Protein AF-0000000075553929 (afdb_homodimer)

Foldseek 3Di:
DPPPPPDPPPPCPDPVVVVLLVVLLVVLLVLLVLLLVLLLCLLVCLLVVVVVCVVPDDLLLLLLLLLLLLVLCLPVPLVVVLVVLLQVLCVVPNDPVCSVDDDLQVLLVVLLVVLVVLQCVLCVQQPPPDPDPPPPSNVVSVVSNLVSVLVLLLVLLQLLLQLLQQDDQCNQLSSVSVSVSSSSVSSSNSVVQPPVDPVSSVSSSSSSNRNSNNNSVNNVLNPDDDSSNSVVSSSSSSSNSNSSCCCNVPVSVVVSVPDPPDDPVVSVCSSNVSNVVSVVVSVVRCVVSVD/DPPPPPDPPPVVVDDVVVVLLVVLLVVLLVLLVLLLVLLLCLLVCLLVCVVVCVVPDPLLLLLLLLLLLLVLCLPVPLVVVLVVLLQVLCVVPNDPVCSVDDPLQVLLVVLLVVLVVLQCVLCVQQPPPDPDPPDPSNVVSPVSNLVSVLVLLLVLLQLLLQLLQQDDQCNQLSSVSVSVSSSSVSSSNSVVQPPVDPVSSVSSSSSSNRNSNNNSVNVVLNPDDDSSSSVVSSSSSSSNSNSSCCCNVPVSVVVSVPDPPDDPVVSVVSSNVSNVVSVVVSVVRCVVSVD

Organism: Caenorhabditis brenneri (NCBI:txid135651)

Radius of gyration: 26.92 Å; Cα contacts (8 Å, |Δi|>4): 729; chains: 2; bounding box: 113×89×83 Å

Structure (mmCIF, N/CA/C/O backbone):
data_AF-0000000075553929-model_v1
#
loop_
_entity.id
_entity.type
_entity.pdbx_description
1 polymer 'Uncharacterized protein'
#
loop_
_atom_site.group_PDB
_atom_site.id
_atom_site.type_symbol
_atom_site.label_atom_id
_atom_site.label_alt_id
_atom_site.label_comp_id
_atom_site.label_asym_id
_atom_site.label_entity_id
_atom_site.label_seq_id
_atom_site.pdbx_PDB_ins_code
_atom_site.Cartn_x
_atom_site.Cartn_y
_atom_site.Cartn_z
_atom_site.occupancy
_atom_site.B_iso_or_equiv
_atom_site.auth_seq_id
_atom_site.auth_comp_id
_atom_site.auth_asym_id
_atom_site.auth_atom_id
_atom_site.pdbx_PDB_model_num
ATOM 1 N N . MET A 1 1 ? 75.375 -6.91 8.188 1 28.89 1 MET A N 1
ATOM 2 C CA . MET A 1 1 ? 74.062 -6.707 8.789 1 28.89 1 MET A CA 1
ATOM 3 C C . MET A 1 1 ? 73.312 -5.609 8.07 1 28.89 1 MET A C 1
ATOM 5 O O . MET A 1 1 ? 73.438 -4.426 8.391 1 28.89 1 MET A O 1
ATOM 9 N N . ASP A 1 2 ? 73.25 -5.613 6.738 1 31.3 2 ASP A N 1
ATOM 10 C CA . ASP A 1 2 ? 72.75 -4.648 5.777 1 31.3 2 ASP A CA 1
ATOM 11 C C . ASP A 1 2 ? 71.25 -4.492 5.922 1 31.3 2 ASP A C 1
ATOM 13 O O . ASP A 1 2 ? 70.5 -5.465 5.777 1 31.3 2 ASP A O 1
ATOM 17 N N . CYS A 1 3 ? 70.688 -3.582 6.859 1 35.75 3 CYS A N 1
ATOM 18 C CA . CYS A 1 3 ? 69.375 -3.107 7.23 1 35.75 3 CYS A CA 1
ATOM 19 C C . CYS A 1 3 ? 68.625 -2.535 6.02 1 35.75 3 CYS A C 1
ATOM 21 O O . CYS A 1 3 ? 68.75 -1.354 5.703 1 35.75 3 CYS A O 1
ATOM 23 N N . SER A 1 4 ? 68.5 -3.244 4.898 1 37.19 4 SER A N 1
ATOM 24 C CA . SER A 1 4 ? 67.75 -2.727 3.766 1 37.19 4 SER A CA 1
ATOM 25 C C . SER A 1 4 ? 66.312 -2.363 4.176 1 37.19 4 SER A C 1
ATOM 27 O O . SER A 1 4 ? 65.625 -3.189 4.738 1 37.19 4 SER A O 1
ATOM 29 N N . THR A 1 5 ? 66.125 -1.035 4.496 1 40.81 5 THR A N 1
ATOM 30 C CA . THR A 1 5 ? 64.875 -0.394 4.828 1 40.81 5 THR A CA 1
ATOM 31 C C . THR A 1 5 ? 63.781 -0.775 3.82 1 40.81 5 THR A C 1
ATOM 33 O O . THR A 1 5 ? 64 -0.736 2.611 1 40.81 5 THR A O 1
ATOM 36 N N . PRO A 1 6 ? 62.781 -1.617 4.238 1 43.56 6 PRO A N 1
ATOM 37 C CA . PRO A 1 6 ? 61.719 -2.016 3.33 1 43.56 6 PRO A CA 1
ATOM 38 C C . PRO A 1 6 ? 61.094 -0.832 2.592 1 43.56 6 PRO A C 1
ATOM 40 O O . PRO A 1 6 ? 61.094 0.291 3.104 1 43.56 6 PRO A O 1
ATOM 43 N N . ALA A 1 7 ? 61 -0.853 1.251 1 39.78 7 ALA A N 1
ATOM 44 C CA . ALA A 1 7 ? 60.406 0.124 0.348 1 39.78 7 ALA A CA 1
ATOM 45 C C . ALA A 1 7 ? 59.031 0.558 0.846 1 39.78 7 ALA A C 1
ATOM 47 O O . ALA A 1 7 ? 58.219 -0.27 1.303 1 39.78 7 ALA A O 1
ATOM 48 N N . PRO A 1 8 ? 58.844 1.863 1.208 1 36.09 8 PRO A N 1
ATOM 49 C CA . PRO A 1 8 ? 57.562 2.361 1.68 1 36.09 8 PRO A CA 1
ATOM 50 C C . PRO A 1 8 ? 56.375 1.938 0.781 1 36.09 8 PRO A C 1
ATOM 52 O O . PRO A 1 8 ? 56.562 1.849 -0.439 1 36.09 8 PRO A O 1
ATOM 55 N N . GLN A 1 9 ? 55.625 0.89 1.115 1 35.94 9 GLN A N 1
ATOM 56 C CA . GLN A 1 9 ? 54.344 0.601 0.464 1 35.94 9 GLN A CA 1
ATOM 57 C C . GLN A 1 9 ? 53.562 1.883 0.184 1 35.94 9 GLN A C 1
ATOM 59 O O . GLN A 1 9 ? 53.188 2.611 1.111 1 35.94 9 GLN A O 1
ATOM 64 N N . ASN A 1 10 ? 53.906 2.6 -0.892 1 34.78 10 ASN A N 1
ATOM 65 C CA . ASN A 1 10 ? 53.156 3.75 -1.39 1 34.78 10 ASN A CA 1
ATOM 66 C C . ASN A 1 10 ? 51.625 3.516 -1.325 1 34.78 10 ASN A C 1
ATOM 68 O O . ASN A 1 10 ? 51.125 2.574 -1.934 1 34.78 10 ASN A O 1
ATOM 72 N N . ASP A 1 11 ? 50.969 3.746 -0.238 1 39.09 11 ASP A N 1
ATOM 73 C CA . ASP A 1 11 ? 49.531 3.951 0.024 1 39.09 11 ASP A CA 1
ATOM 74 C C . ASP A 1 11 ? 48.875 4.727 -1.111 1 39.09 11 ASP A C 1
ATOM 76 O O . ASP A 1 11 ? 48.469 5.879 -0.931 1 39.09 11 ASP A O 1
ATOM 80 N N . THR A 1 12 ? 49.344 4.746 -2.314 1 36.81 12 THR A N 1
ATOM 81 C CA . THR A 1 12 ? 48.625 5.418 -3.395 1 36.81 12 THR A CA 1
ATOM 82 C C . THR A 1 12 ? 47.25 4.82 -3.576 1 36.81 12 THR A C 1
ATOM 84 O O . THR A 1 12 ? 47.094 3.738 -4.152 1 36.81 12 THR A O 1
ATOM 87 N N . MET A 1 13 ? 46.5 4.73 -2.592 1 42.62 13 MET A N 1
ATOM 88 C CA . MET A 1 13 ? 45.094 4.562 -3.012 1 42.62 13 MET A CA 1
ATOM 89 C C . MET A 1 13 ? 44.812 5.324 -4.305 1 42.62 13 MET A C 1
ATOM 91 O O . MET A 1 13 ? 45.031 6.535 -4.375 1 42.62 13 MET A O 1
ATOM 95 N N . PRO A 1 14 ? 44.781 4.762 -5.508 1 43.06 14 PRO A N 1
ATOM 96 C CA . PRO A 1 14 ? 44.844 5.41 -6.82 1 43.06 14 PRO A CA 1
ATOM 97 C C . PRO A 1 14 ? 43.875 6.582 -6.957 1 43.06 14 PRO A C 1
ATOM 99 O O . PRO A 1 14 ? 42.812 6.578 -6.348 1 43.06 14 PRO A O 1
ATOM 102 N N . LEU A 1 15 ? 44.219 7.914 -7.316 1 45.19 15 LEU A N 1
ATOM 103 C CA . LEU A 1 15 ? 43.594 9.18 -7.691 1 45.19 15 LEU A CA 1
ATOM 104 C C . LEU A 1 15 ? 42.281 8.945 -8.43 1 45.19 15 LEU A C 1
ATOM 106 O O . LEU A 1 15 ? 41.344 9.719 -8.281 1 45.19 15 LEU A O 1
ATOM 110 N N . THR A 1 16 ? 42.125 7.922 -9.164 1 47.25 16 THR A N 1
ATOM 111 C CA . THR A 1 16 ? 40.938 7.633 -9.977 1 47.25 16 THR A CA 1
ATOM 112 C C . THR A 1 16 ? 39.75 7.277 -9.086 1 47.25 16 THR A C 1
ATOM 114 O O . THR A 1 16 ? 38.625 7.672 -9.375 1 47.25 16 THR A O 1
ATOM 117 N N . MET A 1 17 ? 39.969 6.473 -8.102 1 46 17 MET A N 1
ATOM 118 C CA . MET A 1 17 ? 38.875 6.109 -7.211 1 46 17 MET A CA 1
ATOM 119 C C . MET A 1 17 ? 38.438 7.32 -6.402 1 46 17 MET A C 1
ATOM 121 O O . MET A 1 17 ? 37.219 7.504 -6.184 1 46 17 MET A O 1
ATOM 125 N N . ALA A 1 18 ? 39.438 8.172 -6 1 48.66 18 ALA A N 1
ATOM 126 C CA . ALA A 1 18 ? 39.094 9.398 -5.27 1 48.66 18 ALA A CA 1
ATOM 127 C C . ALA A 1 18 ? 38.281 10.359 -6.148 1 48.66 18 ALA A C 1
ATOM 129 O O . ALA A 1 18 ? 37.344 11 -5.68 1 48.66 18 ALA A O 1
ATOM 130 N N . THR A 1 19 ? 38.594 10.312 -7.453 1 55.69 19 THR A N 1
ATOM 131 C CA . THR A 1 19 ? 37.906 11.195 -8.383 1 55.69 19 THR A CA 1
ATOM 132 C C . THR A 1 19 ? 36.5 10.688 -8.648 1 55.69 19 THR A C 1
ATOM 134 O O . THR A 1 19 ? 35.531 11.469 -8.695 1 55.69 19 THR A O 1
ATOM 137 N N . ALA A 1 20 ? 36.406 9.398 -8.805 1 58.41 20 ALA A N 1
ATOM 138 C CA . ALA A 1 20 ? 35.094 8.836 -9.047 1 58.41 20 ALA A CA 1
ATOM 139 C C . ALA A 1 20 ? 34.188 9.008 -7.824 1 58.41 20 ALA A C 1
ATOM 141 O O . ALA A 1 20 ? 33 9.336 -7.957 1 58.41 20 ALA A O 1
ATOM 142 N N . GLU A 1 21 ? 34.844 8.852 -6.684 1 68.12 21 GLU A N 1
ATOM 143 C CA . GLU A 1 21 ? 34.125 9.078 -5.438 1 68.12 21 GLU A CA 1
ATOM 144 C C . GLU A 1 21 ? 33.719 10.547 -5.289 1 68.12 21 GLU A C 1
ATOM 146 O O . GLU A 1 21 ? 32.625 10.859 -4.859 1 68.12 21 GLU A O 1
ATOM 151 N N . GLY A 1 22 ? 34.688 11.383 -5.684 1 70.5 22 GLY A N 1
ATOM 152 C CA . GLY A 1 22 ? 34.406 12.812 -5.641 1 70.5 22 GLY A CA 1
ATOM 153 C C . GLY A 1 22 ? 33.281 13.227 -6.574 1 70.5 22 GLY A C 1
ATOM 154 O O . GLY A 1 22 ? 32.438 14.023 -6.203 1 70.5 22 GLY A O 1
ATOM 155 N N . ALA A 1 23 ? 33.312 12.672 -7.75 1 76 23 ALA A N 1
ATOM 156 C CA . ALA A 1 23 ? 32.281 12.969 -8.734 1 76 23 ALA A CA 1
ATOM 157 C C . ALA A 1 23 ? 30.906 12.484 -8.25 1 76 23 ALA A C 1
ATOM 159 O O . ALA A 1 23 ? 29.891 13.148 -8.461 1 76 23 ALA A O 1
ATOM 160 N N . ALA A 1 24 ? 30.938 11.383 -7.59 1 75.88 24 ALA A N 1
ATOM 161 C CA . ALA A 1 24 ? 29.703 10.828 -7.062 1 75.88 24 ALA A CA 1
ATOM 162 C C . ALA A 1 24 ? 29.125 11.711 -5.957 1 75.88 24 ALA A C 1
ATOM 164 O O . ALA A 1 24 ? 27.922 11.961 -5.914 1 75.88 24 ALA A O 1
ATOM 165 N N . ILE A 1 25 ? 30.078 12.227 -5.152 1 80.88 25 ILE A N 1
ATOM 166 C CA . ILE A 1 25 ? 29.656 13.102 -4.059 1 80.88 25 ILE A CA 1
ATOM 167 C C . ILE A 1 25 ? 29.125 14.414 -4.621 1 80.88 25 ILE A C 1
ATOM 169 O O . ILE A 1 25 ? 28.125 14.938 -4.129 1 80.88 25 ILE A O 1
ATOM 173 N N . LEU A 1 26 ? 29.719 14.867 -5.648 1 84.06 26 LEU A N 1
ATOM 174 C CA . LEU A 1 26 ? 29.297 16.109 -6.266 1 84.06 26 LEU A CA 1
ATOM 175 C C . LEU A 1 26 ? 27.906 15.969 -6.883 1 84.06 26 LEU A C 1
ATOM 177 O O . LEU A 1 26 ? 27.078 16.891 -6.812 1 84.06 26 LEU A O 1
ATOM 181 N N . LYS A 1 27 ? 27.672 14.891 -7.438 1 85 27 LYS A N 1
ATOM 182 C CA . LYS A 1 27 ? 26.359 14.625 -8.008 1 85 27 LYS A CA 1
ATOM 183 C C . LYS A 1 27 ? 25.281 14.641 -6.926 1 85 27 LYS A C 1
ATOM 185 O O . LYS A 1 27 ? 24.203 15.211 -7.125 1 85 27 LYS A O 1
ATOM 190 N N . VAL A 1 28 ? 25.625 14.062 -5.812 1 87.38 28 VAL A N 1
ATOM 191 C CA . VAL A 1 28 ? 24.656 13.977 -4.723 1 87.38 28 VAL A CA 1
ATOM 192 C C . VAL A 1 28 ? 24.438 15.367 -4.117 1 87.38 28 VAL A C 1
ATOM 194 O O . VAL A 1 28 ? 23.312 15.742 -3.801 1 87.38 28 VAL A O 1
ATOM 197 N N . VAL A 1 29 ? 25.5 16.062 -3.998 1 86 29 VAL A N 1
ATOM 198 C CA . VAL A 1 29 ? 25.406 17.422 -3.461 1 86 29 VAL A CA 1
ATOM 199 C C . VAL A 1 29 ? 24.594 18.297 -4.406 1 86 29 VAL A C 1
ATOM 201 O O . VAL A 1 29 ? 23.75 19.078 -3.965 1 86 29 VAL A O 1
ATOM 204 N N . GLY A 1 30 ? 24.875 18.172 -5.68 1 87.25 30 GLY A N 1
ATOM 205 C CA . GLY A 1 30 ? 24.078 18.875 -6.668 1 87.25 30 GLY A CA 1
ATOM 206 C C . GLY A 1 30 ? 22.609 18.547 -6.605 1 87.25 30 GLY A C 1
ATOM 207 O O . GLY A 1 30 ? 21.75 19.438 -6.656 1 87.25 30 GLY A O 1
ATOM 208 N N . PHE A 1 31 ? 22.359 17.328 -6.523 1 87.12 31 PHE A N 1
ATOM 209 C CA . PHE A 1 31 ? 20.969 16.875 -6.395 1 87.12 31 PHE A CA 1
ATOM 210 C C . PHE A 1 31 ? 20.344 17.438 -5.125 1 87.12 31 PHE A C 1
ATOM 212 O O . PHE A 1 31 ? 19.203 17.891 -5.145 1 87.12 31 PHE A O 1
ATOM 219 N N . ALA A 1 32 ? 21.125 17.344 -4.039 1 86.38 32 ALA A N 1
ATOM 220 C CA . ALA A 1 32 ? 20.625 17.812 -2.75 1 86.38 32 ALA A CA 1
ATOM 221 C C . ALA A 1 32 ? 20.25 19.297 -2.818 1 86.38 32 ALA A C 1
ATOM 223 O O . ALA A 1 32 ? 19.188 19.703 -2.346 1 86.38 32 ALA A O 1
ATOM 224 N N . LEU A 1 33 ? 21.062 20.031 -3.424 1 87.62 33 LEU A N 1
ATOM 225 C CA . LEU A 1 33 ? 20.828 21.469 -3.553 1 87.62 33 LEU A CA 1
ATOM 226 C C . LEU A 1 33 ? 19.625 21.75 -4.453 1 87.62 33 LEU A C 1
ATOM 228 O O . LEU A 1 33 ? 18.781 22.578 -4.129 1 87.62 33 LEU A O 1
ATOM 232 N N . THR A 1 34 ? 19.594 21.094 -5.512 1 87 34 THR A N 1
ATOM 233 C CA . THR A 1 34 ? 18.484 21.266 -6.441 1 87 34 THR A CA 1
ATOM 234 C C . THR A 1 34 ? 17.156 20.891 -5.781 1 87 34 THR A C 1
ATOM 236 O O . THR A 1 34 ? 16.156 21.594 -5.941 1 87 34 THR A O 1
ATOM 239 N N . CYS A 1 35 ? 17.188 19.844 -5.078 1 86.38 35 CYS A N 1
ATOM 240 C CA . CYS A 1 35 ? 15.984 19.375 -4.395 1 86.38 35 CYS A CA 1
ATOM 241 C C . CYS A 1 35 ? 15.539 20.391 -3.34 1 86.38 35 CYS A C 1
ATOM 243 O O . CYS A 1 35 ? 14.344 20.641 -3.178 1 86.38 35 CYS A O 1
ATOM 245 N N . PHE A 1 36 ? 16.547 20.906 -2.645 1 88 36 PHE A N 1
ATOM 246 C CA . PHE A 1 36 ? 16.25 21.922 -1.632 1 88 36 PHE A CA 1
ATOM 247 C C . PHE A 1 36 ? 15.586 23.141 -2.26 1 88 36 PHE A C 1
ATOM 249 O O . PHE A 1 36 ? 14.531 23.578 -1.803 1 88 36 PHE A O 1
ATOM 256 N N . ILE A 1 37 ? 16.141 23.594 -3.287 1 87.31 37 ILE A N 1
ATOM 257 C CA . ILE A 1 37 ? 15.656 24.797 -3.953 1 87.31 37 ILE A CA 1
ATOM 258 C C . ILE A 1 37 ? 14.281 24.531 -4.57 1 87.31 37 ILE A C 1
ATOM 260 O O . ILE A 1 37 ? 13.367 25.344 -4.426 1 87.31 37 ILE A O 1
ATOM 264 N N . THR A 1 38 ? 14.156 23.484 -5.234 1 84.75 38 THR A N 1
ATOM 265 C CA . THR A 1 38 ? 12.898 23.156 -5.891 1 84.75 38 THR A CA 1
ATOM 266 C C . THR A 1 38 ? 11.781 22.984 -4.867 1 84.75 38 THR A C 1
ATOM 268 O O . THR A 1 38 ? 10.664 23.453 -5.074 1 84.75 38 THR A O 1
ATOM 271 N N . THR A 1 39 ? 12.125 22.281 -3.779 1 84.44 39 THR A N 1
ATOM 272 C CA . THR A 1 39 ? 11.125 22.078 -2.734 1 84.44 39 THR A CA 1
ATOM 273 C C . THR A 1 39 ? 10.711 23.406 -2.109 1 84.44 39 THR A C 1
ATOM 275 O O . THR A 1 39 ? 9.523 23.656 -1.911 1 84.44 39 THR A O 1
ATOM 278 N N . LEU A 1 40 ? 11.656 24.219 -1.886 1 83.94 40 LEU A N 1
ATOM 279 C CA . LEU A 1 40 ? 11.383 25.516 -1.277 1 83.94 40 LEU A CA 1
ATOM 280 C C . LEU A 1 40 ? 10.586 26.406 -2.23 1 83.94 40 LEU A C 1
ATOM 282 O O . LEU A 1 40 ? 9.617 27.047 -1.824 1 83.94 40 LEU A O 1
ATOM 286 N N . CYS A 1 41 ? 10.938 26.422 -3.434 1 82.81 41 CYS A N 1
ATOM 287 C CA . CYS A 1 41 ? 10.289 27.266 -4.426 1 82.81 41 CYS A CA 1
ATOM 288 C C . CYS A 1 41 ? 8.875 26.781 -4.711 1 82.81 41 CYS A C 1
ATOM 290 O O . CYS A 1 41 ? 7.945 27.578 -4.82 1 82.81 41 CYS A O 1
ATOM 292 N N . SER A 1 42 ? 8.773 25.516 -4.887 1 78.56 42 SER A N 1
ATOM 293 C CA . SER A 1 42 ? 7.453 24.953 -5.16 1 78.56 42 SER A CA 1
ATOM 294 C C . SER A 1 42 ? 6.512 25.172 -3.977 1 78.56 42 SER A C 1
ATOM 296 O O . SER A 1 42 ? 5.34 25.5 -4.16 1 78.56 42 SER A O 1
ATOM 298 N N . GLY A 1 43 ? 7.066 24.938 -2.816 1 76.06 43 GLY A N 1
ATOM 299 C CA . GLY A 1 43 ? 6.27 25.188 -1.625 1 76.06 43 GLY A CA 1
ATOM 300 C C . GLY A 1 43 ? 5.863 26.641 -1.472 1 76.06 43 GLY A C 1
ATOM 301 O O . GLY A 1 43 ? 4.691 26.953 -1.244 1 76.06 43 GLY A O 1
ATOM 302 N N . LEU A 1 44 ? 6.801 27.516 -1.61 1 74.94 44 LEU A N 1
ATOM 303 C CA . LEU A 1 44 ? 6.551 28.938 -1.478 1 74.94 44 LEU A CA 1
ATOM 304 C C . LEU A 1 44 ? 5.656 29.453 -2.605 1 74.94 44 LEU A C 1
ATOM 306 O O . LEU A 1 44 ? 4.785 30.297 -2.383 1 74.94 44 LEU A O 1
ATOM 310 N N . GLY A 1 45 ? 5.977 28.938 -3.766 1 70.69 45 GLY A N 1
ATOM 311 C CA . GLY A 1 45 ? 5.137 29.297 -4.895 1 70.69 45 GLY A CA 1
ATOM 312 C C . GLY A 1 45 ? 3.682 28.906 -4.707 1 70.69 45 GLY A C 1
ATOM 313 O O . GLY A 1 45 ? 2.779 29.656 -5.078 1 70.69 45 GLY A O 1
ATOM 314 N N . SER A 1 46 ? 3.6 27.797 -4.141 1 63.22 46 SER A N 1
ATOM 315 C CA . SER A 1 46 ? 2.244 27.312 -3.902 1 63.22 46 SER A CA 1
ATOM 316 C C . SER A 1 46 ? 1.508 28.188 -2.902 1 63.22 46 SER A C 1
ATOM 318 O O . SER A 1 46 ? 0.301 28.406 -3.029 1 63.22 46 SER A O 1
ATOM 320 N N . VAL A 1 47 ? 2.197 28.609 -1.963 1 63.25 47 VAL A N 1
ATOM 321 C CA . VAL A 1 47 ? 1.577 29.484 -0.976 1 63.25 47 VAL A CA 1
ATOM 322 C C . VAL A 1 47 ? 1.089 30.766 -1.654 1 63.25 47 VAL A C 1
ATOM 324 O O . VAL A 1 47 ? -0.019 31.234 -1.386 1 63.25 47 VAL A O 1
ATOM 327 N N . THR A 1 48 ? 1.996 31.219 -2.477 1 59.84 48 THR A N 1
ATOM 328 C CA . THR A 1 48 ? 1.609 32.438 -3.193 1 59.84 48 THR A CA 1
ATOM 329 C C . THR A 1 48 ? 0.615 32.125 -4.305 1 59.84 48 THR A C 1
ATOM 331 O O . THR A 1 48 ? -0.404 32.781 -4.453 1 59.84 48 THR A O 1
ATOM 334 N N . LEU A 1 49 ? 1.027 31.078 -5.066 1 57.38 49 LEU A N 1
ATOM 335 C CA . LEU A 1 49 ? 0.189 30.656 -6.184 1 57.38 49 LEU A CA 1
ATOM 336 C C . LEU A 1 49 ? -1.091 29.984 -5.68 1 57.38 49 LEU A C 1
ATOM 338 O O . LEU A 1 49 ? -2.158 30.156 -6.27 1 57.38 49 LEU A O 1
ATOM 342 N N . LEU A 1 50 ? -0.883 29.281 -4.625 1 55.5 50 LEU A N 1
ATOM 343 C CA . LEU A 1 50 ? -2.02 28.562 -4.051 1 55.5 50 LEU A CA 1
ATOM 344 C C . LEU A 1 50 ? -3.055 29.547 -3.508 1 55.5 50 LEU A C 1
ATOM 346 O O . LEU A 1 50 ? -4.258 29.266 -3.555 1 55.5 50 LEU A O 1
ATOM 350 N N . SER A 1 51 ? -2.547 30.625 -2.912 1 55.81 51 SER A N 1
ATOM 351 C CA . SER A 1 51 ? -3.557 31.625 -2.594 1 55.81 51 SER A CA 1
ATOM 352 C C . SER A 1 51 ? -4.41 31.953 -3.812 1 55.81 51 SER A C 1
ATOM 354 O O . SER A 1 51 ? -5.617 32.188 -3.693 1 55.81 51 SER A O 1
ATOM 356 N N . TRP A 1 52 ? -3.719 31.891 -4.926 1 52.5 52 TRP A N 1
ATOM 357 C CA . TRP A 1 52 ? -4.449 32.125 -6.164 1 52.5 52 TRP A CA 1
ATOM 358 C C . TRP A 1 52 ? -5.164 30.875 -6.633 1 52.5 52 TRP A C 1
ATOM 360 O O . TRP A 1 52 ? -6.32 30.938 -7.062 1 52.5 52 TRP A O 1
ATOM 370 N N . ILE A 1 53 ? -4.523 29.734 -6.508 1 53.88 53 ILE A N 1
ATOM 371 C CA . ILE A 1 53 ? -5.031 28.438 -6.969 1 53.88 53 ILE A CA 1
ATOM 372 C C . ILE A 1 53 ? -6.121 27.953 -6.02 1 53.88 53 ILE A C 1
ATOM 374 O O . ILE A 1 53 ? -7.109 27.344 -6.457 1 53.88 53 ILE A O 1
ATOM 378 N N . LYS A 1 54 ? -5.918 28.188 -4.762 1 55.59 54 LYS A N 1
ATOM 379 C CA . LYS A 1 54 ? -6.938 27.812 -3.787 1 55.59 54 LYS A CA 1
ATOM 380 C C . LYS A 1 54 ? -8.289 28.438 -4.137 1 55.59 54 LYS A C 1
ATOM 382 O O . LYS A 1 54 ? -9.336 27.891 -3.789 1 55.59 54 LYS A O 1
ATOM 387 N N . LYS A 1 55 ? -8.156 29.672 -4.672 1 54.91 55 LYS A N 1
ATOM 388 C CA . LYS A 1 55 ? -9.414 30.25 -5.125 1 54.91 55 LYS A CA 1
ATOM 389 C C . LYS A 1 55 ? -10.086 29.391 -6.184 1 54.91 55 LYS A C 1
ATOM 391 O O . LYS A 1 55 ? -11.312 29.391 -6.309 1 54.91 55 LYS A O 1
ATOM 396 N N . TRP A 1 56 ? -9.164 28.516 -6.855 1 51.28 56 TRP A N 1
ATOM 397 C CA . TRP A 1 56 ? -9.742 27.844 -8.016 1 51.28 56 TRP A CA 1
ATOM 398 C C . TRP A 1 56 ? -9.695 26.328 -7.852 1 51.28 56 TRP A C 1
ATOM 400 O O . TRP A 1 56 ? -10.484 25.609 -8.469 1 51.28 56 TRP A O 1
ATOM 410 N N . VAL A 1 57 ? -8.695 25.859 -7.047 1 61.38 57 VAL A N 1
ATOM 411 C CA . VAL A 1 57 ? -8.57 24.406 -7.043 1 61.38 57 VAL A CA 1
ATOM 412 C C . VAL A 1 57 ? -8.828 23.859 -5.637 1 61.38 57 VAL A C 1
ATOM 414 O O . VAL A 1 57 ? -8.227 24.328 -4.668 1 61.38 57 VAL A O 1
ATOM 417 N N . ASN A 1 58 ? -9.758 22.922 -5.512 1 73.31 58 ASN A N 1
ATOM 418 C CA . ASN A 1 58 ? -10.172 22.234 -4.289 1 73.31 58 ASN A CA 1
ATOM 419 C C . ASN A 1 58 ? -9.07 21.344 -3.738 1 73.31 58 ASN A C 1
ATOM 421 O O . ASN A 1 58 ? -8.305 20.75 -4.504 1 73.31 58 ASN A O 1
ATOM 425 N N . MET A 1 59 ? -8.672 21.453 -2.527 1 76.69 59 MET A N 1
ATOM 426 C CA . MET A 1 59 ? -7.684 20.625 -1.837 1 76.69 59 MET A CA 1
ATOM 427 C C . MET A 1 59 ? -7.832 19.172 -2.227 1 76.69 59 MET A C 1
ATOM 429 O O . MET A 1 59 ? -6.844 18.438 -2.293 1 76.69 59 MET A O 1
ATOM 433 N N . THR A 1 60 ? -8.984 18.812 -2.549 1 83.56 60 THR A N 1
ATOM 434 C CA . THR A 1 60 ? -9.25 17.438 -2.945 1 83.56 60 THR A CA 1
ATOM 435 C C . THR A 1 60 ? -8.562 17.109 -4.266 1 83.56 60 THR A C 1
ATOM 437 O O . THR A 1 60 ? -8.023 16 -4.434 1 83.56 60 THR A O 1
ATOM 440 N N . VAL A 1 61 ? -8.523 18.078 -5.109 1 86.12 61 VAL A N 1
ATOM 441 C CA . VAL A 1 61 ? -7.887 17.875 -6.41 1 86.12 61 VAL A CA 1
ATOM 442 C C . VAL A 1 61 ? -6.379 17.734 -6.23 1 86.12 61 VAL A C 1
ATOM 444 O O . VAL A 1 61 ? -5.758 16.844 -6.832 1 86.12 61 VAL A O 1
ATOM 447 N N . ILE A 1 62 ? -5.809 18.516 -5.406 1 81.69 62 ILE A N 1
ATOM 448 C CA . ILE A 1 62 ? -4.375 18.469 -5.141 1 81.69 62 ILE A CA 1
ATOM 449 C C . ILE A 1 62 ? -4.008 17.125 -4.516 1 81.69 62 ILE A C 1
ATOM 451 O O . ILE A 1 62 ? -2.996 16.531 -4.883 1 81.69 62 ILE A O 1
ATOM 455 N N . GLN A 1 63 ? -4.84 16.703 -3.666 1 84.69 63 GLN A N 1
ATOM 456 C CA . GLN A 1 63 ? -4.598 15.422 -3.018 1 84.69 63 GLN A CA 1
ATOM 457 C C . GLN A 1 63 ? -4.703 14.273 -4.016 1 84.69 63 GLN A C 1
ATOM 459 O O . GLN A 1 63 ? -3.93 13.312 -3.951 1 84.69 63 GLN A O 1
ATOM 464 N N . CYS A 1 64 ? -5.613 14.391 -4.922 1 90.94 64 CYS A N 1
ATOM 465 C CA . CYS A 1 64 ? -5.758 13.359 -5.949 1 90.94 64 CYS A CA 1
ATOM 466 C C . CYS A 1 64 ? -4.523 13.297 -6.836 1 90.94 64 CYS A C 1
ATOM 468 O O . CYS A 1 64 ? -4.059 12.203 -7.176 1 90.94 64 CYS A O 1
ATOM 470 N N . VAL A 1 65 ? -4.047 14.438 -7.168 1 89.31 65 VAL A N 1
ATOM 471 C CA . VAL A 1 65 ? -2.828 14.492 -7.969 1 89.31 65 VAL A CA 1
ATOM 472 C C . VAL A 1 65 ? -1.671 13.867 -7.191 1 89.31 65 VAL A C 1
ATOM 474 O O . VAL A 1 65 ? -0.907 13.07 -7.742 1 89.31 65 VAL A O 1
ATOM 477 N N . SER A 1 66 ? -1.604 14.148 -5.957 1 85 66 SER A N 1
ATOM 478 C CA . SER A 1 66 ? -0.551 13.609 -5.102 1 85 66 SER A CA 1
ATOM 479 C C . SER A 1 66 ? -0.63 12.094 -5.008 1 85 66 SER A C 1
ATOM 481 O O . SER A 1 66 ? 0.394 11.406 -5.062 1 85 66 SER A O 1
ATOM 483 N N . ILE A 1 67 ? -1.796 11.609 -4.902 1 91.94 67 ILE A N 1
ATOM 484 C CA . ILE A 1 67 ? -2.01 10.172 -4.777 1 91.94 67 ILE A CA 1
ATOM 485 C C . ILE A 1 67 ? -1.517 9.469 -6.039 1 91.94 67 ILE A C 1
ATOM 487 O O . ILE A 1 67 ? -0.884 8.414 -5.961 1 91.94 67 ILE A O 1
ATOM 491 N N . GLY A 1 68 ? -1.853 10.047 -7.215 1 94.62 68 GLY A N 1
ATOM 492 C CA . GLY A 1 68 ? -1.36 9.469 -8.453 1 94.62 68 GLY A CA 1
ATOM 493 C C . GLY A 1 68 ? 0.154 9.453 -8.547 1 94.62 68 GLY A C 1
ATOM 494 O O . GLY A 1 68 ? 0.751 8.445 -8.914 1 94.62 68 GLY A O 1
ATOM 495 N N . VAL A 1 69 ? 0.743 10.516 -8.148 1 90.19 69 VAL A N 1
ATOM 496 C CA . VAL A 1 69 ? 2.193 10.656 -8.227 1 90.19 69 VAL A CA 1
ATOM 497 C C . VAL A 1 69 ? 2.857 9.719 -7.219 1 90.19 69 VAL A C 1
ATOM 499 O O . VAL A 1 69 ? 3.779 8.977 -7.566 1 90.19 69 VAL A O 1
ATOM 502 N N . PHE A 1 70 ? 2.373 9.703 -5.996 1 86.75 70 PHE A N 1
ATOM 503 C CA . PHE A 1 70 ? 2.939 8.852 -4.957 1 86.75 70 PHE A CA 1
ATOM 504 C C . PHE A 1 70 ? 2.684 7.383 -5.254 1 86.75 70 PHE A C 1
ATOM 506 O O . PHE A 1 70 ? 3.512 6.527 -4.934 1 86.75 70 PHE A O 1
ATOM 513 N N . GLY A 1 71 ? 1.509 7.141 -5.789 1 93 71 GLY A N 1
ATOM 514 C CA . GLY A 1 71 ? 1.219 5.773 -6.195 1 93 71 GLY A CA 1
ATOM 515 C C . GLY A 1 71 ? 2.203 5.23 -7.215 1 93 71 GLY A C 1
ATOM 516 O O . GLY A 1 71 ? 2.641 4.082 -7.113 1 93 71 GLY A O 1
ATOM 517 N N . CYS A 1 72 ? 2.541 6.062 -8.141 1 92.69 72 CYS A N 1
ATOM 518 C CA . CYS A 1 72 ? 3.529 5.672 -9.133 1 92.69 72 CYS A CA 1
ATOM 519 C C . CYS A 1 72 ? 4.898 5.469 -8.5 1 92.69 72 CYS A C 1
ATOM 521 O O . CYS A 1 72 ? 5.574 4.477 -8.766 1 92.69 72 CYS A O 1
ATOM 523 N N . LEU A 1 73 ? 5.285 6.324 -7.668 1 86.62 73 LEU A N 1
ATOM 524 C CA . LEU A 1 73 ? 6.574 6.215 -6.996 1 86.62 73 LEU A CA 1
ATOM 525 C C . LEU A 1 73 ? 6.641 4.945 -6.152 1 86.62 73 LEU A C 1
ATOM 527 O O . LEU A 1 73 ? 7.668 4.266 -6.133 1 86.62 73 LEU A O 1
ATOM 531 N N . ALA A 1 74 ? 5.574 4.672 -5.48 1 89.81 74 ALA A N 1
ATOM 532 C CA . ALA A 1 74 ? 5.535 3.514 -4.59 1 89.81 74 ALA A CA 1
ATOM 533 C C . ALA A 1 74 ? 5.633 2.211 -5.379 1 89.81 74 ALA A C 1
ATOM 535 O O . ALA A 1 74 ? 6.5 1.377 -5.109 1 89.81 74 ALA A O 1
ATOM 536 N N . PHE A 1 75 ? 4.816 2.074 -6.449 1 94.25 75 PHE A N 1
ATOM 537 C CA . PHE A 1 75 ? 4.633 0.76 -7.055 1 94.25 75 PHE A CA 1
ATOM 538 C C . PHE A 1 75 ? 5.527 0.598 -8.281 1 94.25 75 PHE A C 1
ATOM 540 O O . PHE A 1 75 ? 5.801 -0.524 -8.711 1 94.25 75 PHE A O 1
ATOM 547 N N . VAL A 1 76 ? 5.965 1.701 -8.844 1 91.25 76 VAL A N 1
ATOM 548 C CA . VAL A 1 76 ? 6.809 1.607 -10.031 1 91.25 76 VAL A CA 1
ATOM 549 C C . VAL A 1 76 ? 8.281 1.696 -9.633 1 91.25 76 VAL A C 1
ATOM 551 O O . VAL A 1 76 ? 9.141 1.08 -10.266 1 91.25 76 VAL A O 1
ATOM 554 N N . HIS A 1 77 ? 8.578 2.375 -8.578 1 84.44 77 HIS A N 1
ATOM 555 C CA . HIS A 1 77 ? 9.977 2.627 -8.273 1 84.44 77 HIS A CA 1
ATOM 556 C C . HIS A 1 77 ? 10.383 1.958 -6.965 1 84.44 77 HIS A C 1
ATOM 558 O O . HIS A 1 77 ? 11.195 1.032 -6.961 1 84.44 77 HIS A O 1
ATOM 564 N N . PHE A 1 78 ? 9.734 2.252 -5.879 1 85.12 78 PHE A N 1
ATOM 565 C CA . PHE A 1 78 ? 10.242 1.885 -4.562 1 85.12 78 PHE A CA 1
ATOM 566 C C . PHE A 1 78 ? 10.023 0.4 -4.297 1 85.12 78 PHE A C 1
ATOM 568 O O . PHE A 1 78 ? 10.922 -0.282 -3.793 1 85.12 78 PHE A O 1
ATOM 575 N N . VAL A 1 79 ? 8.867 -0.111 -4.629 1 92.44 79 VAL A N 1
ATOM 576 C CA . VAL A 1 79 ? 8.57 -1.51 -4.344 1 92.44 79 VAL A CA 1
ATOM 577 C C . VAL A 1 79 ? 9.492 -2.414 -5.16 1 92.44 79 VAL A C 1
ATOM 579 O O . VAL A 1 79 ? 10.164 -3.287 -4.609 1 92.44 79 VAL A O 1
ATOM 582 N N . PRO A 1 80 ? 9.578 -2.203 -6.488 1 90.19 80 PRO A N 1
ATOM 583 C CA . PRO A 1 80 ? 10.523 -3.031 -7.242 1 90.19 80 PRO A CA 1
ATOM 584 C C . PRO A 1 80 ? 11.969 -2.85 -6.777 1 90.19 80 PRO A C 1
ATOM 586 O O . PRO A 1 80 ? 12.727 -3.816 -6.734 1 90.19 80 PRO A O 1
ATOM 589 N N . GLU A 1 81 ? 12.336 -1.646 -6.438 1 85.38 81 GLU A N 1
ATOM 590 C CA . GLU A 1 81 ? 13.688 -1.393 -5.934 1 85.38 81 GLU A CA 1
ATOM 591 C C . GLU A 1 81 ? 13.961 -2.184 -4.66 1 85.38 81 GLU A C 1
ATOM 593 O O . GLU A 1 81 ? 15.047 -2.736 -4.484 1 85.38 81 GLU A O 1
ATOM 598 N N . LEU A 1 82 ? 13.008 -2.219 -3.791 1 90.75 82 LEU A N 1
ATOM 599 C CA . LEU A 1 82 ? 13.133 -2.977 -2.551 1 90.75 82 LEU A CA 1
ATOM 600 C C . LEU A 1 82 ? 13.359 -4.457 -2.842 1 90.75 82 LEU A C 1
ATOM 602 O O . LEU A 1 82 ? 14.266 -5.074 -2.271 1 90.75 82 LEU A O 1
ATOM 606 N N . ILE A 1 83 ? 12.57 -5.004 -3.725 1 93.12 83 ILE A N 1
ATOM 607 C CA . ILE A 1 83 ? 12.648 -6.43 -4.027 1 93.12 83 ILE A CA 1
ATOM 608 C C . ILE A 1 83 ? 13.984 -6.738 -4.699 1 93.12 83 ILE A C 1
ATOM 610 O O . ILE A 1 83 ? 14.602 -7.77 -4.426 1 93.12 83 ILE A O 1
ATOM 614 N N . GLU A 1 84 ? 14.414 -5.859 -5.551 1 88.75 84 GLU A N 1
ATOM 615 C CA . GLU A 1 84 ? 15.711 -6.031 -6.195 1 88.75 84 GLU A CA 1
ATOM 616 C C . GLU A 1 84 ? 16.844 -6.016 -5.172 1 88.75 84 GLU A C 1
ATOM 618 O O . GLU A 1 84 ? 17.719 -6.887 -5.191 1 88.75 84 GLU A O 1
ATOM 623 N N . HIS A 1 85 ? 16.844 -5.02 -4.309 1 87.12 85 HIS A N 1
ATOM 624 C CA . HIS A 1 85 ? 17.875 -4.922 -3.277 1 87.12 85 HIS A CA 1
ATOM 625 C C . HIS A 1 85 ? 17.828 -6.121 -2.336 1 87.12 85 HIS A C 1
ATOM 627 O O . HIS A 1 85 ? 18.875 -6.602 -1.882 1 87.12 85 HIS A O 1
ATOM 633 N N . GLU A 1 86 ? 16.641 -6.52 -2.045 1 94.38 86 GLU A N 1
ATOM 634 C CA . GLU A 1 86 ? 16.484 -7.684 -1.179 1 94.38 86 GLU A CA 1
ATOM 635 C C . GLU A 1 86 ? 17.047 -8.938 -1.836 1 94.38 86 GLU A C 1
ATOM 637 O O . GLU A 1 86 ? 17.719 -9.734 -1.185 1 94.38 86 GLU A O 1
ATOM 642 N N . MET A 1 87 ? 16.75 -9.133 -3.107 1 92.56 87 MET A N 1
ATOM 643 C CA . MET A 1 87 ? 17.281 -10.281 -3.836 1 92.56 87 MET A CA 1
ATOM 644 C C . MET A 1 87 ? 18.797 -10.266 -3.861 1 92.56 87 MET A C 1
ATOM 646 O O . MET A 1 87 ? 19.438 -11.289 -3.623 1 92.56 87 MET A O 1
ATOM 650 N N . GLU A 1 88 ? 19.344 -9.133 -4.164 1 90.62 88 GLU A N 1
ATOM 651 C CA . GLU A 1 88 ? 20.797 -9 -4.184 1 90.62 88 GLU A CA 1
ATOM 652 C C . GLU A 1 88 ? 21.406 -9.289 -2.811 1 90.62 88 GLU A C 1
ATOM 654 O O . GLU A 1 88 ? 22.438 -9.953 -2.703 1 90.62 88 GLU A O 1
ATOM 659 N N . TYR A 1 89 ? 20.781 -8.727 -1.816 1 93.19 89 TYR A N 1
ATOM 660 C CA . TYR A 1 89 ? 21.234 -8.938 -0.448 1 93.19 89 TYR A CA 1
ATOM 661 C C . TYR A 1 89 ? 21.203 -10.422 -0.091 1 93.19 89 TYR A C 1
ATOM 663 O O . TYR A 1 89 ? 22.156 -10.945 0.478 1 93.19 89 TYR A O 1
ATOM 671 N N . LYS A 1 90 ? 20.188 -11.125 -0.463 1 94 90 LYS A N 1
ATOM 672 C CA . LYS A 1 90 ? 20.031 -12.547 -0.177 1 94 90 LYS A CA 1
ATOM 673 C C . LYS A 1 90 ? 21.078 -13.375 -0.924 1 94 90 LYS A C 1
ATOM 675 O O . LYS A 1 90 ? 21.672 -14.289 -0.355 1 94 90 LYS A O 1
ATOM 680 N N . MET A 1 91 ? 21.281 -13.039 -2.164 1 93.88 91 MET A N 1
ATOM 681 C CA . MET A 1 91 ? 22.234 -13.781 -2.979 1 93.88 91 MET A CA 1
ATOM 682 C C . MET A 1 91 ? 23.656 -13.641 -2.422 1 93.88 91 MET A C 1
ATOM 684 O O . MET A 1 91 ? 24.453 -14.562 -2.518 1 93.88 91 MET A O 1
ATOM 688 N N . LYS A 1 92 ? 23.969 -12.57 -1.841 1 93.12 92 LYS A N 1
ATOM 689 C CA . LYS A 1 92 ? 25.312 -12.273 -1.373 1 93.12 92 LYS A CA 1
ATOM 690 C C . LYS A 1 92 ? 25.531 -12.805 0.04 1 93.12 92 LYS A C 1
ATOM 692 O O . LYS A 1 92 ? 26.609 -13.305 0.359 1 93.12 92 LYS A O 1
ATOM 697 N N . TYR A 1 93 ? 24.469 -12.719 0.883 1 93.69 93 TYR A N 1
ATOM 698 C CA . TYR A 1 93 ? 24.781 -12.867 2.303 1 93.69 93 TYR A CA 1
ATOM 699 C C . TYR A 1 93 ? 23.922 -13.953 2.938 1 93.69 93 TYR A C 1
ATOM 701 O O . TYR A 1 93 ? 24.156 -14.359 4.078 1 93.69 93 TYR A O 1
ATOM 709 N N . ILE A 1 94 ? 22.922 -14.414 2.248 1 92.88 94 ILE A N 1
ATOM 710 C CA . ILE A 1 94 ? 22 -15.383 2.842 1 92.88 94 ILE A CA 1
ATOM 711 C C . ILE A 1 94 ? 22.078 -16.703 2.07 1 92.88 94 ILE A C 1
ATOM 713 O O . ILE A 1 94 ? 22.062 -16.703 0.837 1 92.88 94 ILE A O 1
ATOM 717 N N . PRO A 1 95 ? 22.156 -17.844 2.779 1 91.94 95 PRO A N 1
ATOM 718 C CA . PRO A 1 95 ? 22.125 -19.141 2.102 1 91.94 95 PRO A CA 1
ATOM 719 C C . PRO A 1 95 ? 20.859 -19.344 1.27 1 91.94 95 PRO A C 1
ATOM 721 O O . PRO A 1 95 ? 19.781 -18.859 1.643 1 91.94 95 PRO A O 1
ATOM 724 N N . SER A 1 96 ? 20.938 -20.078 0.209 1 88.56 96 SER A N 1
ATOM 725 C CA . SER A 1 96 ? 19.891 -20.266 -0.789 1 88.56 96 SER A CA 1
ATOM 726 C C . SER A 1 96 ? 18.625 -20.875 -0.166 1 88.56 96 SER A C 1
ATOM 728 O O . SER A 1 96 ? 17.516 -20.562 -0.588 1 88.56 96 SER A O 1
ATOM 730 N N . ARG A 1 97 ? 18.766 -21.641 0.92 1 82.88 97 ARG A N 1
ATOM 731 C CA . ARG A 1 97 ? 17.641 -22.312 1.565 1 82.88 97 ARG A CA 1
ATOM 732 C C . ARG A 1 97 ? 16.672 -21.297 2.176 1 82.88 97 ARG A C 1
ATOM 734 O O . ARG A 1 97 ? 15.492 -21.594 2.344 1 82.88 97 ARG A O 1
ATOM 741 N N . TYR A 1 98 ? 17.141 -20.031 2.416 1 85.62 98 TYR A N 1
ATOM 742 C CA . TYR A 1 98 ? 16.328 -19.047 3.111 1 85.62 98 TYR A CA 1
ATOM 743 C C . TYR A 1 98 ? 15.945 -17.891 2.184 1 85.62 98 TYR A C 1
ATOM 745 O O . TYR A 1 98 ? 15.508 -16.844 2.643 1 85.62 98 TYR A O 1
ATOM 753 N N . HIS A 1 99 ? 16.078 -18.078 0.873 1 87.12 99 HIS A N 1
ATOM 754 C CA . HIS A 1 99 ? 15.836 -17.016 -0.089 1 87.12 99 HIS A CA 1
ATOM 755 C C . HIS A 1 99 ? 14.344 -16.703 -0.184 1 87.12 99 HIS A C 1
ATOM 757 O O . HIS A 1 99 ? 13.961 -15.625 -0.655 1 87.12 99 HIS A O 1
ATOM 763 N N . ASN A 1 100 ? 13.523 -17.594 0.296 1 82.31 100 ASN A N 1
ATOM 764 C CA . ASN A 1 100 ? 12.078 -17.375 0.196 1 82.31 100 ASN A CA 1
ATOM 765 C C . ASN A 1 100 ? 11.578 -16.469 1.315 1 82.31 100 ASN A C 1
ATOM 767 O O . ASN A 1 100 ? 10.43 -16.016 1.282 1 82.31 100 ASN A O 1
ATOM 771 N N . ILE A 1 101 ? 12.43 -16.203 2.297 1 88.06 101 ILE A N 1
ATOM 772 C CA . ILE A 1 101 ? 12.039 -15.352 3.412 1 88.06 101 ILE A CA 1
ATOM 773 C C . ILE A 1 101 ? 12.172 -13.883 3.012 1 88.06 101 ILE A C 1
ATOM 775 O O . ILE A 1 101 ? 13.234 -13.461 2.539 1 88.06 101 ILE A O 1
ATOM 779 N N . GLN A 1 102 ? 11.109 -13.156 3.166 1 93 102 GLN A N 1
ATOM 780 C CA . GLN A 1 102 ? 11.117 -11.734 2.844 1 93 102 GLN A CA 1
ATOM 781 C C . GLN A 1 102 ? 11.617 -10.906 4.023 1 93 102 GLN A C 1
ATOM 783 O O . GLN A 1 102 ? 10.898 -10.727 5.012 1 93 102 GLN A O 1
ATOM 788 N N . ILE A 1 103 ? 12.734 -10.305 3.879 1 94.62 103 ILE A N 1
ATOM 789 C CA . ILE A 1 103 ? 13.398 -9.602 4.965 1 94.62 103 ILE A CA 1
ATOM 790 C C . ILE A 1 103 ? 12.898 -8.156 5.027 1 94.62 103 ILE A C 1
ATOM 792 O O . ILE A 1 103 ? 12.773 -7.586 6.113 1 94.62 103 ILE A O 1
ATOM 796 N N . GLY A 1 104 ? 12.656 -7.594 3.928 1 96.5 104 GLY A N 1
ATOM 797 C CA . GLY A 1 104 ? 12.258 -6.195 3.857 1 96.5 104 GLY A CA 1
ATOM 798 C C . GLY A 1 104 ? 10.828 -5.957 4.305 1 96.5 104 GLY A C 1
ATOM 799 O O . GLY A 1 104 ? 10.5 -4.879 4.809 1 96.5 104 GLY A O 1
ATOM 800 N N . ALA A 1 105 ? 9.977 -6.98 4.238 1 96.81 105 ALA A N 1
ATOM 801 C CA . ALA A 1 105 ? 8.539 -6.844 4.465 1 96.81 105 ALA A CA 1
ATOM 802 C C . ALA A 1 105 ? 8.25 -6.43 5.906 1 96.81 105 ALA A C 1
ATOM 804 O O . ALA A 1 105 ? 7.469 -5.508 6.148 1 96.81 105 ALA A O 1
ATOM 805 N N . PRO A 1 106 ? 8.898 -7.062 6.941 1 97.5 106 PRO A N 1
ATOM 806 C CA . PRO A 1 106 ? 8.648 -6.625 8.312 1 97.5 106 PRO A CA 1
ATOM 807 C C . PRO A 1 106 ? 9.062 -5.172 8.555 1 97.5 106 PRO A C 1
ATOM 809 O O . PRO A 1 106 ? 8.438 -4.477 9.359 1 97.5 106 PRO A O 1
ATOM 812 N N . ILE A 1 107 ? 10.07 -4.723 7.871 1 96.62 107 ILE A N 1
ATOM 813 C CA . ILE A 1 107 ? 10.539 -3.352 8.031 1 96.62 107 ILE A CA 1
ATOM 814 C C . ILE A 1 107 ? 9.547 -2.383 7.391 1 96.62 107 ILE A C 1
ATOM 816 O O . ILE A 1 107 ? 9.266 -1.317 7.945 1 96.62 107 ILE A O 1
ATOM 820 N N . VAL A 1 108 ? 9.07 -2.742 6.199 1 96.69 108 VAL A N 1
ATOM 821 C CA . VAL A 1 108 ? 8.031 -1.954 5.539 1 96.69 108 VAL A CA 1
ATOM 822 C C . VAL A 1 108 ? 6.844 -1.781 6.48 1 96.69 108 VAL A C 1
ATOM 824 O O . VAL A 1 108 ? 6.359 -0.665 6.68 1 96.69 108 VAL A O 1
ATOM 827 N N . PHE A 1 109 ? 6.43 -2.889 7.055 1 97.88 109 PHE A N 1
ATOM 828 C CA . PHE A 1 109 ? 5.254 -2.859 7.918 1 97.88 109 PHE A CA 1
ATOM 829 C C . PHE A 1 109 ? 5.547 -2.086 9.195 1 97.88 109 PHE A C 1
ATOM 831 O O . PHE A 1 109 ? 4.668 -1.403 9.727 1 97.88 109 PHE A O 1
ATOM 838 N N . PHE A 1 110 ? 6.703 -2.23 9.727 1 96.56 110 PHE A N 1
ATOM 839 C CA . PHE A 1 110 ? 7.121 -1.454 10.891 1 96.56 110 PHE A CA 1
ATOM 840 C C . PHE A 1 110 ? 6.984 0.039 10.617 1 96.56 110 PHE A C 1
ATOM 842 O O . PHE A 1 110 ? 6.504 0.789 11.469 1 96.56 110 PHE A O 1
ATOM 849 N N . ALA A 1 111 ? 7.438 0.46 9.461 1 91.94 111 ALA A N 1
ATOM 850 C CA . ALA A 1 111 ? 7.34 1.869 9.094 1 91.94 111 ALA A CA 1
ATOM 851 C C . ALA A 1 111 ? 5.883 2.33 9.078 1 91.94 111 ALA A C 1
ATOM 853 O O . ALA A 1 111 ? 5.566 3.426 9.547 1 91.94 111 ALA A O 1
ATOM 854 N N . ILE A 1 112 ? 5.016 1.522 8.516 1 93.88 112 ILE A N 1
ATOM 855 C CA . ILE A 1 112 ? 3.594 1.846 8.453 1 93.88 112 ILE A CA 1
ATOM 856 C C . ILE A 1 112 ? 3.031 1.979 9.867 1 93.88 112 ILE A C 1
ATOM 858 O O . ILE A 1 112 ? 2.311 2.934 10.172 1 93.88 112 ILE A O 1
ATOM 862 N N . CYS A 1 113 ? 3.402 1.055 10.758 1 94.94 113 CYS A N 1
ATOM 863 C CA . CYS A 1 113 ? 2.939 1.091 12.141 1 94.94 113 CYS A CA 1
ATOM 864 C C . CYS A 1 113 ? 3.5 2.307 12.867 1 94.94 113 CYS A C 1
ATOM 866 O O . CYS A 1 113 ? 2.807 2.918 13.68 1 94.94 113 CYS A O 1
ATOM 868 N N . LEU A 1 114 ? 4.691 2.596 12.586 1 88.94 114 LEU A N 1
ATOM 869 C CA . LEU A 1 114 ? 5.309 3.766 13.203 1 88.94 114 LEU A CA 1
ATOM 870 C C . LEU A 1 114 ? 4.562 5.039 12.812 1 88.94 114 LEU A C 1
ATOM 872 O O . LEU A 1 114 ? 4.293 5.887 13.672 1 88.94 114 LEU A O 1
ATOM 876 N N . MET A 1 115 ? 4.25 5.152 11.562 1 85.81 115 MET A N 1
ATOM 877 C CA . MET A 1 115 ? 3.51 6.32 11.094 1 85.81 115 MET A CA 1
ATOM 878 C C . MET A 1 115 ? 2.121 6.371 11.719 1 85.81 115 MET A C 1
ATOM 880 O O . MET A 1 115 ? 1.591 7.453 11.984 1 85.81 115 MET A O 1
ATOM 884 N N . THR A 1 116 ? 1.535 5.207 11.938 1 86.94 116 THR A N 1
ATOM 885 C CA . THR A 1 116 ? 0.231 5.133 12.586 1 86.94 116 THR A CA 1
ATOM 886 C C . THR A 1 116 ? 0.3 5.703 14 1 86.94 116 THR A C 1
ATOM 888 O O . THR A 1 116 ? -0.584 6.453 14.422 1 86.94 116 THR A O 1
ATOM 891 N N . VAL A 1 117 ? 1.319 5.34 14.68 1 84.44 117 VAL A N 1
ATOM 892 C CA . VAL A 1 117 ? 1.52 5.824 16.047 1 84.44 117 VAL A CA 1
ATOM 893 C C . VAL A 1 117 ? 1.74 7.336 16.031 1 84.44 117 VAL A C 1
ATOM 895 O O . VAL A 1 117 ? 1.144 8.062 16.828 1 84.44 117 VAL A O 1
ATOM 898 N N . MET A 1 118 ? 2.514 7.766 15.156 1 80 118 MET A N 1
ATOM 899 C CA . MET A 1 118 ? 2.809 9.195 15.062 1 80 118 MET A CA 1
ATOM 900 C C . MET A 1 118 ? 1.551 9.984 14.719 1 80 118 MET A C 1
ATOM 902 O O . MET A 1 118 ? 1.317 11.055 15.281 1 80 118 MET A O 1
ATOM 906 N N . ASP A 1 119 ? 0.765 9.438 13.852 1 77.94 119 ASP A N 1
ATOM 907 C CA . ASP A 1 119 ? -0.484 10.086 13.461 1 77.94 119 ASP A CA 1
ATOM 908 C C . ASP A 1 119 ? -1.476 10.109 14.617 1 77.94 119 ASP A C 1
ATOM 910 O O . ASP A 1 119 ? -2.146 11.125 14.844 1 77.94 119 ASP A O 1
ATOM 914 N N . SER A 1 120 ? -1.605 8.992 15.352 1 77.38 120 SER A N 1
ATOM 915 C CA . SER A 1 120 ? -2.525 8.898 16.484 1 77.38 120 SER A CA 1
ATOM 916 C C . SER A 1 120 ? -2.111 9.836 17.609 1 77.38 120 SER A C 1
ATOM 918 O O . SER A 1 120 ? -2.965 10.406 18.297 1 77.38 120 SER A O 1
ATOM 920 N N . MET A 1 121 ? -0.875 9.914 17.781 1 73.75 121 MET A N 1
ATOM 921 C CA . MET A 1 121 ? -0.374 10.82 18.812 1 73.75 121 MET A CA 1
ATOM 922 C C . MET A 1 121 ? -0.629 12.273 18.438 1 73.75 121 MET A C 1
ATOM 924 O O . MET A 1 121 ? -0.871 13.109 19.312 1 73.75 121 MET A O 1
ATOM 928 N N . ALA A 1 122 ? -0.605 12.516 17.25 1 65.5 122 ALA A N 1
ATOM 929 C CA . ALA A 1 122 ? -0.856 13.875 16.766 1 65.5 122 ALA A CA 1
ATOM 930 C C . ALA A 1 122 ? -2.324 14.25 16.938 1 65.5 122 ALA A C 1
ATOM 932 O O . ALA A 1 122 ? -2.643 15.383 17.297 1 65.5 122 ALA A O 1
ATOM 933 N N . HIS A 1 123 ? -3.359 13.281 16.734 1 60.62 123 HIS A N 1
ATOM 934 C CA . HIS A 1 123 ? -4.789 13.555 16.828 1 60.62 123 HIS A CA 1
ATOM 935 C C . HIS A 1 123 ? -5.305 13.383 18.25 1 60.62 123 HIS A C 1
ATOM 937 O O . HIS A 1 123 ? -6.309 13.984 18.625 1 60.62 123 HIS A O 1
ATOM 943 N N . GLY A 1 124 ? -5.039 12.25 19.047 1 55.16 124 GLY A N 1
ATOM 944 C CA . GLY A 1 124 ? -5.449 12.086 20.422 1 55.16 124 GLY A CA 1
ATOM 945 C C . GLY A 1 124 ? -5.195 13.32 21.281 1 55.16 124 GLY A C 1
ATOM 946 O O . GLY A 1 124 ? -5.922 13.578 22.234 1 55.16 124 GLY A O 1
ATOM 947 N N . MET A 1 125 ? -4.223 13.992 21.031 1 47.12 125 MET A N 1
ATOM 948 C CA . MET A 1 125 ? -3.996 15.227 21.781 1 47.12 125 MET A CA 1
ATOM 949 C C . MET A 1 125 ? -5.082 16.25 21.469 1 47.12 125 MET A C 1
ATOM 951 O O . MET A 1 125 ? -5.367 17.125 22.297 1 47.12 125 MET A O 1
ATOM 955 N N . GLU A 1 126 ? -5.91 15.977 20.391 1 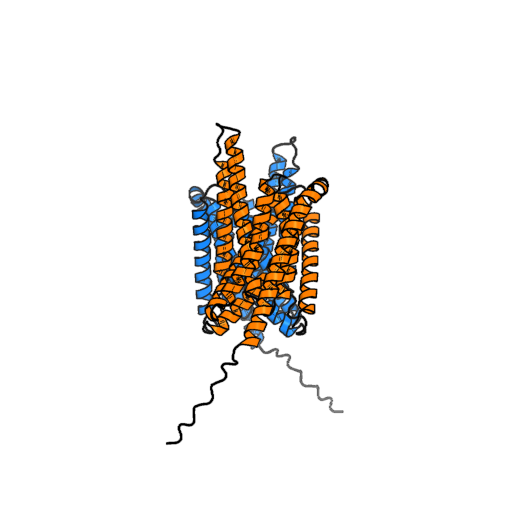45.12 126 GLU A N 1
ATOM 956 C CA . GLU A 1 126 ? -6.996 16.891 20.078 1 45.12 126 GLU A CA 1
ATOM 957 C C . GLU A 1 126 ? -8.25 16.578 20.875 1 45.12 126 GLU A C 1
ATOM 959 O O . GLU A 1 126 ? -9.023 17.469 21.219 1 45.12 126 GLU A O 1
ATOM 964 N N . GLY A 1 127 ? -8.641 15.305 21.125 1 40.25 127 GLY A N 1
ATOM 965 C CA . GLY A 1 127 ? -9.93 14.961 21.703 1 40.25 127 GLY A CA 1
ATOM 966 C C . GLY A 1 127 ? -10.031 15.273 23.188 1 40.25 127 GLY A C 1
ATOM 967 O O . GLY A 1 127 ? -11.117 15.25 23.75 1 40.25 127 GLY A O 1
ATOM 968 N N . HIS A 1 128 ? -9.016 15 23.953 1 38.06 128 HIS A N 1
ATOM 969 C CA . HIS A 1 128 ? -9.273 15.211 25.359 1 38.06 128 HIS A CA 1
ATOM 970 C C . HIS A 1 128 ? -9.492 16.688 25.688 1 38.06 128 HIS A C 1
ATOM 972 O O . HIS A 1 128 ? -9.461 17.094 26.844 1 38.06 128 HIS A O 1
ATOM 978 N N . GLY A 1 129 ? -9.414 17.609 24.812 1 34.59 129 GLY A N 1
ATOM 979 C CA . GLY A 1 129 ? -9.734 18.938 25.312 1 34.59 129 GLY A CA 1
ATOM 980 C C . GLY A 1 129 ? -11.195 19.109 25.672 1 34.59 129 GLY A C 1
ATOM 981 O O . GLY A 1 129 ? -12.062 19.078 24.797 1 34.59 129 GLY A O 1
ATOM 982 N N . ASP A 1 130 ? -11.688 18.609 26.734 1 33.69 130 ASP A N 1
ATOM 983 C CA . ASP A 1 130 ? -12.898 19.047 27.422 1 33.69 130 ASP A CA 1
ATOM 984 C C . ASP A 1 130 ? -13.219 20.5 27.094 1 33.69 130 ASP A C 1
ATOM 986 O O . ASP A 1 130 ? -12.336 21.25 26.656 1 33.69 130 ASP A O 1
ATOM 990 N N . GLU A 1 131 ? -14.586 21.062 27.547 1 35.91 131 GLU A N 1
ATOM 991 C CA . GLU A 1 131 ? -15.461 22.234 27.609 1 35.91 131 GLU A CA 1
ATOM 992 C C . GLU A 1 131 ? -14.695 23.469 28.078 1 35.91 131 GLU A C 1
ATOM 994 O O . GLU A 1 131 ? -15.219 24.578 28.031 1 35.91 131 GLU A O 1
ATOM 999 N N . GLY A 1 132 ? -14 23.344 29.266 1 35.16 132 GLY A N 1
ATOM 1000 C CA . GLY A 1 132 ? -13.891 24.625 29.922 1 35.16 132 GLY A CA 1
ATOM 1001 C C . GLY A 1 132 ? -13.094 25.656 29.141 1 35.16 132 GLY A C 1
ATOM 1002 O O . GLY A 1 132 ? -13.531 26.797 28.969 1 35.16 132 GLY A O 1
ATOM 1003 N N . SER A 1 133 ? -11.719 25.781 29.359 1 38.12 133 SER A N 1
ATOM 1004 C CA . SER A 1 133 ? -10.984 26.953 28.891 1 38.12 133 SER A CA 1
ATOM 1005 C C . SER A 1 133 ? -10.727 26.875 27.391 1 38.12 133 SER A C 1
ATOM 1007 O O . SER A 1 133 ? -10.039 25.984 26.906 1 38.12 133 SER A O 1
ATOM 1009 N N . HIS A 1 134 ? -11.727 27.203 26.438 1 39.88 134 HIS A N 1
ATOM 1010 C CA . HIS A 1 134 ? -12.172 27.219 25.062 1 39.88 134 HIS A CA 1
ATOM 1011 C C . HIS A 1 134 ? -11 27.406 24.109 1 39.88 134 HIS A C 1
ATOM 1013 O O . HIS A 1 134 ? -10.898 26.703 23.094 1 39.88 134 HIS A O 1
ATOM 1019 N N . THR A 1 135 ? -10.367 28.641 23.984 1 40.78 135 THR A N 1
ATOM 1020 C CA . THR A 1 135 ? -9.609 29.281 22.922 1 40.78 135 THR A CA 1
ATOM 1021 C C . THR A 1 135 ? -8.211 28.703 22.812 1 40.78 135 THR A C 1
ATOM 1023 O O . THR A 1 135 ? -7.703 28.469 21.719 1 40.78 135 THR A O 1
ATOM 1026 N N . GLY A 1 136 ? -7.496 28.484 23.891 1 43.59 136 GLY A N 1
ATOM 1027 C CA . GLY A 1 136 ? -6.078 28.172 23.922 1 43.59 136 GLY A CA 1
ATOM 1028 C C . GLY A 1 136 ? -5.777 26.719 23.594 1 43.59 136 GLY A C 1
ATOM 1029 O O . GLY A 1 136 ? -4.738 26.406 23 1 43.59 136 GLY A O 1
ATOM 1030 N N . SER A 1 137 ? -6.586 25.797 23.984 1 45.81 137 SER A N 1
ATOM 1031 C CA . SER A 1 137 ? -6.332 24.375 23.891 1 45.81 137 SER A CA 1
ATOM 1032 C C . SER A 1 137 ? -6.488 23.875 22.453 1 45.81 137 SER A C 1
ATOM 1034 O O . SER A 1 137 ? -5.75 22.984 22.016 1 45.81 137 SER A O 1
ATOM 1036 N N . MET A 1 138 ? -7.441 24.438 21.766 1 47.62 138 MET A N 1
ATOM 1037 C CA . MET A 1 138 ? -7.625 24.062 20.375 1 47.62 138 MET A CA 1
ATOM 1038 C C . MET A 1 138 ? -6.402 24.453 19.547 1 47.62 138 MET A C 1
ATOM 1040 O O . MET A 1 138 ? -5.996 23.703 18.641 1 47.62 138 MET A O 1
ATOM 1044 N N . GLU A 1 139 ? -5.809 25.625 19.906 1 48.5 139 GLU A N 1
ATOM 1045 C CA . GLU A 1 139 ? -4.629 26.094 19.188 1 48.5 139 GLU A CA 1
ATOM 1046 C C . GLU A 1 139 ? -3.428 25.188 19.438 1 48.5 139 GLU A C 1
ATOM 1048 O O . GLU A 1 139 ? -2.664 24.875 18.516 1 48.5 139 GLU A O 1
ATOM 1053 N N . ILE A 1 140 ? -3.305 24.781 20.688 1 45.62 140 ILE A N 1
ATOM 1054 C CA . ILE A 1 140 ? -2.176 23.938 21.047 1 45.62 140 ILE A CA 1
ATOM 1055 C C . ILE A 1 140 ? -2.33 22.562 20.391 1 45.62 140 ILE A C 1
ATOM 1057 O O . ILE A 1 140 ? -1.356 22 19.891 1 45.62 140 ILE A O 1
ATOM 1061 N N . LYS A 1 141 ? -3.518 22.219 20.375 1 50.53 141 LYS A N 1
ATOM 1062 C CA . LYS A 1 141 ? -3.811 20.906 19.797 1 50.53 141 LYS A CA 1
ATOM 1063 C C . LYS A 1 141 ? -3.578 20.906 18.281 1 50.53 141 LYS A C 1
ATOM 1065 O O . LYS A 1 141 ? -3.049 19.938 17.734 1 50.53 141 LYS A O 1
ATOM 1070 N N . LYS A 1 142 ? -3.979 21.953 17.766 1 51.88 142 LYS A N 1
ATOM 1071 C CA . LYS A 1 142 ? -3.73 22.141 16.344 1 51.88 142 LYS A CA 1
ATOM 1072 C C . LYS A 1 142 ? -2.236 22.25 16.047 1 51.88 142 LYS A C 1
ATOM 1074 O O . LYS A 1 142 ? -1.748 21.688 15.07 1 51.88 142 LYS A O 1
ATOM 1079 N N . LYS A 1 143 ? -1.576 22.844 17 1 52.91 143 LYS A N 1
ATOM 1080 C CA . LYS A 1 143 ? -0.135 23.031 16.844 1 52.91 143 LYS A CA 1
ATOM 1081 C C . LYS A 1 143 ? 0.602 21.703 16.984 1 52.91 143 LYS A C 1
ATOM 1083 O O . LYS A 1 143 ? 1.537 21.422 16.234 1 52.91 143 LYS A O 1
ATOM 1088 N N . GLN A 1 144 ? 0.234 20.844 17.906 1 50.78 144 GLN A N 1
ATOM 1089 C CA . GLN A 1 144 ? 0.889 19.562 18.141 1 50.78 144 GLN A CA 1
ATOM 1090 C C . GLN A 1 144 ? 0.604 18.594 17 1 50.78 144 GLN A C 1
ATOM 1092 O O . GLN A 1 144 ? 1.492 17.859 16.562 1 50.78 144 GLN A O 1
ATOM 1097 N N . GLY A 1 145 ? -0.624 18.562 16.531 1 54.94 145 GLY A N 1
ATOM 1098 C CA . GLY A 1 145 ? -0.965 17.766 15.367 1 54.94 145 GLY A CA 1
ATOM 1099 C C . GLY A 1 145 ? -0.154 18.125 14.133 1 54.94 145 GLY A C 1
ATOM 1100 O O . GLY A 1 145 ? 0.328 17.25 13.422 1 54.94 145 GLY A O 1
ATOM 1101 N N . ASN A 1 146 ? 0.099 19.453 14.102 1 57.5 146 ASN A N 1
ATOM 1102 C CA . ASN A 1 146 ? 0.897 19.953 12.984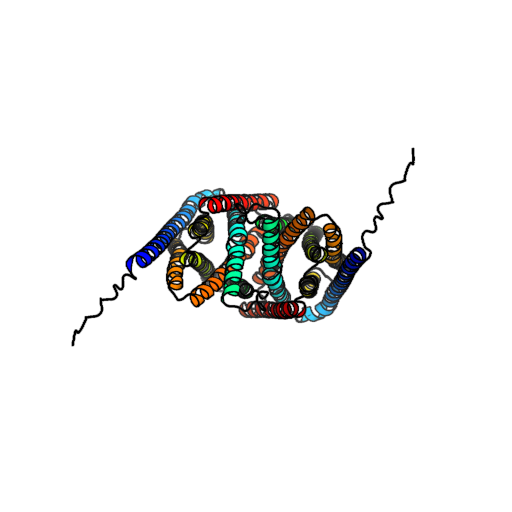 1 57.5 146 ASN A CA 1
ATOM 1103 C C . ASN A 1 146 ? 2.359 19.531 13.109 1 57.5 146 ASN A C 1
ATOM 1105 O O . ASN A 1 146 ? 2.994 19.188 12.117 1 57.5 146 ASN A O 1
ATOM 1109 N N . ALA A 1 147 ? 2.789 19.547 14.367 1 59.66 147 ALA A N 1
ATOM 1110 C CA . ALA A 1 147 ? 4.188 19.188 14.578 1 59.66 147 ALA A CA 1
ATOM 1111 C C . ALA A 1 147 ? 4.434 17.719 14.25 1 59.66 147 ALA A C 1
ATOM 1113 O O . ALA A 1 147 ? 5.449 17.375 13.641 1 59.66 147 ALA A O 1
ATOM 1114 N N . LEU A 1 148 ? 3.5 16.938 14.602 1 60.81 148 LEU A N 1
ATOM 1115 C CA . LEU A 1 148 ? 3.664 15.516 14.352 1 60.81 148 LEU A CA 1
ATOM 1116 C C . LEU A 1 148 ? 3.545 15.211 12.859 1 60.81 148 LEU A C 1
ATOM 1118 O O . LEU A 1 148 ? 4.25 14.344 12.344 1 60.81 148 LEU A O 1
ATOM 1122 N N . LEU A 1 149 ? 2.768 15.977 12.336 1 62.16 149 LEU A N 1
ATOM 1123 C CA . LEU A 1 149 ? 2.66 15.828 10.891 1 62.16 149 LEU A CA 1
ATOM 1124 C C . LEU A 1 149 ? 3.955 16.234 10.203 1 62.16 149 LEU A C 1
ATOM 1126 O O . LEU A 1 149 ? 4.426 15.555 9.289 1 62.16 149 LEU A O 1
ATOM 1130 N N . ILE A 1 150 ? 4.512 17.281 10.773 1 66.12 150 ILE A N 1
ATOM 1131 C CA . ILE A 1 150 ? 5.762 17.781 10.211 1 66.12 150 ILE A CA 1
ATOM 1132 C C . ILE A 1 150 ? 6.875 16.766 10.453 1 66.12 150 ILE A C 1
ATOM 1134 O O . ILE A 1 150 ? 7.727 16.547 9.586 1 66.12 150 ILE A O 1
ATOM 1138 N N . LEU A 1 151 ? 6.805 16.234 11.578 1 70.31 151 LEU A N 1
ATOM 1139 C CA . LEU A 1 151 ? 7.809 15.219 11.891 1 70.31 151 LEU A CA 1
ATOM 1140 C C . LEU A 1 151 ? 7.656 14 10.992 1 70.31 151 LEU A C 1
ATOM 1142 O O . LEU A 1 151 ? 8.648 13.469 10.484 1 70.31 151 LEU A O 1
ATOM 1146 N N . ALA A 1 152 ? 6.477 13.664 10.836 1 68.25 152 ALA A N 1
ATOM 1147 C CA . ALA A 1 152 ? 6.211 12.484 10.016 1 68.25 152 ALA A CA 1
ATOM 1148 C C . ALA A 1 152 ? 6.613 12.727 8.562 1 68.25 152 ALA A C 1
ATOM 1150 O O . ALA A 1 152 ? 7.273 11.891 7.945 1 68.25 152 ALA A O 1
ATOM 1151 N N . VAL A 1 153 ? 6.281 13.852 8.109 1 71.56 153 VAL A N 1
ATOM 1152 C CA . VAL A 1 153 ? 6.578 14.188 6.723 1 71.56 153 VAL A CA 1
ATOM 1153 C C . VAL A 1 153 ? 8.07 14.445 6.562 1 71.56 153 VAL A C 1
ATOM 1155 O O . VAL A 1 153 ? 8.664 14.109 5.531 1 71.56 153 VAL A O 1
ATOM 1158 N N . GLY A 1 154 ? 8.578 15.031 7.621 1 79 154 GLY A N 1
ATOM 1159 C CA . GLY A 1 154 ? 10.016 15.258 7.602 1 79 154 GLY A CA 1
ATOM 1160 C C . GLY A 1 154 ? 10.82 13.969 7.602 1 79 154 GLY A C 1
ATOM 1161 O O . GLY A 1 154 ? 11.789 13.844 6.855 1 79 154 GLY A O 1
ATOM 1162 N N . LEU A 1 155 ? 10.406 13.078 8.375 1 76.69 155 LEU A N 1
ATOM 1163 C CA . 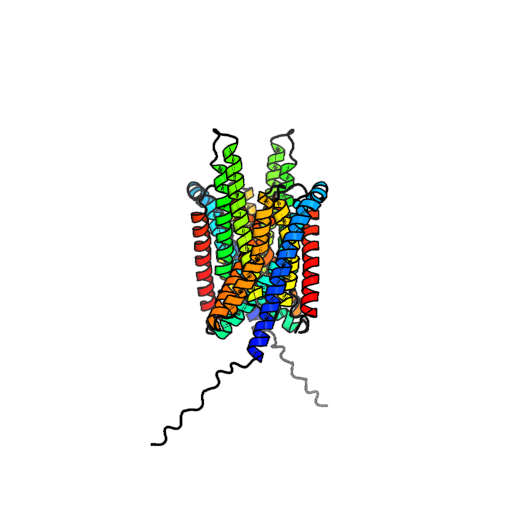LEU A 1 155 ? 11.086 11.789 8.422 1 76.69 155 LEU A CA 1
ATOM 1164 C C . LEU A 1 155 ? 10.961 11.062 7.09 1 76.69 155 LEU A C 1
ATOM 1166 O O . LEU A 1 155 ? 11.945 10.508 6.59 1 76.69 155 LEU A O 1
ATOM 1170 N N . HIS A 1 156 ? 9.859 11.117 6.594 1 75.19 156 HIS A N 1
ATOM 1171 C CA . HIS A 1 156 ? 9.633 10.523 5.281 1 75.19 156 HIS A CA 1
ATOM 1172 C C . HIS A 1 156 ? 10.555 11.133 4.23 1 75.19 156 HIS A C 1
ATOM 1174 O O . HIS A 1 156 ? 11.219 10.406 3.488 1 75.19 156 HIS A O 1
ATOM 1180 N N . SER A 1 157 ? 10.547 12.445 4.293 1 83.56 157 SER A N 1
ATOM 1181 C CA . SER A 1 157 ? 11.375 13.164 3.328 1 83.56 157 SER A CA 1
ATOM 1182 C C . SER A 1 157 ? 12.852 12.836 3.521 1 83.56 157 SER A C 1
ATOM 1184 O O . SER A 1 157 ? 13.602 12.719 2.549 1 83.56 157 SER A O 1
ATOM 1186 N N . PHE A 1 158 ? 13.266 12.672 4.75 1 85.75 158 PHE A N 1
ATOM 1187 C CA . PHE A 1 158 ? 14.641 12.312 5.066 1 85.75 158 PHE A CA 1
ATOM 1188 C C . PHE A 1 158 ? 14.977 10.922 4.527 1 85.75 158 PHE A C 1
ATOM 1190 O O . PHE A 1 158 ? 16.016 10.734 3.896 1 85.75 158 PHE A O 1
ATOM 1197 N N . LEU A 1 159 ? 14.102 10.008 4.688 1 79.94 159 LEU A N 1
ATOM 1198 C CA . LEU A 1 159 ? 14.336 8.625 4.297 1 79.94 159 LEU A CA 1
ATOM 1199 C C . LEU A 1 159 ? 14.297 8.469 2.779 1 79.94 159 LEU A C 1
ATOM 1201 O O . LEU A 1 159 ? 14.969 7.598 2.223 1 79.94 159 LEU A O 1
ATOM 1205 N N . GLU A 1 160 ? 13.617 9.336 2.186 1 77.75 160 GLU A N 1
ATOM 1206 C CA . GLU A 1 160 ? 13.531 9.312 0.729 1 77.75 160 GLU A CA 1
ATOM 1207 C C . GLU A 1 160 ? 14.859 9.703 0.092 1 77.75 160 GLU A C 1
ATOM 1209 O O . GLU A 1 160 ? 15.18 9.266 -1.016 1 77.75 160 GLU A O 1
ATOM 1214 N N . GLY A 1 161 ? 15.586 10.617 0.76 1 82.94 161 GLY A N 1
ATOM 1215 C CA . GLY A 1 161 ? 16.859 11.078 0.233 1 82.94 161 GLY A CA 1
ATOM 1216 C C . GLY A 1 161 ? 17.984 10.078 0.417 1 82.94 161 GLY A C 1
ATOM 1217 O O . GLY A 1 161 ? 18.969 10.102 -0.322 1 82.94 161 GLY A O 1
ATOM 1218 N N . LEU A 1 162 ? 17.875 9.164 1.282 1 81.25 162 LEU A N 1
ATOM 1219 C CA . LEU A 1 162 ? 18.953 8.266 1.684 1 81.25 162 LEU A CA 1
ATOM 1220 C C . LEU A 1 162 ? 19.359 7.367 0.526 1 81.25 162 LEU A C 1
ATOM 1222 O O . LEU A 1 162 ? 20.547 7.25 0.221 1 81.25 162 LEU A O 1
ATOM 1226 N N . PRO A 1 163 ? 18.312 6.766 -0.114 1 75.44 163 PRO A N 1
ATOM 1227 C CA . PRO A 1 163 ? 18.703 5.879 -1.213 1 75.44 163 PRO A CA 1
ATOM 1228 C C . PRO A 1 163 ? 19.453 6.613 -2.322 1 75.44 163 PRO A C 1
ATOM 1230 O O . PRO A 1 163 ? 20.297 6.02 -3.008 1 75.44 163 PRO A O 1
ATOM 1233 N N . VAL A 1 164 ? 19.203 7.816 -2.533 1 79.62 164 VAL A N 1
ATOM 1234 C CA . VAL A 1 164 ? 19.875 8.602 -3.559 1 79.62 164 VAL A CA 1
ATOM 1235 C C . VAL A 1 164 ? 21.359 8.719 -3.217 1 79.62 164 VAL A C 1
ATOM 1237 O O . VAL A 1 164 ? 22.219 8.695 -4.109 1 79.62 164 VAL A O 1
ATOM 1240 N N . GLY A 1 165 ? 21.672 8.828 -1.993 1 81.19 165 GLY A N 1
ATOM 1241 C CA . GLY A 1 165 ? 23.047 8.961 -1.555 1 81.19 165 GLY A CA 1
ATOM 1242 C C . GLY A 1 165 ? 23.828 7.664 -1.646 1 81.19 165 GLY A C 1
ATOM 1243 O O . GLY A 1 165 ? 25.047 7.68 -1.829 1 81.19 165 GLY A O 1
ATOM 1244 N N . VAL A 1 166 ? 23.094 6.621 -1.501 1 74.75 166 VAL A N 1
ATOM 1245 C CA . VAL A 1 166 ? 23.75 5.324 -1.495 1 74.75 166 VAL A CA 1
ATOM 1246 C C . VAL A 1 166 ? 23.859 4.789 -2.922 1 74.75 166 VAL A C 1
ATOM 1248 O O . VAL A 1 166 ? 24.781 4.051 -3.25 1 74.75 166 VAL A O 1
ATOM 1251 N N . GLU A 1 167 ? 22.781 5.156 -3.742 1 67.44 167 GLU A N 1
ATOM 1252 C CA . GLU A 1 167 ? 22.656 4.613 -5.094 1 67.44 167 GLU A CA 1
ATOM 1253 C C . GLU A 1 167 ? 23.75 5.172 -6.004 1 67.44 167 GLU A C 1
ATOM 1255 O O . GLU A 1 167 ? 23.891 6.387 -6.141 1 67.44 167 GLU A O 1
ATOM 1260 N N . THR A 1 168 ? 24.625 4.25 -6.512 1 63.62 168 THR A N 1
ATOM 1261 C CA . THR A 1 168 ? 25.703 4.676 -7.398 1 63.62 168 THR A CA 1
ATOM 1262 C C . THR A 1 168 ? 25.391 4.301 -8.844 1 63.62 168 THR A C 1
ATOM 1264 O O . THR A 1 168 ? 25.766 5.02 -9.773 1 63.62 168 THR A O 1
ATOM 1267 N N . LYS A 1 169 ? 24.672 3.314 -9.078 1 62.47 169 LYS A N 1
ATOM 1268 C CA . LYS A 1 169 ? 24.5 2.811 -10.438 1 62.47 169 LYS A CA 1
ATOM 1269 C C . LYS A 1 169 ? 23.297 3.477 -11.109 1 62.47 169 LYS A C 1
ATOM 1271 O O . LYS A 1 169 ? 23.391 3.881 -12.273 1 62.47 169 LYS A O 1
ATOM 1276 N N . ALA A 1 170 ? 22.266 3.648 -10.414 1 67.69 170 ALA A N 1
ATOM 1277 C CA . ALA A 1 170 ? 21.047 4.172 -11 1 67.69 170 ALA A CA 1
ATOM 1278 C C . ALA A 1 170 ? 20.672 5.52 -10.391 1 67.69 170 ALA A C 1
ATOM 1280 O O . ALA A 1 170 ? 19.5 5.762 -10.07 1 67.69 170 ALA A O 1
ATOM 1281 N N . PHE A 1 171 ? 21.703 6.434 -10.391 1 74.94 171 PHE A N 1
ATOM 1282 C CA . PHE A 1 171 ? 21.531 7.707 -9.703 1 74.94 171 PHE A CA 1
ATOM 1283 C C . PHE A 1 171 ? 20.438 8.531 -10.367 1 74.94 171 PHE A C 1
ATOM 1285 O O . PHE A 1 171 ? 19.5 8.977 -9.703 1 74.94 171 PHE A O 1
ATOM 1292 N N . TRP A 1 172 ? 20.484 8.688 -11.672 1 75.06 172 TRP A N 1
ATOM 1293 C CA . TRP A 1 172 ? 19.562 9.57 -12.375 1 75.06 172 TRP A CA 1
ATOM 1294 C C . TRP A 1 172 ? 18.156 8.961 -12.453 1 75.06 172 TRP A C 1
ATOM 1296 O O . TRP A 1 172 ? 17.156 9.664 -12.328 1 75.06 172 TRP A O 1
ATOM 1306 N N . SER A 1 173 ? 18.125 7.672 -12.57 1 72 173 SER A N 1
ATOM 1307 C CA . SER A 1 173 ? 16.844 6.984 -12.656 1 72 173 SER A CA 1
ATOM 1308 C C . SER A 1 173 ? 16.094 7.062 -11.328 1 72 173 SER A C 1
ATOM 1310 O O . SER A 1 173 ? 14.852 7.016 -11.305 1 72 173 SER A O 1
ATOM 1312 N N . THR A 1 174 ? 16.859 7.312 -10.281 1 72.25 174 THR A N 1
ATOM 1313 C CA . THR A 1 174 ? 16.234 7.41 -8.961 1 72.25 174 THR A CA 1
ATOM 1314 C C . THR A 1 174 ? 16.031 8.867 -8.57 1 72.25 174 THR A C 1
ATOM 1316 O O . THR A 1 174 ? 14.977 9.227 -8.039 1 72.25 174 THR A O 1
ATOM 1319 N N . SER A 1 175 ? 16.969 9.711 -8.969 1 79.06 175 SER A N 1
ATOM 1320 C CA . SER A 1 175 ? 16.969 11.094 -8.492 1 79.06 175 SER A CA 1
ATOM 1321 C C . SER A 1 175 ? 15.922 11.93 -9.227 1 79.06 175 SER A C 1
ATOM 1323 O O . SER A 1 175 ? 15.273 12.789 -8.633 1 79.06 175 SER A O 1
ATOM 1325 N N . ILE A 1 176 ? 15.703 11.672 -10.469 1 78.81 176 ILE A N 1
ATOM 1326 C CA . ILE A 1 176 ? 14.82 12.516 -11.266 1 78.81 176 ILE A CA 1
ATOM 1327 C C . ILE A 1 176 ? 13.367 12.281 -10.852 1 78.81 176 ILE A C 1
ATOM 1329 O O . ILE A 1 176 ? 12.641 13.227 -10.539 1 78.81 176 ILE A O 1
ATOM 1333 N N . PRO A 1 177 ? 12.945 11.062 -10.82 1 74.94 177 PRO A N 1
ATOM 1334 C CA . PRO A 1 177 ? 11.578 10.844 -10.336 1 74.94 177 PRO A CA 1
ATOM 1335 C C . PRO A 1 177 ? 11.359 11.367 -8.922 1 74.94 177 PRO A C 1
ATOM 1337 O O . PRO A 1 177 ? 10.289 11.906 -8.617 1 74.94 177 PRO A O 1
ATOM 1340 N N . LEU A 1 178 ? 12.352 11.234 -8.133 1 78.5 178 LEU A N 1
ATOM 1341 C CA . LEU A 1 178 ? 12.266 11.75 -6.773 1 78.5 178 LEU A CA 1
ATOM 1342 C C . LEU A 1 178 ? 12.109 13.273 -6.777 1 78.5 178 LEU A C 1
ATOM 1344 O O . LEU A 1 178 ? 11.297 13.82 -6.027 1 78.5 178 LEU A O 1
ATOM 1348 N N . GLY A 1 179 ? 12.891 13.867 -7.645 1 81.69 179 GLY A N 1
ATOM 1349 C CA . GLY A 1 179 ? 12.789 15.312 -7.758 1 81.69 179 GLY A CA 1
ATOM 1350 C C . GLY A 1 179 ? 11.422 15.781 -8.219 1 81.69 179 GLY A C 1
ATOM 1351 O O . GLY A 1 179 ? 10.891 16.766 -7.691 1 81.69 179 GLY A O 1
ATOM 1352 N N . LEU A 1 180 ? 10.875 15.109 -9.125 1 79.38 180 LEU A N 1
ATOM 1353 C CA . LEU A 1 180 ? 9.562 15.469 -9.648 1 79.38 180 LEU A CA 1
ATOM 1354 C C . LEU A 1 180 ? 8.477 15.289 -8.586 1 79.38 180 LEU A C 1
ATOM 1356 O O . LEU A 1 180 ? 7.598 16.141 -8.445 1 79.38 180 LEU A O 1
ATOM 1360 N N . HIS A 1 181 ? 8.555 14.258 -7.926 1 78.75 181 HIS A N 1
ATOM 1361 C CA . HIS A 1 181 ? 7.551 14.008 -6.902 1 78.75 181 HIS A CA 1
ATOM 1362 C C . HIS A 1 181 ? 7.668 15.008 -5.754 1 78.75 181 HIS A C 1
ATOM 1364 O O . HIS A 1 181 ? 6.668 15.344 -5.113 1 78.75 181 HIS A O 1
ATOM 1370 N N . LYS A 1 182 ? 8.906 15.539 -5.574 1 83.94 182 LYS A N 1
ATOM 1371 C CA . LYS A 1 182 ? 9.117 16.516 -4.512 1 83.94 182 LYS A CA 1
ATOM 1372 C C . LYS A 1 182 ? 8.375 17.812 -4.805 1 83.94 182 LYS A C 1
ATOM 1374 O O . LYS A 1 182 ? 7.934 18.5 -3.887 1 83.94 182 LYS A O 1
ATOM 1379 N N . ILE A 1 183 ? 8.242 18.016 -6.062 1 82 183 ILE A N 1
ATOM 1380 C CA . ILE A 1 183 ? 7.5 19.219 -6.449 1 82 183 ILE A CA 1
ATOM 1381 C C . ILE A 1 183 ? 6.051 19.109 -5.98 1 82 183 ILE A C 1
ATOM 1383 O O . ILE A 1 183 ? 5.535 20.016 -5.32 1 82 183 ILE A O 1
ATOM 1387 N N . VAL A 1 184 ? 5.477 18.047 -6.312 1 77.31 184 VAL A N 1
ATOM 1388 C CA . VAL A 1 184 ? 4.078 17.828 -5.961 1 77.31 184 VAL A CA 1
ATOM 1389 C C . VAL A 1 184 ? 3.936 17.734 -4.441 1 77.31 184 VAL A C 1
ATOM 1391 O O . VAL A 1 184 ? 3.008 18.312 -3.865 1 77.31 184 VAL A O 1
ATOM 1394 N N . GLU A 1 185 ? 4.844 17.078 -3.846 1 79.19 185 GLU A N 1
ATOM 1395 C CA . GLU A 1 185 ? 4.828 16.938 -2.395 1 79.19 185 GLU A CA 1
ATOM 1396 C C . GLU A 1 185 ? 4.949 18.297 -1.704 1 79.19 185 GLU A C 1
ATOM 1398 O O . GLU A 1 185 ? 4.25 18.562 -0.727 1 79.19 185 GLU A O 1
ATOM 1403 N N . ALA A 1 186 ? 5.84 19.078 -2.186 1 81.81 186 ALA A N 1
ATOM 1404 C CA . ALA A 1 186 ? 6.062 20.406 -1.596 1 81.81 186 ALA A CA 1
ATOM 1405 C C . ALA A 1 186 ? 4.801 21.266 -1.681 1 81.81 186 ALA A C 1
ATOM 1407 O O . ALA A 1 186 ? 4.477 21.984 -0.743 1 81.81 186 ALA A O 1
ATOM 1408 N N . ILE A 1 187 ? 4.125 21.109 -2.752 1 77.5 187 ILE A N 1
ATOM 1409 C CA . ILE A 1 187 ? 2.885 21.844 -2.939 1 77.5 187 ILE A CA 1
ATOM 1410 C C . ILE A 1 187 ? 1.839 21.375 -1.933 1 77.5 187 ILE A C 1
ATOM 1412 O O . ILE A 1 187 ? 1.162 22.188 -1.299 1 77.5 187 ILE A O 1
ATOM 1416 N N . THR A 1 188 ? 1.758 20.109 -1.8 1 72.31 188 THR A N 1
ATOM 1417 C CA . THR A 1 188 ? 0.778 19.531 -0.89 1 72.31 188 THR A CA 1
ATOM 1418 C C . THR A 1 188 ? 1.091 19.906 0.556 1 72.31 188 THR A C 1
ATOM 1420 O O . THR A 1 188 ? 0.189 20.234 1.324 1 72.31 188 THR A O 1
ATOM 1423 N N . VAL A 1 189 ? 2.301 19.797 0.918 1 73.5 189 VAL A N 1
ATOM 1424 C CA . VAL A 1 189 ? 2.723 20.125 2.277 1 73.5 189 VAL A CA 1
ATOM 1425 C C . VAL A 1 189 ? 2.475 21.594 2.557 1 73.5 189 VAL A C 1
ATOM 1427 O O . VAL A 1 189 ? 2.002 21.969 3.635 1 73.5 189 VAL A O 1
ATOM 1430 N N . ALA A 1 190 ? 2.771 22.406 1.591 1 74.06 190 ALA A N 1
ATOM 1431 C CA . ALA A 1 190 ? 2.551 23.844 1.747 1 74.06 190 ALA A CA 1
ATOM 1432 C C . ALA A 1 190 ? 1.065 24.156 1.892 1 74.06 190 ALA A C 1
ATOM 1434 O O . ALA A 1 190 ? 0.681 25.016 2.688 1 74.06 190 ALA A O 1
ATOM 1435 N N . ALA A 1 191 ? 0.277 23.469 1.142 1 68.75 191 ALA A N 1
ATOM 1436 C CA . ALA A 1 191 ? -1.166 23.688 1.183 1 68.75 191 ALA A CA 1
ATOM 1437 C C . ALA A 1 191 ? -1.745 23.266 2.533 1 68.75 191 ALA A C 1
ATOM 1439 O O . ALA A 1 191 ? -2.742 23.844 2.986 1 68.75 191 ALA A O 1
ATOM 1440 N N . THR A 1 192 ? -1.151 22.312 3.084 1 61.88 192 THR A N 1
ATOM 1441 C CA . THR A 1 192 ? -1.664 21.812 4.355 1 61.88 192 THR A CA 1
ATOM 1442 C C . THR A 1 192 ? -1.192 22.688 5.512 1 61.88 192 THR A C 1
ATOM 1444 O O . THR A 1 192 ? -1.904 22.844 6.504 1 61.88 192 THR A O 1
ATOM 1447 N N . PHE A 1 193 ? 0.005 23.141 5.406 1 61.12 193 PHE A N 1
ATOM 1448 C CA . PHE A 1 193 ? 0.614 23.75 6.582 1 61.12 193 PHE A CA 1
ATOM 1449 C C . PHE A 1 193 ? 0.646 25.281 6.441 1 61.12 193 PHE A C 1
ATOM 1451 O O . PHE A 1 193 ? 0.827 25.984 7.43 1 61.12 193 PHE A O 1
ATOM 1458 N N . MET A 1 194 ? 0.651 25.719 5.309 1 57.91 194 MET A N 1
ATOM 1459 C CA . MET A 1 194 ? 1.089 27.109 5.168 1 57.91 194 MET A CA 1
ATOM 1460 C C . MET A 1 194 ? -0.091 28.062 5.297 1 57.91 194 MET A C 1
ATOM 1462 O O . MET A 1 194 ? -1.046 27.984 4.523 1 57.91 194 MET A O 1
ATOM 1466 N N . HIS A 1 195 ? -0.365 28.453 6.512 1 53.38 195 HIS A N 1
ATOM 1467 C CA . HIS A 1 195 ? -1.276 29.562 6.805 1 53.38 195 HIS A CA 1
ATOM 1468 C C . HIS A 1 195 ? -0.535 30.891 6.863 1 53.38 195 HIS A C 1
ATOM 1470 O O . HIS A 1 195 ? -1.016 31.844 7.469 1 53.38 195 HIS A O 1
ATOM 1476 N N . ASN A 1 196 ? 0.138 31.125 5.812 1 52.28 196 ASN A N 1
ATOM 1477 C CA . ASN A 1 196 ? 0.803 32.375 5.504 1 52.28 196 ASN A CA 1
ATOM 1478 C C . ASN A 1 196 ? 1.498 32.969 6.73 1 52.28 196 ASN A C 1
ATOM 1480 O O . ASN A 1 196 ? 1.632 34.188 6.852 1 52.28 196 ASN A O 1
ATOM 1484 N N . THR A 1 197 ? 1.834 32.188 7.691 1 59.59 197 THR A N 1
ATOM 1485 C CA . THR A 1 197 ? 2.471 32.75 8.883 1 59.59 197 THR A CA 1
ATOM 1486 C C . THR A 1 197 ? 3.957 32.406 8.906 1 59.59 197 THR A C 1
ATOM 1488 O O . THR A 1 197 ? 4.41 31.516 8.172 1 59.59 197 THR A O 1
ATOM 1491 N N . LYS A 1 198 ? 4.75 33.312 9.531 1 60.47 198 LYS A N 1
ATOM 1492 C CA . LYS A 1 198 ? 6.184 33.125 9.742 1 60.47 198 LYS A CA 1
ATOM 1493 C C . LYS A 1 198 ? 6.512 31.703 10.141 1 60.47 198 LYS A C 1
ATOM 1495 O O . LYS A 1 198 ? 7.496 31.125 9.672 1 60.47 198 LYS A O 1
ATOM 1500 N N . GLY A 1 199 ? 5.723 31.125 10.859 1 65.88 199 GLY A N 1
ATOM 1501 C CA . GLY A 1 199 ? 5.906 29.734 11.289 1 65.88 199 GLY A CA 1
ATOM 1502 C C . GLY A 1 199 ? 5.789 28.75 10.156 1 65.88 199 GLY A C 1
ATOM 1503 O O . GLY A 1 199 ? 6.449 27.703 10.164 1 65.88 199 GLY A O 1
ATOM 1504 N N . SER A 1 200 ? 5.238 29.203 9.141 1 71.44 200 SER A N 1
ATOM 1505 C CA . SER A 1 200 ? 5.016 28.312 8 1 71.44 200 SER A CA 1
ATOM 1506 C C . SER A 1 200 ? 6.254 28.219 7.117 1 71.44 200 SER A C 1
ATOM 1508 O O . SER A 1 200 ? 6.582 27.156 6.605 1 71.44 200 SER A O 1
ATOM 1510 N N . PHE A 1 201 ? 7.062 29.406 7.145 1 75.44 201 PHE A N 1
ATOM 1511 C CA . PHE A 1 201 ? 8.258 29.438 6.316 1 75.44 201 PHE A CA 1
ATOM 1512 C C . PHE A 1 201 ? 9.367 28.578 6.93 1 75.44 201 PHE A C 1
ATOM 1514 O O . PHE A 1 201 ? 10.109 27.906 6.211 1 75.44 201 PHE A O 1
ATOM 1521 N N . LEU A 1 202 ? 9.414 28.641 8.18 1 78.12 202 LEU A N 1
ATOM 1522 C CA . LEU A 1 202 ? 10.406 27.812 8.867 1 78.12 202 LEU A CA 1
ATOM 1523 C C . LEU A 1 202 ? 10.094 26.328 8.711 1 78.12 202 LEU A C 1
ATOM 1525 O O . LEU A 1 202 ? 10.992 25.516 8.5 1 78.12 202 LEU A O 1
ATOM 1529 N N . ARG A 1 203 ? 8.844 26.047 8.789 1 77.44 203 ARG A N 1
ATOM 1530 C CA . ARG A 1 203 ? 8.43 24.656 8.648 1 77.44 203 ARG A CA 1
ATOM 1531 C C . ARG A 1 203 ? 8.711 24.141 7.242 1 77.44 203 ARG A C 1
ATOM 1533 O O . ARG A 1 203 ? 9.172 23 7.07 1 77.44 203 ARG A O 1
ATOM 1540 N N . LEU A 1 204 ? 8.539 25.016 6.32 1 80.06 204 LEU A N 1
ATOM 1541 C CA . LEU A 1 204 ? 8.812 24.641 4.938 1 80.06 204 LEU A CA 1
ATOM 1542 C C . LEU A 1 204 ? 10.305 24.484 4.703 1 80.06 204 LEU A C 1
ATOM 1544 O O . LEU A 1 204 ? 10.734 23.594 3.959 1 80.06 204 LEU A O 1
ATOM 1548 N N . GLY A 1 205 ? 11.016 25.359 5.312 1 83.25 205 GLY A N 1
ATOM 1549 C CA . GLY A 1 205 ? 12.469 25.266 5.215 1 83.25 205 GLY A CA 1
ATOM 1550 C C . GLY A 1 205 ? 13.016 23.969 5.801 1 83.25 205 GLY A C 1
ATOM 1551 O O . GLY A 1 205 ? 13.875 23.328 5.188 1 83.25 205 GLY A O 1
ATOM 1552 N N . VAL A 1 206 ? 12.539 23.641 6.926 1 82.62 206 VAL A N 1
ATOM 1553 C CA . VAL A 1 206 ? 12.961 22.406 7.578 1 82.62 206 VAL A CA 1
ATOM 1554 C C . VAL A 1 206 ? 12.57 21.203 6.711 1 82.62 206 VAL A C 1
ATOM 1556 O O . VAL A 1 206 ? 13.375 20.297 6.492 1 82.62 206 VAL A O 1
ATOM 1559 N N . TYR A 1 207 ? 11.375 21.25 6.188 1 84.19 207 TYR A N 1
ATOM 1560 C CA . TYR A 1 207 ? 10.906 20.188 5.305 1 84.19 207 TYR A CA 1
ATOM 1561 C C . TYR A 1 207 ? 11.789 20.078 4.07 1 84.19 207 TYR A C 1
ATOM 1563 O O . TYR A 1 207 ? 12.156 18.969 3.664 1 84.19 207 TYR A O 1
ATOM 1571 N N . ALA A 1 208 ? 12.125 21.219 3.529 1 87 208 ALA A N 1
ATOM 1572 C CA . ALA A 1 208 ? 12.906 21.234 2.297 1 87 208 ALA A CA 1
ATOM 1573 C C . ALA A 1 208 ? 14.32 20.703 2.535 1 87 208 ALA A C 1
ATOM 1575 O O . ALA A 1 208 ? 14.961 20.203 1.61 1 87 208 ALA A O 1
ATOM 1576 N N . ALA A 1 209 ? 14.773 20.766 3.734 1 90.38 209 ALA A N 1
ATOM 1577 C CA . ALA A 1 209 ? 16.141 20.359 4.059 1 90.38 209 ALA A CA 1
ATOM 1578 C C . ALA A 1 209 ? 16.203 18.859 4.328 1 90.38 209 ALA A C 1
ATOM 1580 O O . ALA A 1 209 ? 17.297 18.266 4.352 1 90.38 209 ALA A O 1
ATOM 1581 N N . MET A 1 210 ? 15.117 18.25 4.473 1 88.81 210 MET A N 1
ATOM 1582 C CA . MET A 1 210 ? 15.109 16.859 4.938 1 88.81 210 MET A CA 1
ATOM 1583 C C . MET A 1 210 ? 15.641 15.922 3.859 1 88.81 210 MET A C 1
ATOM 1585 O O . MET A 1 210 ? 16.484 15.07 4.133 1 88.81 210 MET A O 1
ATOM 1589 N N . THR A 1 211 ? 15.195 16.094 2.631 1 89 211 THR A N 1
ATOM 1590 C CA . THR A 1 211 ? 15.656 15.219 1.555 1 89 211 THR A CA 1
ATOM 1591 C C . THR A 1 211 ? 17.156 15.414 1.297 1 89 211 THR A C 1
ATOM 1593 O O . THR A 1 211 ? 17.906 14.445 1.186 1 89 211 THR A O 1
ATOM 1596 N N . PRO A 1 212 ? 17.609 16.656 1.25 1 89.44 212 PRO A N 1
ATOM 1597 C CA . PRO A 1 212 ? 19.062 16.891 1.123 1 89.44 212 PRO A CA 1
ATOM 1598 C C . PRO A 1 212 ? 19.859 16.266 2.271 1 89.44 212 PRO A C 1
ATOM 1600 O O . PRO A 1 212 ? 20.906 15.68 2.045 1 89.44 212 PRO A O 1
ATOM 1603 N N . LEU A 1 213 ? 19.391 16.406 3.447 1 90.94 213 LEU A N 1
ATOM 1604 C CA . LEU A 1 213 ? 20.062 15.82 4.598 1 90.94 213 LEU A CA 1
ATOM 1605 C C . LEU A 1 213 ? 20.109 14.297 4.488 1 90.94 213 LEU A C 1
ATOM 1607 O O . LEU A 1 213 ? 21.125 13.68 4.789 1 90.94 213 LEU A O 1
ATOM 1611 N N . GLY A 1 214 ? 19.062 13.781 4.086 1 89.69 214 GLY A N 1
ATOM 1612 C CA . GLY A 1 214 ? 19.031 12.344 3.873 1 89.69 214 GLY A CA 1
ATOM 1613 C C . GLY A 1 214 ? 20 11.875 2.812 1 89.69 214 GLY A C 1
ATOM 1614 O O . GLY A 1 214 ? 20.688 10.859 2.992 1 89.69 214 GLY A O 1
ATOM 1615 N N . SER A 1 215 ? 19.984 12.578 1.729 1 89.06 215 SER A N 1
ATOM 1616 C CA . SER A 1 215 ? 20.891 12.211 0.641 1 89.06 215 SER A CA 1
ATOM 1617 C C . SER A 1 215 ? 22.344 12.289 1.083 1 89.06 215 SER A C 1
ATOM 1619 O O . SER A 1 215 ? 23.141 11.422 0.745 1 89.06 215 SER A O 1
ATOM 1621 N N . LEU A 1 216 ? 22.656 13.297 1.812 1 87.81 216 LEU A N 1
ATOM 1622 C CA . LEU A 1 216 ? 24.016 13.453 2.307 1 87.81 216 LEU A CA 1
ATOM 1623 C C . LEU A 1 216 ? 24.359 12.375 3.328 1 87.81 216 LEU A C 1
ATOM 1625 O O . LEU A 1 216 ? 25.484 11.875 3.359 1 87.81 216 LEU A O 1
ATOM 1629 N N . PHE A 1 217 ? 23.422 12.008 4.133 1 85.69 217 PHE A N 1
ATOM 1630 C CA . PHE A 1 217 ? 23.609 10.906 5.07 1 85.69 217 PHE A CA 1
ATOM 1631 C C . PHE A 1 217 ? 23.812 9.594 4.324 1 85.69 217 PHE A C 1
ATOM 1633 O O . PHE A 1 217 ? 24.594 8.742 4.77 1 85.69 217 PHE A O 1
ATOM 1640 N N . GLY A 1 218 ? 23.094 9.469 3.287 1 83.69 218 GLY A N 1
ATOM 1641 C CA . GLY A 1 218 ? 23.281 8.289 2.451 1 83.69 218 GLY A CA 1
ATOM 1642 C C . GLY A 1 218 ? 24.703 8.148 1.938 1 83.69 218 GLY A C 1
ATOM 1643 O O . GLY A 1 218 ? 25.25 7.047 1.909 1 83.69 218 GLY A O 1
ATOM 1644 N N . VAL A 1 219 ? 25.297 9.25 1.549 1 82.69 219 VAL A N 1
ATOM 1645 C CA . VAL A 1 219 ? 26.688 9.242 1.083 1 82.69 219 VAL A CA 1
ATOM 1646 C C . VAL A 1 219 ? 27.594 8.75 2.201 1 82.69 219 VAL A C 1
ATOM 1648 O O . VAL A 1 219 ? 28.531 7.969 1.956 1 82.69 219 VAL A O 1
ATOM 1651 N N . PHE A 1 220 ? 27.328 9.195 3.34 1 82.56 220 PHE A N 1
ATOM 1652 C CA . PHE A 1 220 ? 28.109 8.781 4.496 1 82.56 220 PHE A CA 1
ATOM 1653 C C . PHE A 1 220 ? 27.984 7.281 4.734 1 82.56 220 PHE A C 1
ATOM 1655 O O . PHE A 1 220 ? 28.969 6.605 5.023 1 82.56 220 PHE A O 1
ATOM 1662 N N . VAL A 1 221 ? 26.859 6.77 4.602 1 79.25 221 VAL A N 1
ATOM 1663 C CA . VAL A 1 221 ? 26.594 5.352 4.809 1 79.25 221 VAL A CA 1
ATOM 1664 C C . VAL A 1 221 ? 27.281 4.531 3.719 1 79.25 221 VAL A C 1
ATOM 1666 O O . VAL A 1 221 ? 27.781 3.439 3.982 1 79.25 221 VAL A O 1
ATOM 1669 N N . ALA A 1 222 ? 27.203 5.051 2.518 1 76.62 222 ALA A N 1
ATOM 1670 C CA . ALA A 1 222 ? 27.797 4.359 1.376 1 76.62 222 ALA A CA 1
ATOM 1671 C C . ALA A 1 222 ? 29.297 4.219 1.544 1 76.62 222 ALA A C 1
ATOM 1673 O O . ALA A 1 222 ? 29.922 3.363 0.91 1 76.62 222 ALA A O 1
ATOM 1674 N N . THR A 1 223 ? 29.859 5.062 2.273 1 75.81 223 THR A N 1
ATOM 1675 C CA . THR A 1 223 ? 31.312 4.996 2.471 1 75.81 223 THR A CA 1
ATOM 1676 C C . THR A 1 223 ? 31.672 3.861 3.424 1 75.81 223 THR A C 1
ATOM 1678 O O . THR A 1 223 ? 32.844 3.441 3.484 1 75.81 223 THR A O 1
ATOM 1681 N N . VAL A 1 224 ? 30.641 3.48 4.043 1 72.06 224 VAL A N 1
ATOM 1682 C CA . VAL A 1 224 ? 30.906 2.398 4.984 1 72.06 224 VAL A CA 1
ATOM 1683 C C . VAL A 1 224 ? 31.031 1.078 4.23 1 72.06 224 VAL A C 1
ATOM 1685 O O . VAL A 1 224 ? 30.5 0.922 3.133 1 72.06 224 VAL A O 1
ATOM 1688 N N . ASP A 1 225 ? 31.828 0.137 4.617 1 71.12 225 ASP A N 1
ATOM 1689 C CA . ASP A 1 225 ? 32.219 -1.106 3.959 1 71.12 225 ASP A CA 1
ATOM 1690 C C . ASP A 1 225 ? 31 -1.982 3.676 1 71.12 225 ASP A C 1
ATOM 1692 O O . ASP A 1 225 ? 30.062 -2.023 4.473 1 71.12 225 ASP A O 1
ATOM 1696 N N . GLY A 1 226 ? 30.859 -2.811 2.695 1 75.62 226 GLY A N 1
ATOM 1697 C CA . GLY A 1 226 ? 30.203 -3.756 1.81 1 75.62 226 GLY A CA 1
ATOM 1698 C C . GLY A 1 226 ? 28.859 -4.227 2.334 1 75.62 226 GLY A C 1
ATOM 1699 O O . GLY A 1 226 ? 27.812 -3.795 1.849 1 75.62 226 GLY A O 1
ATOM 1700 N N . GLN A 1 227 ? 28.984 -5.09 3.426 1 83.88 227 GLN A N 1
ATOM 1701 C CA . GLN A 1 227 ? 27.75 -5.723 3.896 1 83.88 227 GLN A CA 1
ATOM 1702 C C . GLN A 1 227 ? 26.906 -4.746 4.719 1 83.88 227 GLN A C 1
ATOM 1704 O O . GLN A 1 227 ? 25.688 -4.773 4.66 1 83.88 227 GLN A O 1
ATOM 1709 N N . VAL A 1 228 ? 27.594 -3.914 5.438 1 84.19 228 VAL A N 1
ATOM 1710 C CA . VAL A 1 228 ? 26.906 -2.945 6.277 1 84.19 228 VAL A CA 1
ATOM 1711 C C . VAL A 1 228 ? 26.141 -1.949 5.398 1 84.19 228 VAL A C 1
ATOM 1713 O O . VAL A 1 228 ? 24.984 -1.626 5.672 1 84.19 228 VAL A O 1
ATOM 1716 N N . ALA A 1 229 ? 26.75 -1.579 4.355 1 78.94 229 ALA A N 1
ATOM 1717 C CA . ALA A 1 229 ? 26.109 -0.645 3.434 1 78.94 229 ALA A CA 1
ATOM 1718 C C . ALA A 1 229 ? 24.875 -1.27 2.789 1 78.94 229 ALA A C 1
ATOM 1720 O O . ALA A 1 229 ? 23.844 -0.621 2.668 1 78.94 229 ALA A O 1
ATOM 1721 N N . ASP A 1 230 ? 25.047 -2.535 2.449 1 85.31 230 ASP A N 1
ATOM 1722 C CA . ASP A 1 230 ? 23.938 -3.234 1.809 1 85.31 230 ASP A CA 1
ATOM 1723 C C . ASP A 1 230 ? 22.781 -3.414 2.775 1 85.31 230 ASP A C 1
ATOM 1725 O O . ASP A 1 230 ? 21.609 -3.293 2.385 1 85.31 230 ASP A O 1
ATOM 1729 N N . THR A 1 231 ? 23.125 -3.668 4.016 1 89.38 231 THR A N 1
ATOM 1730 C CA . THR A 1 231 ? 22.109 -3.854 5.039 1 89.38 231 THR A CA 1
ATOM 1731 C C . THR A 1 231 ? 21.375 -2.545 5.312 1 89.38 231 THR A C 1
ATOM 1733 O O . THR A 1 231 ? 20.141 -2.521 5.371 1 89.38 231 THR A O 1
ATOM 1736 N N . VAL A 1 232 ? 22.109 -1.521 5.426 1 84 232 VAL A N 1
ATOM 1737 C CA . VAL A 1 232 ? 21.516 -0.212 5.691 1 84 232 VAL A CA 1
ATOM 1738 C C . VAL A 1 232 ? 20.641 0.211 4.516 1 84 232 VAL A C 1
ATOM 1740 O O . VAL A 1 232 ? 19.547 0.745 4.711 1 84 232 VAL A O 1
ATOM 1743 N N . ASN A 1 233 ? 21.094 -0.056 3.34 1 82.88 233 ASN A N 1
ATOM 1744 C CA . ASN A 1 233 ? 20.312 0.274 2.154 1 82.88 233 ASN A CA 1
ATOM 1745 C C . ASN A 1 233 ? 18.984 -0.472 2.139 1 82.88 233 ASN A C 1
ATOM 1747 O O . ASN A 1 233 ? 17.938 0.115 1.844 1 82.88 233 ASN A O 1
ATOM 1751 N N . LEU A 1 234 ? 19.094 -1.71 2.453 1 89.81 234 LEU A N 1
ATOM 1752 C CA . LEU A 1 234 ? 17.875 -2.521 2.48 1 89.81 234 LEU A CA 1
ATOM 1753 C C . LEU A 1 234 ? 16.891 -1.988 3.512 1 89.81 234 LEU A C 1
ATOM 1755 O O . LEU A 1 234 ? 15.695 -1.88 3.234 1 89.81 234 LEU A O 1
ATOM 1759 N N . ILE A 1 235 ? 17.391 -1.604 4.645 1 89.69 235 ILE A N 1
ATOM 1760 C CA . ILE A 1 235 ? 16.562 -1.088 5.723 1 89.69 235 ILE A CA 1
ATOM 1761 C C . ILE A 1 235 ? 15.922 0.236 5.297 1 89.69 235 ILE A C 1
ATOM 1763 O O . ILE A 1 235 ? 14.719 0.441 5.469 1 89.69 235 ILE A O 1
ATOM 1767 N N . LEU A 1 236 ? 16.672 1.025 4.691 1 83.56 236 LEU A N 1
ATOM 1768 C CA . LEU A 1 236 ? 16.219 2.365 4.344 1 83.56 236 LEU A CA 1
ATOM 1769 C C . LEU A 1 236 ? 15.188 2.311 3.219 1 83.56 236 LEU A C 1
ATOM 1771 O O . LEU A 1 236 ? 14.18 3.023 3.256 1 83.56 236 LEU A O 1
ATOM 1775 N N . VAL A 1 237 ? 15.477 1.522 2.232 1 85.44 237 VAL A N 1
ATOM 1776 C CA . VAL A 1 237 ? 14.523 1.396 1.136 1 85.44 237 VAL A CA 1
ATOM 1777 C C . VAL A 1 237 ? 13.227 0.787 1.65 1 85.44 237 VAL A C 1
ATOM 1779 O O . VAL A 1 237 ? 12.133 1.204 1.25 1 85.44 237 VAL A O 1
ATOM 1782 N N . SER A 1 238 ? 13.32 -0.172 2.545 1 93.19 238 SER A N 1
ATOM 1783 C CA . SER A 1 238 ? 12.133 -0.796 3.127 1 93.19 238 SER A CA 1
ATOM 1784 C C . SER A 1 238 ? 11.312 0.215 3.914 1 93.19 238 SER A C 1
ATOM 1786 O O . SER A 1 238 ? 10.086 0.267 3.773 1 93.19 238 SER A O 1
ATOM 1788 N N . LEU A 1 239 ? 12.016 0.991 4.688 1 89.31 239 LEU A N 1
ATOM 1789 C CA . LEU A 1 239 ? 11.328 2.029 5.445 1 89.31 239 LEU A CA 1
ATOM 1790 C C . LEU A 1 239 ? 10.641 3.018 4.512 1 89.31 239 LEU A C 1
ATOM 1792 O O . LEU A 1 239 ? 9.516 3.445 4.777 1 89.31 239 LEU A O 1
ATOM 1796 N N . SER A 1 240 ? 11.297 3.344 3.443 1 83.19 240 SER A N 1
ATOM 1797 C CA . SER A 1 240 ? 10.75 4.289 2.477 1 83.19 240 SER A CA 1
ATOM 1798 C C . SER A 1 240 ? 9.469 3.75 1.844 1 83.19 240 SER A C 1
ATOM 1800 O O . SER A 1 240 ? 8.516 4.5 1.622 1 83.19 240 SER A O 1
ATOM 1802 N N . VAL A 1 241 ? 9.445 2.488 1.55 1 90.94 241 VAL A N 1
ATOM 1803 C CA . VAL A 1 241 ? 8.273 1.863 0.954 1 90.94 241 VAL A CA 1
ATOM 1804 C C . VAL A 1 241 ? 7.094 1.942 1.925 1 90.94 241 VAL A C 1
ATOM 1806 O O . VAL A 1 241 ? 5.977 2.27 1.527 1 90.94 241 VAL A O 1
ATOM 1809 N N . GLY A 1 242 ? 7.348 1.664 3.193 1 92 242 GLY A N 1
ATOM 1810 C CA . GLY A 1 242 ? 6.301 1.767 4.195 1 92 242 GLY A CA 1
ATOM 1811 C C . GLY A 1 242 ? 5.77 3.178 4.359 1 92 242 GLY A C 1
ATOM 1812 O O . GLY A 1 242 ? 4.555 3.387 4.422 1 92 242 GLY A O 1
ATOM 1813 N N . LEU A 1 243 ? 6.66 4.105 4.367 1 85.19 243 LEU A N 1
ATOM 1814 C CA . LEU A 1 243 ? 6.289 5.5 4.574 1 85.19 243 LEU A CA 1
ATOM 1815 C C . LEU A 1 243 ? 5.469 6.027 3.402 1 85.19 243 LEU A C 1
ATOM 1817 O O . LEU A 1 243 ? 4.441 6.684 3.6 1 85.19 243 LEU A O 1
ATOM 1821 N N . ILE A 1 244 ? 5.953 5.746 2.26 1 84.94 244 ILE A N 1
ATOM 1822 C CA . ILE A 1 244 ? 5.273 6.277 1.083 1 84.94 244 ILE A CA 1
ATOM 1823 C C . ILE A 1 244 ? 3.891 5.641 0.953 1 84.94 244 ILE A C 1
ATOM 1825 O O . ILE A 1 244 ? 2.936 6.297 0.533 1 84.94 244 ILE A O 1
ATOM 1829 N N . ASN A 1 245 ? 3.789 4.387 1.24 1 91.56 245 ASN A N 1
ATOM 1830 C CA . ASN A 1 245 ? 2.482 3.738 1.197 1 91.56 245 ASN A CA 1
ATOM 1831 C C . ASN A 1 245 ? 1.527 4.336 2.227 1 91.56 245 ASN A C 1
ATOM 1833 O O . ASN A 1 245 ? 0.34 4.516 1.948 1 91.56 245 ASN A O 1
ATOM 1837 N N . PHE A 1 246 ? 2.023 4.605 3.412 1 89.81 246 PHE A N 1
ATOM 1838 C CA . PHE A 1 246 ? 1.189 5.215 4.438 1 89.81 246 PHE A CA 1
ATOM 1839 C C . PHE A 1 246 ? 0.695 6.586 3.988 1 89.81 246 PHE A C 1
ATOM 1841 O O . PHE A 1 246 ? -0.497 6.883 4.086 1 89.81 246 PHE A O 1
ATOM 1848 N N . ILE A 1 247 ? 1.543 7.371 3.494 1 82.31 247 ILE A N 1
ATOM 1849 C CA . ILE A 1 247 ? 1.198 8.727 3.086 1 82.31 247 ILE A CA 1
ATOM 1850 C C . ILE A 1 247 ? 0.225 8.68 1.909 1 82.31 247 ILE A C 1
ATOM 1852 O O . ILE A 1 247 ? -0.746 9.438 1.869 1 82.31 247 ILE A O 1
ATOM 1856 N N . CYS A 1 248 ? 0.485 7.824 1.004 1 88.06 248 CYS A N 1
ATOM 1857 C CA . CYS A 1 248 ? -0.301 7.719 -0.221 1 88.06 248 CYS A CA 1
ATOM 1858 C C . CYS A 1 248 ? -1.675 7.125 0.062 1 88.06 248 CYS A C 1
ATOM 1860 O O . CYS A 1 248 ? -2.697 7.738 -0.242 1 88.06 248 CYS A O 1
ATOM 1862 N N . LEU A 1 249 ? -1.688 6.016 0.781 1 92.81 249 LEU A N 1
ATOM 1863 C CA . LEU A 1 249 ? -2.91 5.223 0.831 1 92.81 249 LEU A CA 1
ATOM 1864 C C . LEU A 1 249 ? -3.691 5.504 2.109 1 92.81 249 LEU A C 1
ATOM 1866 O O . LEU A 1 249 ? -4.91 5.324 2.15 1 92.81 249 LEU A O 1
ATOM 1870 N N . THR A 1 250 ? -3.018 5.863 3.141 1 89 250 THR A N 1
ATOM 1871 C CA . THR A 1 250 ? -3.725 6.086 4.398 1 89 250 THR A CA 1
ATOM 1872 C C . THR A 1 250 ? -4.027 7.57 4.59 1 89 250 THR A C 1
ATOM 1874 O O . 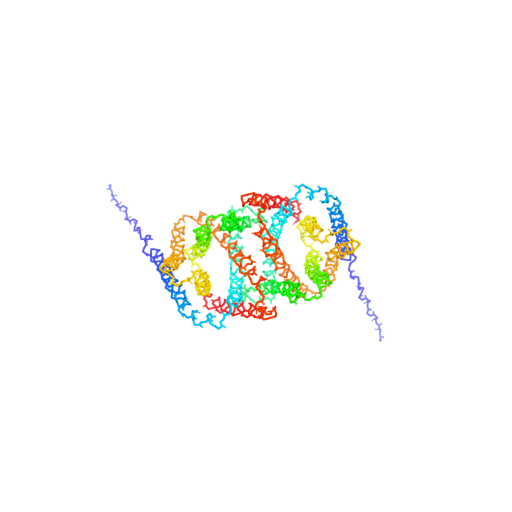THR A 1 250 ? -5.188 7.957 4.75 1 89 250 THR A O 1
ATOM 1877 N N . GLU A 1 251 ? -3.09 8.336 4.469 1 82.62 251 GLU A N 1
ATOM 1878 C CA . GLU A 1 251 ? -3.271 9.75 4.777 1 82.62 251 GLU A CA 1
ATOM 1879 C C . GLU A 1 251 ? -3.949 10.484 3.623 1 82.62 251 GLU A C 1
ATOM 1881 O O . GLU A 1 251 ? -5.02 11.07 3.799 1 82.62 251 GLU A O 1
ATOM 1886 N N . SER A 1 252 ? -3.359 10.43 2.408 1 84.69 252 SER A N 1
ATOM 1887 C CA . SER A 1 252 ? -3.867 11.195 1.276 1 84.69 252 SER A CA 1
ATOM 1888 C C . SER A 1 252 ? -5.168 10.609 0.746 1 84.69 252 SER A C 1
ATOM 1890 O O . SER A 1 252 ? -6.156 11.328 0.567 1 84.69 252 SER A O 1
ATOM 1892 N N . LEU A 1 253 ? -5.121 9.344 0.502 1 91.88 253 LEU A N 1
ATOM 1893 C CA . LEU A 1 253 ? -6.328 8.711 -0.027 1 91.88 253 LEU A CA 1
ATOM 1894 C C . LEU A 1 253 ? -7.457 8.75 0.997 1 91.88 253 LEU A C 1
ATOM 1896 O O . LEU A 1 253 ? -8.617 8.938 0.638 1 91.88 253 LEU A O 1
ATOM 1900 N N . GLY A 1 254 ? -7.098 8.625 2.275 1 86.56 254 GLY A N 1
ATOM 1901 C CA . GLY A 1 254 ? -8.094 8.773 3.326 1 86.56 254 GLY A CA 1
ATOM 1902 C C . GLY A 1 254 ? -8.758 10.141 3.33 1 86.56 254 GLY A C 1
ATOM 1903 O O . GLY A 1 254 ? -9.969 10.242 3.52 1 86.56 254 GLY A O 1
ATOM 1904 N N . ALA A 1 255 ? -7.98 11.117 3.115 1 81.75 255 ALA A N 1
ATOM 1905 C CA . ALA A 1 255 ? -8.508 12.477 3.074 1 81.75 255 ALA A CA 1
ATOM 1906 C C . ALA A 1 255 ? -9.445 12.672 1.887 1 81.75 255 ALA A C 1
ATOM 1908 O O . ALA A 1 255 ? -10.484 13.328 2.006 1 81.75 255 ALA A O 1
ATOM 1909 N N . VAL A 1 256 ? -9.109 12.086 0.799 1 86.62 256 VAL A N 1
ATOM 1910 C CA . VAL A 1 256 ? -9.906 12.203 -0.416 1 86.62 256 VAL A CA 1
ATOM 1911 C C . VAL A 1 256 ? -11.242 11.484 -0.23 1 86.62 256 VAL A C 1
ATOM 1913 O O . VAL A 1 256 ? -12.281 11.953 -0.69 1 86.62 256 VAL A O 1
ATOM 1916 N N . LEU A 1 257 ? -11.242 10.406 0.46 1 85.56 257 LEU A N 1
ATOM 1917 C CA . LEU A 1 257 ? -12.453 9.625 0.679 1 85.56 257 LEU A CA 1
ATOM 1918 C C . LEU A 1 257 ? -13.406 10.359 1.62 1 85.56 257 LEU A C 1
ATOM 1920 O O . LEU A 1 257 ? -14.625 10.195 1.525 1 85.56 257 LEU A O 1
ATOM 1924 N N . ARG A 1 258 ? -12.828 11.172 2.424 1 79.31 258 ARG A N 1
ATOM 1925 C CA . ARG A 1 258 ? -13.648 11.914 3.383 1 79.31 258 ARG A CA 1
ATOM 1926 C C . ARG A 1 258 ? -14.211 13.18 2.758 1 79.31 258 ARG A C 1
ATOM 1928 O O . ARG A 1 258 ? -15.156 13.773 3.285 1 79.31 258 ARG A O 1
ATOM 1935 N N . SER A 1 259 ? -13.539 13.523 1.706 1 78.38 259 SER A N 1
ATOM 1936 C CA . SER A 1 259 ? -13.984 14.742 1.049 1 78.38 259 SER A CA 1
ATOM 1937 C C . SER A 1 259 ? -15.156 14.469 0.107 1 78.38 259 SER A C 1
ATOM 1939 O O . SER A 1 259 ? -15.156 13.469 -0.612 1 78.38 259 SER A O 1
ATOM 1941 N N . HIS A 1 260 ? -16.109 15.297 0.132 1 74.62 260 HIS A N 1
ATOM 1942 C CA . HIS A 1 260 ? -17.281 15.164 -0.73 1 74.62 260 HIS A CA 1
ATOM 1943 C C . HIS A 1 260 ? -17.281 16.234 -1.82 1 74.62 260 HIS A C 1
ATOM 1945 O O . HIS A 1 260 ? -18.266 16.391 -2.535 1 74.62 260 HIS A O 1
ATOM 1951 N N . GLU A 1 261 ? -16.312 16.922 -2.027 1 75.38 261 GLU A N 1
ATOM 1952 C CA . GLU A 1 261 ? -16.25 18.062 -2.926 1 75.38 261 GLU A CA 1
ATOM 1953 C C . GLU A 1 261 ? -16.188 17.625 -4.387 1 75.38 261 GLU A C 1
ATOM 1955 O O . GLU A 1 261 ? -16.656 18.344 -5.277 1 75.38 261 GLU A O 1
ATOM 1960 N N . CYS A 1 262 ? -15.648 16.438 -4.75 1 79.56 262 CYS A N 1
ATOM 1961 C CA . CYS A 1 262 ? -15.492 15.953 -6.117 1 79.56 262 CYS A CA 1
ATOM 1962 C C . CYS A 1 262 ? -16.141 14.594 -6.293 1 79.56 262 CYS A C 1
ATOM 1964 O O . CYS A 1 262 ? -16.156 13.781 -5.363 1 79.56 262 CYS A O 1
ATOM 1966 N N . GLY A 1 263 ? -16.781 14.523 -7.453 1 85.88 263 GLY A N 1
ATOM 1967 C CA . GLY A 1 263 ? -17.391 13.227 -7.75 1 85.88 263 GLY A CA 1
ATOM 1968 C C . GLY A 1 263 ? -16.375 12.102 -7.832 1 85.88 263 GLY A C 1
ATOM 1969 O O . GLY A 1 263 ? -15.195 12.344 -8.109 1 85.88 263 GLY A O 1
ATOM 1970 N N . ALA A 1 264 ? -16.812 10.938 -7.559 1 86.56 264 ALA A N 1
ATOM 1971 C CA . ALA A 1 264 ? -15.953 9.75 -7.523 1 86.56 264 ALA A CA 1
ATOM 1972 C C . ALA A 1 264 ? -15.258 9.539 -8.867 1 86.56 264 ALA A C 1
ATOM 1974 O O . ALA A 1 264 ? -14.086 9.156 -8.914 1 86.56 264 ALA A O 1
ATOM 1975 N N . GLY A 1 265 ? -15.977 9.766 -9.93 1 90.56 265 GLY A N 1
ATOM 1976 C CA . GLY A 1 265 ? -15.398 9.602 -11.25 1 90.56 265 GLY A CA 1
ATOM 1977 C C . GLY A 1 265 ? -14.281 10.586 -11.539 1 90.56 265 GLY A C 1
ATOM 1978 O O . GLY A 1 265 ? -13.273 10.227 -12.156 1 90.56 265 GLY A O 1
ATOM 1979 N N . VAL A 1 266 ? -14.477 11.797 -11.125 1 91.75 266 VAL A N 1
ATOM 1980 C CA . VAL A 1 266 ? -13.469 12.836 -11.336 1 91.75 266 VAL A CA 1
ATOM 1981 C C . VAL A 1 266 ? -12.211 12.5 -10.539 1 91.75 266 VAL A C 1
ATOM 1983 O O . VAL A 1 266 ? -11.094 12.641 -11.039 1 91.75 266 VAL A O 1
ATOM 1986 N N . LYS A 1 267 ? -12.461 12.078 -9.281 1 92.69 267 LYS A N 1
ATOM 1987 C CA . LYS A 1 267 ? -11.336 11.648 -8.461 1 92.69 267 LYS A CA 1
ATOM 1988 C C . LYS A 1 267 ? -10.531 10.555 -9.156 1 92.69 267 LYS A C 1
ATOM 1990 O O . LYS A 1 267 ? -9.305 10.609 -9.211 1 92.69 267 LYS A O 1
ATOM 1995 N N . PHE A 1 268 ? -11.25 9.617 -9.719 1 95.06 268 PHE A N 1
ATOM 1996 C CA . PHE A 1 268 ? -10.641 8.5 -10.43 1 95.06 268 PHE A CA 1
ATOM 1997 C C . PHE A 1 268 ? -9.781 8.992 -11.586 1 95.06 268 PHE A C 1
ATOM 1999 O O . PHE A 1 268 ? -8.625 8.594 -11.727 1 95.06 268 PHE A O 1
ATOM 2006 N N . VAL A 1 269 ? -10.289 9.859 -12.336 1 96.44 269 VAL A N 1
ATOM 2007 C CA . VAL A 1 269 ? -9.625 10.312 -13.555 1 96.44 269 VAL A CA 1
ATOM 2008 C C . VAL A 1 269 ? -8.391 11.133 -13.188 1 96.44 269 VAL A C 1
ATOM 2010 O O . VAL A 1 269 ? -7.332 10.977 -13.812 1 96.44 269 VAL A O 1
ATOM 2013 N N . ILE A 1 270 ? -8.477 11.961 -12.195 1 94.69 270 ILE A N 1
ATOM 2014 C CA . ILE A 1 270 ? -7.348 12.797 -11.805 1 94.69 270 ILE A CA 1
ATOM 2015 C C . ILE A 1 270 ? -6.223 11.922 -11.258 1 94.69 270 ILE A C 1
ATOM 2017 O O . ILE A 1 270 ? -5.059 12.102 -11.617 1 94.69 270 ILE A O 1
ATOM 2021 N N . MET A 1 271 ? -6.586 10.961 -10.438 1 96.75 271 MET A N 1
ATOM 2022 C CA . MET A 1 271 ? -5.582 10.07 -9.859 1 96.75 271 MET A CA 1
ATOM 2023 C C . MET A 1 271 ? -4.898 9.242 -10.945 1 96.75 271 MET A C 1
ATOM 2025 O O . MET A 1 271 ? -3.668 9.148 -10.977 1 96.75 271 MET A O 1
ATOM 2029 N N . MET A 1 272 ? -5.707 8.711 -11.844 1 97.69 272 MET A N 1
ATOM 2030 C CA . MET A 1 272 ? -5.156 7.887 -12.914 1 97.69 272 MET A CA 1
ATOM 2031 C C . MET A 1 272 ? -4.309 8.719 -13.867 1 97.69 272 MET A C 1
ATOM 2033 O O . MET A 1 272 ? -3.232 8.289 -14.289 1 97.69 272 MET A O 1
ATOM 2037 N N . SER A 1 273 ? -4.785 9.875 -14.195 1 97.31 273 SER A N 1
ATOM 2038 C CA . SER A 1 273 ? -4.047 10.742 -15.109 1 97.31 273 SER A CA 1
ATOM 2039 C C . SER A 1 273 ? -2.697 11.141 -14.523 1 97.31 273 SER A C 1
ATOM 2041 O O . SER A 1 273 ? -1.679 11.094 -15.219 1 97.31 273 SER A O 1
ATOM 2043 N N . SER A 1 274 ? -2.705 11.555 -13.273 1 94.62 274 SER A N 1
ATOM 2044 C CA . SER A 1 274 ? -1.451 11.93 -12.625 1 94.62 274 SER A CA 1
ATOM 2045 C C . SER A 1 274 ? -0.499 10.75 -12.523 1 94.62 274 SER A C 1
ATOM 2047 O O . SER A 1 274 ? 0.712 10.898 -12.703 1 94.62 274 SER A O 1
ATOM 2049 N N . PHE A 1 275 ? -1.018 9.547 -12.281 1 96.31 275 PHE A N 1
ATOM 2050 C CA . PHE A 1 275 ? -0.206 8.336 -12.266 1 96.31 275 PHE A CA 1
ATOM 2051 C C . PHE A 1 275 ? 0.444 8.102 -13.625 1 96.31 275 PHE A C 1
ATOM 2053 O O . PHE A 1 275 ? 1.646 7.836 -13.711 1 96.31 275 PHE A O 1
ATOM 2060 N N . PHE A 1 276 ? -0.307 8.242 -14.641 1 96.69 276 PHE A N 1
ATOM 2061 C CA . PHE A 1 276 ? 0.19 7.926 -15.977 1 96.69 276 PHE A CA 1
ATOM 2062 C C . PHE A 1 276 ? 1.19 8.977 -16.438 1 96.69 276 PHE A C 1
ATOM 2064 O O . PHE A 1 276 ? 2.133 8.664 -17.172 1 96.69 276 PHE A O 1
ATOM 2071 N N . VAL A 1 277 ? 1.006 10.188 -16.016 1 92.69 277 VAL A N 1
ATOM 2072 C CA . VAL A 1 277 ? 1.998 11.211 -16.328 1 92.69 277 VAL A CA 1
ATOM 2073 C C . VAL A 1 277 ? 3.338 10.844 -15.695 1 92.69 277 VAL A C 1
ATOM 2075 O O . VAL A 1 277 ? 4.371 10.828 -16.375 1 92.69 277 VAL A O 1
ATOM 2078 N N . MET A 1 278 ? 3.311 10.508 -14.477 1 90.25 278 MET A N 1
ATOM 2079 C CA . MET A 1 278 ? 4.535 10.125 -13.781 1 90.25 278 MET A CA 1
ATOM 2080 C C . MET A 1 278 ? 5.105 8.836 -14.352 1 90.25 278 MET A C 1
ATOM 2082 O O . MET A 1 278 ? 6.324 8.688 -14.461 1 90.25 278 MET A O 1
ATOM 2086 N N . TYR A 1 279 ? 4.188 7.91 -14.672 1 92.88 279 TYR A N 1
ATOM 2087 C CA . TYR A 1 279 ? 4.586 6.641 -15.258 1 92.88 279 TYR A CA 1
ATOM 2088 C C . TYR A 1 279 ? 5.316 6.855 -16.578 1 92.88 279 TYR A C 1
ATOM 2090 O O . TYR A 1 279 ? 6.328 6.207 -16.859 1 92.88 279 TYR A O 1
ATOM 2098 N N . SER A 1 280 ? 4.797 7.75 -17.391 1 90.88 280 SER A N 1
ATOM 2099 C CA . SER A 1 280 ? 5.426 8.07 -18.656 1 90.88 280 SER A CA 1
ATOM 2100 C C . SER A 1 280 ? 6.816 8.664 -18.453 1 90.88 280 SER A C 1
ATOM 2102 O O . SER A 1 280 ? 7.754 8.328 -19.172 1 90.88 280 SER A O 1
ATOM 2104 N N . PHE A 1 281 ? 7.008 9.484 -17.469 1 83.5 281 PHE A N 1
ATOM 2105 C CA . PHE A 1 281 ? 8.312 10.047 -17.156 1 83.5 281 PHE A CA 1
ATOM 2106 C C . PHE A 1 281 ? 9.281 8.961 -16.703 1 83.5 281 PHE A C 1
ATOM 2108 O O . PHE A 1 281 ? 10.461 8.992 -17.047 1 83.5 281 PHE A O 1
ATOM 2115 N N . SER A 1 282 ? 8.734 8.047 -15.93 1 83 282 SER A N 1
ATOM 2116 C CA . SER A 1 282 ? 9.562 6.957 -15.438 1 83 282 SER A CA 1
ATOM 2117 C C . SER A 1 282 ? 10.078 6.094 -16.594 1 83 282 SER A C 1
ATOM 2119 O O . SER A 1 282 ? 11.234 5.672 -16.594 1 83 282 SER A O 1
ATOM 2121 N N . ILE A 1 283 ? 9.242 5.875 -17.578 1 84.31 283 ILE A N 1
ATOM 2122 C CA . ILE A 1 283 ? 9.625 5.07 -18.734 1 84.31 283 ILE A CA 1
ATOM 2123 C C . ILE A 1 283 ? 10.68 5.805 -19.547 1 84.31 283 ILE A C 1
ATOM 2125 O O . ILE A 1 283 ? 11.695 5.215 -19.938 1 84.31 283 ILE A O 1
ATOM 2129 N N . VAL A 1 284 ? 10.5 7.066 -19.734 1 80.81 284 VAL A N 1
ATOM 2130 C CA . VAL A 1 284 ? 11.406 7.859 -20.562 1 80.81 284 VAL A CA 1
ATOM 2131 C C . VAL A 1 284 ? 12.773 7.953 -19.891 1 80.81 284 VAL A C 1
ATOM 2133 O O . VAL A 1 284 ? 13.805 7.797 -20.547 1 80.81 284 VAL A O 1
ATOM 2136 N N . THR A 1 285 ? 12.773 8.141 -18.562 1 75.56 285 THR A N 1
ATOM 2137 C CA . THR A 1 285 ? 14.031 8.289 -17.844 1 75.56 285 THR A CA 1
ATOM 2138 C C . THR A 1 285 ? 14.773 6.957 -17.766 1 75.56 285 THR A C 1
ATOM 2140 O O . THR A 1 285 ? 16 6.918 -17.812 1 75.56 285 THR A O 1
ATOM 2143 N N . SER A 1 286 ? 14.031 5.902 -17.594 1 73.56 286 SER A N 1
ATOM 2144 C CA . SER A 1 286 ? 14.656 4.582 -17.547 1 73.56 286 SER A CA 1
ATOM 2145 C C . SER A 1 286 ? 15.297 4.234 -18.891 1 73.56 286 SER A C 1
ATOM 2147 O O . SER A 1 286 ? 16.359 3.598 -18.922 1 73.56 286 SER A O 1
ATOM 2149 N N . GLN A 1 287 ? 14.734 4.734 -19.938 1 74.5 287 GLN A N 1
ATOM 2150 C CA . GLN A 1 287 ? 15.266 4.461 -21.266 1 74.5 287 GLN A CA 1
ATOM 2151 C C . GLN A 1 287 ? 16.406 5.406 -21.609 1 74.5 287 GLN A C 1
ATOM 2153 O O . GLN A 1 287 ? 17.344 5.023 -22.328 1 74.5 287 GLN A O 1
ATOM 2158 N N . ALA A 1 288 ? 16.25 6.574 -21.047 1 70.12 288 ALA A N 1
ATOM 2159 C CA . ALA A 1 288 ? 17.25 7.598 -21.375 1 70.12 288 ALA A CA 1
ATOM 2160 C C . ALA A 1 288 ? 18.547 7.355 -20.625 1 70.12 288 ALA A C 1
ATOM 2162 O O . ALA A 1 288 ? 19.625 7.66 -21.125 1 70.12 288 ALA A O 1
ATOM 2163 N N . PHE A 1 289 ? 18.453 7.035 -19.375 1 61.22 289 PHE A N 1
ATOM 2164 C CA . PHE A 1 289 ? 19.656 6.891 -18.562 1 61.22 289 PHE A CA 1
ATOM 2165 C C . PHE A 1 289 ? 20.016 5.418 -18.391 1 61.22 289 PHE A C 1
ATOM 2167 O O . PHE A 1 289 ? 20.656 5.039 -17.406 1 61.22 289 PHE A O 1
ATOM 2174 N N . LYS A 1 290 ? 19.578 4.445 -19.203 1 56.59 290 LYS A N 1
ATOM 2175 C CA . LYS A 1 290 ? 19.984 3.043 -19.219 1 56.59 290 LYS A CA 1
ATOM 2176 C C . LYS A 1 290 ? 21.5 2.914 -19.391 1 56.59 290 LYS A C 1
ATOM 2178 O O . LYS A 1 290 ? 22.031 3.252 -20.453 1 56.59 290 LYS A O 1
ATOM 2183 N N . ASP A 1 291 ? 22.312 3.426 -18.453 1 43 291 ASP A N 1
ATOM 2184 C CA . ASP A 1 291 ? 23.703 3.035 -18.672 1 43 291 ASP A CA 1
ATOM 2185 C C . ASP A 1 291 ? 23.875 1.521 -18.594 1 43 291 ASP A C 1
ATOM 2187 O O . ASP A 1 291 ? 23.203 0.858 -17.797 1 43 291 ASP A O 1
ATOM 2191 N N . MET B 1 1 ? 2.16 -56.094 -53.938 1 29.47 1 MET B N 1
ATOM 2192 C CA . MET B 1 1 ? 1.535 -54.844 -53.469 1 29.47 1 MET B CA 1
ATOM 2193 C C . MET B 1 1 ? 1.208 -54.906 -52 1 29.47 1 MET B C 1
ATOM 2195 O O . MET B 1 1 ? 0.208 -55.531 -51.594 1 29.47 1 MET B O 1
ATOM 2199 N N . ASP B 1 2 ? 2.191 -55.188 -51.125 1 32.16 2 ASP B N 1
ATOM 2200 C CA . ASP B 1 2 ? 2.227 -55.469 -49.688 1 32.16 2 ASP B CA 1
ATOM 2201 C C . ASP B 1 2 ? 1.758 -54.281 -48.875 1 32.16 2 ASP B C 1
ATOM 2203 O O . ASP B 1 2 ? 2.383 -53.219 -48.875 1 32.16 2 ASP B O 1
ATOM 2207 N N . CYS B 1 3 ? 0.4 -53.969 -48.719 1 36.91 3 CYS B N 1
ATOM 2208 C CA . CYS B 1 3 ? -0.339 -52.938 -48 1 36.91 3 CYS B CA 1
ATOM 2209 C C . CYS B 1 3 ? -0.053 -53 -46.5 1 36.91 3 CYS B C 1
ATOM 2211 O O . CYS B 1 3 ? -0.69 -53.781 -45.781 1 36.91 3 CYS B O 1
ATOM 2213 N N . SER B 1 4 ? 1.227 -52.938 -46.094 1 37.5 4 SER B N 1
ATOM 2214 C CA . SER B 1 4 ? 1.548 -52.875 -44.656 1 37.5 4 SER B CA 1
ATOM 2215 C C . SER B 1 4 ? 0.781 -51.75 -43.969 1 37.5 4 SER B C 1
ATOM 2217 O O . SER B 1 4 ? 0.879 -50.562 -44.406 1 37.5 4 SER B O 1
ATOM 2219 N N . THR B 1 5 ? -0.406 -52.062 -43.406 1 40.59 5 THR B N 1
ATOM 2220 C CA . THR B 1 5 ? -1.273 -51.188 -42.625 1 40.59 5 THR B CA 1
ATOM 2221 C C . THR B 1 5 ? -0.48 -50.469 -41.531 1 40.59 5 THR B C 1
ATOM 2223 O O . THR B 1 5 ? 0.273 -51.125 -40.781 1 40.59 5 THR B O 1
ATOM 2226 N N . PRO B 1 6 ? -0.203 -49.156 -41.719 1 44.53 6 PRO B N 1
ATOM 2227 C CA . PRO B 1 6 ? 0.556 -48.406 -40.688 1 44.53 6 PRO B CA 1
ATOM 2228 C C . PRO B 1 6 ? 0.001 -48.594 -39.281 1 44.53 6 PRO B C 1
ATOM 2230 O O . PRO B 1 6 ? -1.195 -48.844 -39.125 1 44.53 6 PRO B O 1
ATOM 2233 N N . ALA B 1 7 ? 0.844 -49.062 -38.312 1 44.5 7 ALA B N 1
ATOM 2234 C CA . ALA B 1 7 ? 0.565 -49.281 -36.906 1 44.5 7 ALA B CA 1
ATOM 2235 C C . ALA B 1 7 ? -0.156 -48.094 -36.312 1 44.5 7 ALA B C 1
ATOM 2237 O O . ALA B 1 7 ? 0.153 -46.938 -36.625 1 44.5 7 ALA B O 1
ATOM 2238 N N . PRO B 1 8 ? -1.38 -48.281 -35.812 1 38.72 8 PRO B N 1
ATOM 2239 C CA . PRO B 1 8 ? -2.115 -47.219 -35.156 1 38.72 8 PRO B CA 1
ATOM 2240 C C . PRO B 1 8 ? -1.265 -46.438 -34.125 1 38.72 8 PRO B C 1
ATOM 2242 O O . PRO B 1 8 ? -0.422 -47.031 -33.469 1 38.72 8 PRO B O 1
ATOM 2245 N N . GLN B 1 9 ? -0.702 -45.281 -34.469 1 36.75 9 GLN B N 1
ATOM 2246 C CA . GLN B 1 9 ? -0.116 -44.375 -33.5 1 36.75 9 GLN B CA 1
ATOM 2247 C C . GLN B 1 9 ? -0.95 -44.312 -32.219 1 36.75 9 GLN B C 1
ATOM 2249 O O . GLN B 1 9 ? -2.137 -44 -32.281 1 36.75 9 GLN B O 1
ATOM 2254 N N . ASN B 1 10 ? -0.641 -45.281 -31.297 1 34.91 10 ASN B N 1
ATOM 2255 C CA . ASN B 1 10 ? -1.217 -45.25 -29.953 1 34.91 10 ASN B CA 1
ATOM 2256 C C . ASN B 1 10 ? -1.218 -43.844 -29.375 1 34.91 10 ASN B C 1
ATOM 2258 O O . ASN B 1 10 ? -0.159 -43.25 -29.203 1 34.91 10 ASN B O 1
ATOM 2262 N N . ASP B 1 11 ? -2.104 -43 -29.656 1 37.41 11 ASP B N 1
ATOM 2263 C CA . ASP B 1 11 ? -2.531 -41.75 -29 1 37.41 11 ASP B CA 1
ATOM 2264 C C . ASP B 1 11 ? -2.471 -41.875 -27.484 1 37.41 11 ASP B C 1
ATOM 2266 O O . ASP B 1 11 ? -3.506 -41.938 -26.812 1 37.41 11 ASP B O 1
ATOM 2270 N N . THR B 1 12 ? -1.559 -42.656 -26.906 1 38.19 12 THR B N 1
ATOM 2271 C CA . THR B 1 12 ? -1.408 -42.688 -25.453 1 38.19 12 THR B CA 1
ATOM 2272 C C . THR B 1 12 ? -1.105 -41.312 -24.906 1 38.19 12 THR B C 1
ATOM 2274 O O . THR B 1 12 ? -0.385 -41.156 -23.922 1 38.19 12 THR B O 1
ATOM 2277 N N . MET B 1 13 ? -1.213 -40.344 -25.703 1 42.09 13 MET B N 1
ATOM 2278 C CA . MET B 1 13 ? -0.945 -39.062 -25.094 1 42.09 13 MET B CA 1
ATOM 2279 C C . MET B 1 13 ? -1.629 -38.938 -23.734 1 42.09 13 MET B C 1
ATOM 2281 O O . MET B 1 13 ? -1.462 -37.938 -23.031 1 42.09 13 MET B O 1
ATOM 2285 N N . PRO B 1 14 ? -2.766 -39.594 -23.344 1 39.53 14 PRO B N 1
ATOM 2286 C CA . PRO B 1 14 ? -3.941 -39.156 -22.594 1 39.53 14 PRO B CA 1
ATOM 2287 C C . PRO B 1 14 ? -3.695 -39.094 -21.094 1 39.53 14 PRO B C 1
ATOM 2289 O O . PRO B 1 14 ? -4.172 -38.188 -20.406 1 39.53 14 PRO B O 1
ATOM 2292 N N . LEU B 1 15 ? -3.736 -40.156 -20.234 1 44.22 15 LEU B N 1
ATOM 2293 C CA . LEU B 1 15 ? -4.25 -40.469 -18.906 1 44.22 15 LEU B CA 1
ATOM 2294 C C . LEU B 1 15 ? -3.436 -39.781 -17.828 1 44.22 15 LEU B C 1
ATOM 2296 O O . LEU B 1 15 ? -3.99 -39.312 -16.828 1 44.22 15 LEU B O 1
ATOM 2300 N N . THR B 1 16 ? -2.254 -39.625 -17.812 1 47.97 16 THR B N 1
ATOM 2301 C CA . THR B 1 16 ? -1.396 -39.094 -16.766 1 47.97 16 THR B CA 1
ATOM 2302 C C . THR B 1 16 ? -1.563 -37.562 -16.672 1 47.97 16 THR B C 1
ATOM 2304 O O . THR B 1 16 ? -1.566 -37 -15.586 1 47.97 16 THR B O 1
ATOM 2307 N N . MET B 1 17 ? -1.586 -36.906 -17.812 1 45.5 17 MET B N 1
ATOM 2308 C CA . MET B 1 17 ? -1.825 -35.469 -17.797 1 45.5 17 MET B CA 1
ATOM 2309 C C . MET B 1 17 ? -3.23 -35.156 -17.297 1 45.5 17 MET B C 1
ATOM 2311 O O . MET B 1 17 ? -3.428 -34.188 -16.547 1 45.5 17 MET B O 1
ATOM 2315 N N . ALA B 1 18 ? -4.156 -36.031 -17.734 1 49.66 18 ALA B N 1
ATOM 2316 C CA . ALA B 1 18 ? -5.527 -35.906 -17.25 1 49.66 18 ALA B CA 1
ATOM 2317 C C . ALA B 1 18 ? -5.598 -36.156 -15.742 1 49.66 18 ALA B C 1
ATOM 2319 O O . ALA B 1 18 ? -6.328 -35.469 -15.031 1 49.66 18 ALA B O 1
ATOM 2320 N N . THR B 1 19 ? -4.688 -37.062 -15.266 1 54.91 19 THR B N 1
ATOM 2321 C CA . THR B 1 19 ? -4.68 -37.375 -13.844 1 54.91 19 THR B CA 1
ATOM 2322 C C . THR B 1 19 ? -4.051 -36.25 -13.047 1 54.91 19 THR B C 1
ATOM 2324 O O . THR B 1 19 ? -4.551 -35.875 -11.984 1 54.91 19 THR B O 1
ATOM 2327 N N . ALA B 1 20 ? -2.961 -35.781 -13.586 1 59.28 20 ALA B N 1
ATOM 2328 C CA . ALA B 1 20 ? -2.303 -34.656 -12.898 1 59.28 20 ALA B CA 1
ATOM 2329 C C . ALA B 1 20 ? -3.184 -33.406 -12.898 1 59.28 20 ALA B C 1
ATOM 2331 O O . ALA B 1 20 ? -3.273 -32.719 -11.891 1 59.28 20 ALA B O 1
ATOM 2332 N N . GLU B 1 21 ? -3.844 -33.219 -14.008 1 66.94 21 GLU B N 1
ATOM 2333 C CA . GLU B 1 21 ? -4.797 -32.125 -14.102 1 66.94 21 GLU B CA 1
ATOM 2334 C C . GLU B 1 21 ? -5.98 -32.344 -13.156 1 66.94 21 GLU B C 1
ATOM 2336 O O . GLU B 1 21 ? -6.434 -31.391 -12.508 1 66.94 21 GLU B O 1
ATOM 2341 N N . GLY B 1 22 ? -6.375 -33.625 -13.148 1 69.06 22 GLY B N 1
ATOM 2342 C CA . GLY B 1 22 ? -7.465 -33.969 -12.242 1 69.06 22 GLY B CA 1
ATOM 2343 C C . GLY B 1 22 ? -7.109 -33.75 -10.781 1 69.06 22 GLY B C 1
ATOM 2344 O O . GLY B 1 22 ? -7.914 -33.219 -10.016 1 69.06 22 GLY B O 1
ATOM 2345 N N . ALA B 1 23 ? -5.91 -34.156 -10.43 1 75.94 23 ALA B N 1
ATOM 2346 C CA . ALA B 1 23 ? -5.449 -34 -9.055 1 75.94 23 ALA B CA 1
ATOM 2347 C C . ALA B 1 23 ? -5.328 -32.531 -8.695 1 75.94 23 ALA B C 1
ATOM 2349 O O . ALA B 1 23 ? -5.648 -32.125 -7.574 1 75.94 23 ALA B O 1
ATOM 2350 N N . ALA B 1 24 ? -4.918 -31.766 -9.664 1 76.12 24 ALA B N 1
ATOM 2351 C CA . ALA B 1 24 ? -4.785 -30.328 -9.445 1 76.12 24 ALA B CA 1
ATOM 2352 C C . ALA B 1 24 ? -6.145 -29.672 -9.227 1 76.12 24 ALA B C 1
ATOM 2354 O O . ALA B 1 24 ? -6.305 -28.844 -8.328 1 76.12 24 ALA B O 1
ATOM 2355 N N . ILE B 1 25 ? -7.117 -30.188 -10.023 1 80.88 25 ILE B N 1
ATOM 2356 C CA . ILE B 1 25 ? -8.469 -29.656 -9.906 1 80.88 25 ILE B CA 1
ATOM 2357 C C . ILE B 1 25 ? -9.07 -30.062 -8.555 1 80.88 25 ILE B C 1
ATOM 2359 O O . ILE B 1 25 ? -9.742 -29.266 -7.906 1 80.88 25 ILE B O 1
ATOM 2363 N N . LEU B 1 26 ? -8.758 -31.234 -8.148 1 84.19 26 LEU B N 1
ATOM 2364 C CA . LEU B 1 26 ? -9.273 -31.734 -6.871 1 84.19 26 LEU B CA 1
ATOM 2365 C C . LEU B 1 26 ? -8.695 -30.938 -5.707 1 84.19 26 LEU B C 1
ATOM 2367 O O . LEU B 1 26 ? -9.406 -30.641 -4.738 1 84.19 26 LEU B O 1
ATOM 2371 N N . LYS B 1 27 ? -7.52 -30.609 -5.801 1 85.38 27 LYS B N 1
ATOM 2372 C CA . LYS B 1 27 ? -6.891 -29.781 -4.77 1 85.38 27 LYS B CA 1
ATOM 2373 C C . LYS B 1 27 ? -7.559 -28.422 -4.664 1 85.38 27 LYS B C 1
ATOM 2375 O O . LYS B 1 27 ? -7.816 -27.922 -3.564 1 85.38 27 LYS B O 1
ATOM 2380 N N . VAL B 1 28 ? -7.844 -27.875 -5.816 1 87.5 28 VAL B N 1
ATOM 2381 C CA . VAL B 1 28 ? -8.445 -26.547 -5.836 1 87.5 28 VAL B CA 1
ATOM 2382 C C . VAL B 1 28 ? -9.875 -26.625 -5.312 1 87.5 28 VAL B C 1
ATOM 2384 O O . VAL B 1 28 ? -10.312 -25.75 -4.559 1 87.5 28 VAL B O 1
ATOM 2387 N N . VAL B 1 29 ? -10.547 -27.656 -5.703 1 86.19 29 VAL B N 1
ATOM 2388 C CA . VAL B 1 29 ? -11.914 -27.844 -5.238 1 86.19 29 VAL B CA 1
ATOM 2389 C C . VAL B 1 29 ? -11.922 -28.062 -3.727 1 86.19 29 VAL B C 1
ATOM 2391 O O . VAL B 1 29 ? -12.766 -27.5 -3.018 1 86.19 29 VAL B O 1
ATOM 2394 N N . GLY B 1 30 ? -11.008 -28.891 -3.264 1 87.38 30 GLY B N 1
ATOM 2395 C CA . GLY B 1 30 ? -10.867 -29.078 -1.829 1 87.38 30 GLY B CA 1
ATOM 2396 C C . GLY B 1 30 ? -10.586 -27.797 -1.079 1 87.38 30 GLY B C 1
ATOM 2397 O O . GLY B 1 30 ? -11.195 -27.531 -0.041 1 87.38 30 GLY B O 1
ATOM 2398 N N . PHE B 1 31 ? -9.703 -27.078 -1.603 1 87.12 31 PHE B N 1
ATOM 2399 C CA . PHE B 1 31 ? -9.383 -25.781 -1.013 1 87.12 31 PHE B CA 1
ATOM 2400 C C . PHE B 1 31 ? -10.602 -24.859 -1.018 1 87.12 31 PHE B C 1
ATOM 2402 O O . PHE B 1 31 ? -10.883 -24.188 -0.025 1 87.12 31 PHE B O 1
ATOM 2409 N N . ALA B 1 32 ? -11.273 -24.859 -2.176 1 86.62 32 ALA B N 1
ATOM 2410 C CA . ALA B 1 32 ? -12.453 -24.016 -2.318 1 86.62 32 ALA B CA 1
ATOM 2411 C C . ALA B 1 32 ? -13.508 -24.359 -1.274 1 86.62 32 ALA B C 1
ATOM 2413 O O . ALA B 1 32 ? -14.078 -23.469 -0.636 1 86.62 32 ALA B O 1
ATOM 2414 N N . LEU B 1 33 ? -13.711 -25.578 -1.08 1 87.94 33 LEU B N 1
ATOM 2415 C CA . LEU B 1 33 ? -14.695 -26.047 -0.113 1 87.94 33 LEU B CA 1
ATOM 2416 C C . LEU B 1 33 ? -14.266 -25.703 1.31 1 87.94 33 LEU B C 1
ATOM 2418 O O . LEU B 1 33 ? -15.078 -25.234 2.113 1 87.94 33 LEU B O 1
ATOM 2422 N N . THR B 1 34 ? -13.086 -25.984 1.583 1 87.38 34 THR B N 1
ATOM 2423 C CA . THR B 1 34 ? -12.562 -25.688 2.914 1 87.38 34 THR B CA 1
ATOM 2424 C C . THR B 1 34 ? -12.648 -24.188 3.211 1 87.38 34 THR B C 1
ATOM 2426 O O . THR B 1 34 ? -13.031 -23.797 4.312 1 87.38 34 THR B O 1
ATOM 2429 N N . CYS B 1 35 ? -12.297 -23.422 2.258 1 86.62 35 CYS B N 1
ATOM 2430 C CA . CYS B 1 35 ? -12.344 -21.969 2.426 1 86.62 35 CYS B CA 1
ATOM 2431 C C . CYS B 1 35 ? -13.773 -21.5 2.654 1 86.62 35 CYS B C 1
ATOM 2433 O O . CYS B 1 35 ? -14.016 -20.609 3.475 1 86.62 35 CYS B O 1
ATOM 2435 N N . PHE B 1 36 ? -14.656 -22.109 1.891 1 88.31 36 PHE B N 1
ATOM 2436 C CA . PHE B 1 36 ? -16.062 -21.766 2.043 1 88.31 36 PHE B CA 1
ATOM 2437 C C . PHE B 1 36 ? -16.547 -22.078 3.455 1 88.31 36 PHE B C 1
ATOM 2439 O O . PHE B 1 36 ? -17.125 -21.219 4.117 1 88.31 36 PHE B O 1
ATOM 2446 N N . ILE B 1 37 ? -16.266 -23.203 3.912 1 87.88 37 ILE B N 1
ATOM 2447 C CA . ILE B 1 37 ? -16.719 -23.656 5.219 1 87.88 37 ILE B CA 1
ATOM 2448 C C . ILE B 1 37 ? -16.062 -22.828 6.316 1 87.88 37 ILE B C 1
ATOM 2450 O O . ILE B 1 37 ? -16.734 -22.391 7.254 1 87.88 37 ILE B O 1
ATOM 2454 N N . THR B 1 38 ? -14.82 -22.672 6.207 1 84.94 38 THR B N 1
ATOM 2455 C CA . THR B 1 38 ? -14.086 -21.922 7.227 1 84.94 38 THR B CA 1
ATOM 2456 C C . THR B 1 38 ? -14.578 -20.469 7.297 1 84.94 38 THR B C 1
ATOM 2458 O O . THR B 1 38 ? -14.75 -19.922 8.383 1 84.94 38 THR B O 1
ATOM 2461 N N . THR B 1 39 ? -14.766 -19.875 6.109 1 84.56 39 THR B N 1
ATOM 2462 C CA . THR B 1 39 ? -15.242 -18.5 6.074 1 84.56 39 THR B CA 1
ATOM 2463 C C . THR B 1 39 ? -16.641 -18.406 6.688 1 84.56 39 THR B C 1
ATOM 2465 O O . THR B 1 39 ? -16.906 -17.5 7.48 1 84.56 39 THR B O 1
ATOM 2468 N N . LEU B 1 40 ? -17.438 -19.328 6.363 1 84.44 40 LEU B N 1
ATOM 2469 C CA . LEU B 1 40 ? -18.797 -19.312 6.879 1 84.44 40 LEU B CA 1
ATOM 2470 C C . LEU B 1 40 ? -18.812 -19.562 8.383 1 84.44 40 LEU B C 1
ATOM 2472 O O . LEU B 1 40 ? -19.516 -18.875 9.125 1 84.44 40 LEU B O 1
ATOM 2476 N N . CYS B 1 41 ? -18.062 -20.469 8.852 1 83.19 41 CYS B N 1
ATOM 2477 C CA . CYS B 1 41 ? -18.031 -20.828 10.266 1 83.19 41 CYS B CA 1
ATOM 2478 C C . CYS B 1 41 ? -17.406 -19.703 11.094 1 83.19 41 CYS B C 1
ATOM 2480 O O . CYS B 1 41 ? -17.906 -19.375 12.172 1 83.19 41 CYS B O 1
ATOM 2482 N N . SER B 1 42 ? -16.328 -19.203 10.594 1 79 42 SER B N 1
ATOM 2483 C CA . SER B 1 42 ? -15.68 -18.109 11.312 1 79 42 SER B CA 1
ATOM 2484 C C . SER B 1 42 ? -16.562 -16.875 11.375 1 79 42 SER B C 1
ATOM 2486 O O . SER B 1 42 ? -16.641 -16.203 12.406 1 79 42 SER B O 1
ATOM 2488 N N . GLY B 1 43 ? -17.188 -16.609 10.25 1 76.25 43 GLY B N 1
ATOM 2489 C CA . GLY B 1 43 ? -18.109 -15.492 10.227 1 76.25 43 GLY B CA 1
ATOM 2490 C C . GLY B 1 43 ? -19.297 -15.688 11.156 1 76.25 43 GLY B C 1
ATOM 2491 O O . GLY B 1 43 ? -19.625 -14.797 11.953 1 76.25 43 GLY B O 1
ATOM 2492 N N . LEU B 1 44 ? -19.891 -16.812 11.078 1 75.06 44 LEU B N 1
ATOM 2493 C CA . LEU B 1 44 ? -21.062 -17.125 11.906 1 75.06 44 LEU B CA 1
ATOM 2494 C C . LEU B 1 44 ? -20.656 -17.219 13.383 1 75.06 44 LEU B C 1
ATOM 2496 O O . LEU B 1 44 ? -21.406 -16.781 14.258 1 75.06 44 LEU B O 1
ATOM 2500 N N . GLY B 1 45 ? -19.531 -17.875 13.562 1 70.56 45 GLY B N 1
ATOM 2501 C CA . GLY B 1 45 ? -19.031 -17.969 14.922 1 70.56 45 GLY B CA 1
ATOM 2502 C C . GLY B 1 45 ? -18.797 -16.609 15.562 1 70.56 45 GLY B C 1
ATOM 2503 O O . GLY B 1 45 ? -19.094 -16.422 16.75 1 70.56 45 GLY B O 1
ATOM 2504 N N . SER B 1 46 ? -18.328 -15.797 14.727 1 63.19 46 SER B N 1
ATOM 2505 C CA . SER B 1 46 ? -18.047 -14.453 15.227 1 63.19 46 SER B CA 1
ATOM 2506 C C . SER B 1 46 ? -19.344 -13.727 15.602 1 63.19 46 SER B C 1
ATOM 2508 O O . SER B 1 46 ? -19.375 -12.969 16.578 1 63.19 46 SER B O 1
ATOM 2510 N N . VAL B 1 47 ? -20.297 -13.945 14.844 1 63.28 47 VAL B N 1
ATOM 2511 C CA . VAL B 1 47 ? -21.578 -13.32 15.141 1 63.28 47 VAL B CA 1
ATOM 2512 C C . VAL B 1 47 ? -22.078 -13.812 16.5 1 63.28 47 VAL B C 1
ATOM 2514 O O . VAL B 1 47 ? -22.578 -13.023 17.312 1 63.28 47 VAL B O 1
ATOM 2517 N N . THR B 1 48 ? -21.938 -15.094 16.578 1 60.44 48 THR B N 1
ATOM 2518 C CA . THR B 1 48 ? -22.375 -15.664 17.859 1 60.44 48 THR B CA 1
ATOM 2519 C C . THR B 1 48 ? -21.375 -15.359 18.969 1 60.44 48 THR B C 1
ATOM 2521 O O . THR B 1 48 ? -21.75 -14.938 20.062 1 60.44 48 THR B O 1
ATOM 2524 N N . LEU B 1 49 ? -20.125 -15.656 18.625 1 57.31 49 LEU B N 1
ATOM 2525 C CA . LEU B 1 49 ? -19.047 -15.438 19.578 1 57.31 49 LEU B CA 1
ATOM 2526 C C . LEU B 1 49 ? -18.797 -13.945 19.797 1 57.31 49 LEU B C 1
ATOM 2528 O O . LEU B 1 49 ? -18.5 -13.516 20.906 1 57.31 49 LEU B O 1
ATOM 2532 N N . LEU B 1 50 ? -18.906 -13.258 18.703 1 55.34 50 LEU B N 1
ATOM 2533 C CA . LEU B 1 50 ? -18.672 -11.82 18.766 1 55.34 50 LEU B CA 1
ATOM 2534 C C . LEU B 1 50 ? -19.719 -11.141 19.656 1 55.34 50 LEU B C 1
ATOM 2536 O O . LEU B 1 50 ? -19.422 -10.148 20.328 1 55.34 50 LEU B O 1
ATOM 2540 N N . SER B 1 51 ? -20.953 -11.633 19.516 1 56.72 51 SER B N 1
ATOM 2541 C CA . SER B 1 51 ? -21.859 -11.102 20.531 1 56.72 51 SER B CA 1
ATOM 2542 C C . SER B 1 51 ? -21.25 -11.211 21.922 1 56.72 51 SER B C 1
ATOM 2544 O O . SER B 1 51 ? -21.422 -10.312 22.75 1 56.72 51 SER B O 1
ATOM 2546 N N . TRP B 1 52 ? -20.547 -12.297 22.047 1 52.97 52 TRP B N 1
ATOM 2547 C CA . TRP B 1 52 ? -19.891 -12.477 23.344 1 52.97 52 TRP B CA 1
ATOM 2548 C C . TRP B 1 52 ? -18.594 -11.688 23.406 1 52.97 52 TRP B C 1
ATOM 2550 O O . TRP B 1 52 ? -18.297 -11.047 24.406 1 52.97 52 TRP B O 1
ATOM 2560 N N . ILE B 1 53 ? -17.812 -11.68 22.328 1 53.69 53 ILE B N 1
ATOM 2561 C CA . ILE B 1 53 ? -16.516 -11.023 22.25 1 53.69 53 ILE B CA 1
ATOM 2562 C C . ILE B 1 53 ? -16.703 -9.508 22.172 1 53.69 53 ILE B C 1
ATOM 2564 O O . ILE B 1 53 ? -15.914 -8.75 22.75 1 53.69 53 ILE B O 1
ATOM 2568 N N . LYS B 1 54 ? -17.75 -9.109 21.406 1 55.25 54 LYS B N 1
ATOM 2569 C CA . LYS B 1 54 ? -18.016 -7.676 21.328 1 55.25 54 LYS B CA 1
ATOM 2570 C C . LYS B 1 54 ? -18.172 -7.062 22.719 1 55.25 54 LYS B C 1
ATOM 2572 O O . LYS B 1 54 ? -17.891 -5.879 22.906 1 55.25 54 LYS B O 1
ATOM 2577 N N . LYS B 1 55 ? -18.766 -7.895 23.594 1 54.69 55 LYS B N 1
ATOM 2578 C CA . LYS B 1 55 ? -18.844 -7.398 24.969 1 54.69 55 LYS B CA 1
ATOM 2579 C C . LYS B 1 55 ? -17.453 -7.098 25.531 1 54.69 55 LYS B C 1
ATOM 2581 O O . LYS B 1 55 ? -17.297 -6.23 26.391 1 54.69 55 LYS B O 1
ATOM 2586 N N . TRP B 1 56 ? -16.406 -7.816 24.875 1 50.91 56 TRP B N 1
ATOM 2587 C CA . TRP B 1 56 ? -15.117 -7.73 25.531 1 50.91 56 TRP B CA 1
ATOM 2588 C C . TRP B 1 56 ? -14.078 -7.094 24.609 1 50.91 56 TRP B C 1
ATOM 2590 O O . TRP B 1 56 ? -13.086 -6.535 25.078 1 50.91 56 TRP B O 1
ATOM 2600 N N . VAL B 1 57 ? -14.297 -7.27 23.281 1 61.28 57 VAL B N 1
ATOM 2601 C CA . VAL B 1 57 ? -13.203 -6.789 22.438 1 61.28 57 VAL B CA 1
ATOM 2602 C C . VAL B 1 57 ? -13.688 -5.641 21.562 1 61.28 57 VAL B C 1
ATOM 2604 O O . VAL B 1 57 ? -14.703 -5.77 20.875 1 61.28 57 VAL B O 1
ATOM 2607 N N . ASN B 1 58 ? -13 -4.52 21.625 1 73.06 58 ASN B N 1
ATOM 2608 C CA . ASN B 1 58 ? -13.266 -3.297 20.875 1 73.06 58 ASN B CA 1
ATOM 2609 C C . ASN B 1 58 ? -13 -3.49 19.375 1 73.06 58 ASN B C 1
ATOM 2611 O O . ASN B 1 58 ? -12.086 -4.23 19 1 73.06 58 ASN B O 1
ATOM 2615 N N . MET B 1 59 ? -13.883 -3.207 18.516 1 77.12 59 MET B N 1
ATOM 2616 C CA . MET B 1 59 ? -13.75 -3.266 17.062 1 77.12 59 MET B CA 1
ATOM 2617 C C . MET B 1 59 ? -12.375 -2.779 16.609 1 77.12 59 MET B C 1
ATOM 2619 O O . MET B 1 59 ? -11.828 -3.271 15.625 1 77.12 59 MET B O 1
ATOM 2623 N N . THR B 1 60 ? -11.844 -1.943 17.359 1 83.75 60 THR B N 1
ATOM 2624 C CA . THR B 1 60 ? -10.523 -1.401 17.047 1 83.75 60 THR B CA 1
ATOM 2625 C C . THR B 1 60 ? -9.453 -2.484 17.141 1 83.75 60 THR B C 1
ATOM 2627 O O . THR B 1 60 ? -8.547 -2.545 16.312 1 83.75 60 THR B O 1
ATOM 2630 N N . VAL B 1 61 ? -9.641 -3.342 18.094 1 86.31 61 VAL B N 1
ATOM 2631 C CA . VAL B 1 61 ? -8.68 -4.422 18.297 1 86.31 61 VAL B CA 1
ATOM 2632 C C . VAL B 1 61 ? -8.766 -5.41 17.125 1 86.31 61 VAL B C 1
ATOM 2634 O O . VAL B 1 61 ? -7.742 -5.844 16.594 1 86.31 61 VAL B O 1
ATOM 2637 N N . ILE B 1 62 ? -9.938 -5.723 16.703 1 82.06 62 ILE B N 1
ATOM 2638 C CA . ILE B 1 62 ? -10.148 -6.645 15.602 1 82.06 62 ILE B CA 1
ATOM 2639 C C . ILE B 1 62 ? -9.555 -6.062 14.32 1 82.06 62 ILE B C 1
ATOM 2641 O O . ILE B 1 62 ? -8.906 -6.773 13.547 1 82.06 62 ILE B O 1
ATOM 2645 N N . GLN B 1 63 ? -9.727 -4.82 14.172 1 85.12 63 GLN B N 1
ATOM 2646 C CA . GLN B 1 63 ? -9.188 -4.152 12.992 1 85.12 63 GLN B CA 1
ATOM 2647 C C . GLN B 1 63 ? -7.664 -4.141 13.016 1 85.12 63 GLN B C 1
ATOM 2649 O O . GLN B 1 63 ? -7.02 -4.309 11.977 1 85.12 63 GLN B O 1
ATOM 2654 N N . CYS B 1 64 ? -7.117 -3.986 14.18 1 91.06 64 CYS B N 1
ATOM 2655 C CA . CYS B 1 64 ? -5.664 -4.004 14.312 1 91.06 64 CYS B CA 1
ATOM 2656 C C . CYS B 1 64 ? -5.098 -5.371 13.953 1 91.06 64 CYS B C 1
ATOM 2658 O O . CYS B 1 64 ? -4.078 -5.469 13.273 1 91.06 64 CYS B O 1
ATOM 2660 N N . VAL B 1 65 ? -5.773 -6.355 14.422 1 89.5 65 VAL B N 1
ATOM 2661 C CA . VAL B 1 65 ? -5.355 -7.715 14.094 1 89.5 65 VAL B CA 1
ATOM 2662 C C . VAL B 1 65 ? -5.445 -7.934 12.586 1 89.5 65 VAL B C 1
ATOM 2664 O O . VAL B 1 65 ? -4.523 -8.477 11.977 1 89.5 65 VAL B O 1
ATOM 2667 N N . SER B 1 66 ? -6.473 -7.457 12 1 85.31 66 SER B N 1
ATOM 2668 C CA . SER B 1 66 ? -6.684 -7.594 10.562 1 85.31 66 SER B CA 1
ATOM 2669 C C . SER B 1 66 ? -5.586 -6.883 9.773 1 85.31 66 SER B C 1
ATOM 2671 O O . SER B 1 66 ? -5.086 -7.41 8.781 1 85.31 66 SER B O 1
ATOM 2673 N N . ILE B 1 67 ? -5.223 -5.754 10.234 1 92.31 67 ILE B N 1
ATOM 2674 C CA . ILE B 1 67 ? -4.203 -4.957 9.562 1 92.31 67 ILE B CA 1
ATOM 2675 C C . ILE B 1 67 ? -2.873 -5.707 9.562 1 92.31 67 ILE B C 1
ATOM 2677 O O . ILE B 1 67 ? -2.158 -5.727 8.562 1 92.31 67 ILE B O 1
ATOM 2681 N N . GLY B 1 68 ? -2.531 -6.297 10.734 1 94.75 68 GLY B N 1
ATOM 2682 C CA . GLY B 1 68 ? -1.311 -7.086 10.797 1 94.75 68 GLY B CA 1
ATOM 2683 C C . GLY B 1 68 ? -1.317 -8.273 9.859 1 94.75 68 GLY B C 1
ATOM 2684 O O . GLY B 1 68 ? -0.341 -8.516 9.141 1 94.75 68 GLY B O 1
ATOM 2685 N N . VAL B 1 69 ? -2.402 -8.938 9.797 1 90.38 69 VAL B N 1
ATOM 2686 C CA . VAL B 1 69 ? -2.533 -10.125 8.961 1 90.38 69 VAL B CA 1
ATOM 2687 C C . VAL B 1 69 ? -2.514 -9.734 7.488 1 90.38 69 VAL B C 1
ATOM 2689 O O . VAL B 1 69 ? -1.77 -10.312 6.695 1 90.38 69 VAL B O 1
ATOM 2692 N N . PHE B 1 70 ? -3.277 -8.727 7.113 1 87.12 70 PHE B N 1
ATOM 2693 C CA . PHE B 1 70 ? -3.344 -8.281 5.727 1 87.12 70 PHE B CA 1
ATOM 2694 C C . PHE B 1 70 ? -2.023 -7.656 5.297 1 87.12 70 PHE B C 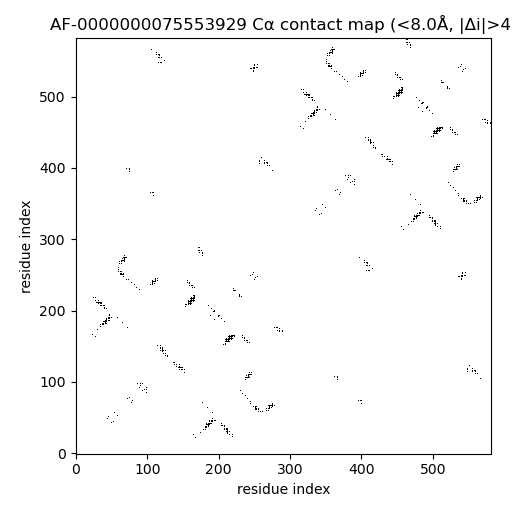1
ATOM 2696 O O . PHE B 1 70 ? -1.622 -7.777 4.137 1 87.12 70 PHE B O 1
ATOM 2703 N N . GLY B 1 71 ? -1.423 -6.941 6.238 1 93.12 71 GLY B N 1
ATOM 2704 C CA . GLY B 1 71 ? -0.11 -6.391 5.945 1 93.12 71 GLY B CA 1
ATOM 2705 C C . GLY B 1 71 ? 0.916 -7.445 5.582 1 93.12 71 GLY B C 1
ATOM 2706 O O . GLY B 1 71 ? 1.696 -7.27 4.645 1 93.12 71 GLY B O 1
ATOM 2707 N N . CYS B 1 72 ? 0.87 -8.508 6.301 1 92.88 72 CYS B N 1
ATOM 2708 C CA . CYS B 1 72 ? 1.77 -9.617 6.004 1 92.88 72 CYS B CA 1
ATOM 2709 C C . CYS B 1 72 ? 1.438 -10.242 4.656 1 92.88 72 CYS B C 1
ATOM 2711 O O . CYS B 1 72 ? 2.332 -10.508 3.852 1 92.88 72 CYS B O 1
ATOM 2713 N N . LEU B 1 73 ? 0.226 -10.438 4.398 1 86.88 73 LEU B N 1
ATOM 2714 C CA . LEU B 1 73 ? -0.193 -11.023 3.129 1 86.88 73 LEU B CA 1
ATOM 2715 C C . LEU B 1 73 ? 0.211 -10.133 1.959 1 86.88 73 LEU B C 1
ATOM 2717 O O . LEU B 1 73 ? 0.665 -10.633 0.924 1 86.88 73 LEU B O 1
ATOM 2721 N N . ALA B 1 74 ? 0.042 -8.875 2.137 1 90.06 74 ALA B N 1
ATOM 2722 C CA . ALA B 1 74 ? 0.338 -7.922 1.068 1 90.06 74 ALA B CA 1
ATOM 2723 C C . ALA B 1 74 ? 1.833 -7.883 0.765 1 90.06 74 ALA B C 1
ATOM 2725 O O . ALA B 1 74 ? 2.246 -8.07 -0.382 1 90.06 74 ALA B O 1
ATOM 2726 N N . PHE B 1 75 ? 2.664 -7.77 1.814 1 94.31 75 PHE B N 1
ATOM 2727 C CA . PHE B 1 75 ? 4.062 -7.426 1.585 1 94.31 75 PHE B CA 1
ATOM 2728 C C . PHE B 1 75 ? 4.938 -8.672 1.591 1 94.31 75 PHE B C 1
ATOM 2730 O O . PHE B 1 75 ? 6.051 -8.656 1.066 1 94.31 75 PHE B O 1
ATOM 2737 N N . VAL B 1 76 ? 4.457 -9.727 2.193 1 91.44 76 VAL B N 1
ATOM 2738 C CA . VAL B 1 76 ? 5.262 -10.945 2.25 1 91.44 76 VAL B CA 1
ATOM 2739 C C . VAL B 1 76 ? 4.859 -11.883 1.114 1 91.44 76 VAL B C 1
ATOM 2741 O O . VAL B 1 76 ? 5.691 -12.617 0.583 1 91.44 76 VAL B O 1
ATOM 2744 N N . HIS B 1 77 ? 3.641 -11.836 0.69 1 84.75 77 HIS B N 1
ATOM 2745 C CA . HIS B 1 77 ? 3.18 -12.836 -0.268 1 84.75 77 HIS B CA 1
ATOM 2746 C C . HIS B 1 77 ? 2.811 -12.195 -1.6 1 84.75 77 HIS B C 1
ATOM 2748 O O . HIS B 1 77 ? 3.459 -12.445 -2.617 1 84.75 77 HIS B O 1
ATOM 2754 N N . PHE B 1 78 ? 1.915 -11.258 -1.621 1 85.5 78 PHE B N 1
ATOM 2755 C CA . PHE B 1 78 ? 1.307 -10.797 -2.865 1 85.5 78 PHE B CA 1
ATOM 2756 C C . PHE B 1 78 ? 2.268 -9.906 -3.641 1 85.5 78 PHE B C 1
ATOM 2758 O O . PHE B 1 78 ? 2.41 -10.047 -4.859 1 85.5 78 PHE B O 1
ATOM 2765 N N . VAL B 1 79 ? 2.928 -9.008 -2.961 1 92.5 79 VAL B N 1
ATOM 2766 C CA . VAL B 1 79 ? 3.812 -8.078 -3.648 1 92.5 79 VAL B CA 1
ATOM 2767 C C . VAL B 1 79 ? 4.984 -8.836 -4.27 1 92.5 79 VAL B C 1
ATOM 2769 O O . VAL B 1 79 ? 5.254 -8.703 -5.465 1 92.5 79 VAL B O 1
ATOM 2772 N N . PRO B 1 80 ? 5.691 -9.68 -3.494 1 90.31 80 PRO B N 1
ATOM 2773 C CA . PRO B 1 80 ? 6.762 -10.453 -4.121 1 90.31 80 PRO B CA 1
ATOM 2774 C C . PRO B 1 80 ? 6.254 -11.375 -5.227 1 90.31 80 PRO B C 1
ATOM 2776 O O . PRO B 1 80 ? 6.922 -11.547 -6.25 1 90.31 80 PRO B O 1
ATOM 2779 N N . GLU B 1 81 ? 5.094 -11.953 -5.031 1 85.62 81 GLU B N 1
ATOM 2780 C CA . GLU B 1 81 ? 4.512 -12.812 -6.059 1 85.62 81 GLU B CA 1
ATOM 2781 C C . GLU B 1 81 ? 4.262 -12.039 -7.348 1 85.62 81 GLU B C 1
ATOM 2783 O O . GLU B 1 81 ? 4.516 -12.547 -8.445 1 85.62 81 GLU B O 1
ATOM 2788 N N . LEU B 1 82 ? 3.771 -10.859 -7.223 1 91 82 LEU B N 1
ATOM 2789 C CA . LEU B 1 82 ? 3.531 -10.008 -8.383 1 91 82 LEU B CA 1
ATOM 2790 C C . LEU B 1 82 ? 4.828 -9.742 -9.141 1 91 82 LEU B C 1
ATOM 2792 O O . LEU B 1 82 ? 4.875 -9.875 -10.367 1 91 82 LEU B O 1
ATOM 2796 N N . ILE B 1 83 ? 5.855 -9.383 -8.422 1 93.12 83 ILE B N 1
ATOM 2797 C CA . ILE B 1 83 ? 7.125 -9.031 -9.047 1 93.12 83 ILE B CA 1
ATOM 2798 C C . ILE B 1 83 ? 7.734 -10.266 -9.703 1 93.12 83 ILE B C 1
ATOM 2800 O O . ILE B 1 83 ? 8.305 -10.18 -10.797 1 93.12 83 ILE B O 1
ATOM 2804 N N . GLU B 1 84 ? 7.605 -11.383 -9.062 1 88.94 84 GLU B N 1
ATOM 2805 C CA . GLU B 1 84 ? 8.094 -12.633 -9.648 1 88.94 84 GLU B CA 1
ATOM 2806 C C . GLU B 1 84 ? 7.355 -12.961 -10.945 1 88.94 84 GLU B C 1
ATOM 2808 O O . GLU B 1 84 ? 7.984 -13.289 -11.953 1 88.94 84 GLU B O 1
ATOM 2813 N N . HIS B 1 85 ? 6.031 -12.906 -10.906 1 87.38 85 HIS B N 1
ATOM 2814 C CA . HIS B 1 85 ? 5.234 -13.188 -12.094 1 87.38 85 HIS B CA 1
ATOM 2815 C C . HIS B 1 85 ? 5.523 -12.188 -13.203 1 87.38 85 HIS B C 1
ATOM 2817 O O . HIS B 1 85 ? 5.543 -12.547 -14.383 1 87.38 85 HIS B O 1
ATOM 2823 N N . GLU B 1 86 ? 5.699 -10.984 -12.797 1 94.44 86 GLU B N 1
ATOM 2824 C CA . GLU B 1 86 ? 6.02 -9.953 -13.773 1 94.44 86 GLU B CA 1
ATOM 2825 C C . GLU B 1 86 ? 7.371 -10.219 -14.438 1 94.44 86 GLU B C 1
ATOM 2827 O O . GLU B 1 86 ? 7.512 -10.078 -15.648 1 94.44 86 GLU B O 1
ATOM 2832 N N . MET B 1 87 ? 8.359 -10.586 -13.633 1 92.56 87 MET B N 1
ATOM 2833 C CA . MET B 1 87 ? 9.68 -10.898 -14.172 1 92.56 87 MET B CA 1
ATOM 2834 C C . MET B 1 87 ? 9.609 -12.07 -15.141 1 92.56 87 MET B C 1
ATOM 2836 O O . MET B 1 87 ? 10.195 -12.023 -16.219 1 92.56 87 MET B O 1
ATOM 2840 N N . GLU B 1 88 ? 8.93 -13.094 -14.75 1 90.75 88 GLU B N 1
ATOM 2841 C CA . GLU B 1 88 ? 8.773 -14.258 -15.617 1 90.75 88 GLU B CA 1
ATOM 2842 C C . GLU B 1 88 ? 8.055 -13.883 -16.922 1 90.75 88 GLU B C 1
ATOM 2844 O O . GLU B 1 88 ? 8.438 -14.336 -18 1 90.75 88 GLU B O 1
ATOM 2849 N N . TYR B 1 89 ? 6.996 -13.117 -16.766 1 93.25 89 TYR B N 1
ATOM 2850 C CA . TYR B 1 89 ? 6.242 -12.672 -17.922 1 93.25 89 TYR B CA 1
ATOM 2851 C C . TYR B 1 89 ? 7.125 -11.867 -18.875 1 93.25 89 TYR B C 1
ATOM 2853 O O . TYR B 1 89 ? 7.105 -12.094 -20.078 1 93.25 89 TYR B O 1
ATOM 2861 N N . LYS B 1 90 ? 7.953 -11.016 -18.359 1 94 90 LYS B N 1
ATOM 2862 C CA . LYS B 1 90 ? 8.852 -10.188 -19.172 1 94 90 LYS B CA 1
ATOM 2863 C C . LYS B 1 90 ? 9.906 -11.039 -19.859 1 94 90 LYS B C 1
ATOM 2865 O O . LYS B 1 90 ? 10.195 -10.828 -21.047 1 94 90 LYS B O 1
ATOM 2870 N N . MET B 1 91 ? 10.461 -11.977 -19.156 1 93.88 91 MET B N 1
ATOM 2871 C CA . MET B 1 91 ? 11.5 -12.828 -19.719 1 93.88 91 MET B CA 1
ATOM 2872 C C . MET B 1 91 ? 10.961 -13.664 -20.859 1 93.88 91 MET B C 1
ATOM 2874 O O . MET B 1 91 ? 11.68 -13.953 -21.828 1 93.88 91 MET B O 1
ATOM 2878 N N . LYS B 1 92 ? 9.742 -14.031 -20.828 1 93.19 92 LYS B N 1
ATOM 2879 C CA . LYS B 1 92 ? 9.148 -14.93 -21.812 1 93.19 92 LYS B CA 1
ATOM 2880 C C . LYS B 1 92 ? 8.617 -14.156 -23.016 1 93.19 92 LYS B C 1
ATOM 2882 O O . LYS B 1 92 ? 8.734 -14.609 -24.156 1 93.19 92 LYS B O 1
ATOM 2887 N N . TYR B 1 93 ? 8.055 -12.945 -22.75 1 93.75 93 TYR B N 1
ATOM 2888 C CA . TYR B 1 93 ? 7.223 -12.383 -23.812 1 93.75 93 TYR B CA 1
ATOM 2889 C C . TYR B 1 93 ? 7.672 -10.969 -24.156 1 93.75 93 TYR B C 1
ATOM 2891 O O . TYR B 1 93 ? 7.223 -10.406 -25.156 1 93.75 93 TYR B O 1
ATOM 2899 N N . ILE B 1 94 ? 8.523 -10.383 -23.375 1 92.94 94 ILE B N 1
ATOM 2900 C CA . ILE B 1 94 ? 8.914 -9 -23.609 1 92.94 94 ILE B CA 1
ATOM 2901 C C . ILE B 1 94 ? 10.406 -8.922 -23.906 1 92.94 94 ILE B C 1
ATOM 2903 O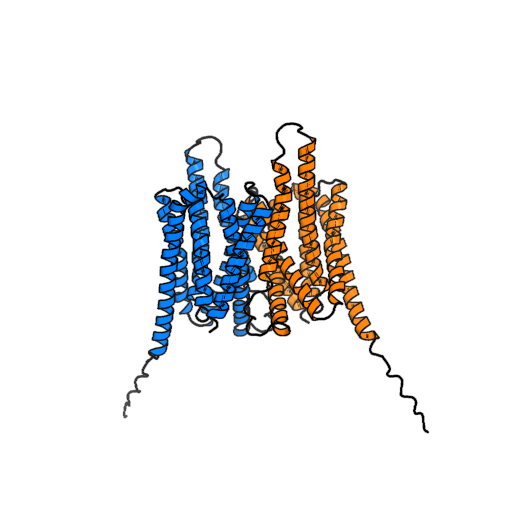 O . ILE B 1 94 ? 11.219 -9.547 -23.219 1 92.94 94 ILE B O 1
ATOM 2907 N N . PRO B 1 95 ? 10.797 -8.156 -24.953 1 91.88 95 PRO B N 1
ATOM 2908 C CA . PRO B 1 95 ? 12.219 -7.965 -25.234 1 91.88 95 PRO B CA 1
ATOM 2909 C C . PRO B 1 95 ? 12.977 -7.359 -24.062 1 91.88 95 PRO B C 1
ATOM 2911 O O . PRO B 1 95 ? 12.422 -6.543 -23.312 1 91.88 95 PRO B O 1
ATOM 2914 N N . SER B 1 96 ? 14.219 -7.688 -23.891 1 88.75 96 SER B N 1
ATOM 2915 C CA . SER B 1 96 ? 15.062 -7.336 -22.75 1 88.75 96 SER B CA 1
ATOM 2916 C C . SER B 1 96 ? 15.18 -5.824 -22.594 1 88.75 96 SER B C 1
ATOM 2918 O O . SER B 1 96 ? 15.273 -5.32 -21.469 1 88.75 96 SER B O 1
ATOM 2920 N N . ARG B 1 97 ? 15.055 -5.051 -23.672 1 83.12 97 ARG B N 1
ATOM 2921 C CA . ARG B 1 97 ? 15.203 -3.598 -23.656 1 83.12 97 ARG B CA 1
ATOM 2922 C C . ARG B 1 97 ? 14.086 -2.955 -22.828 1 83.12 97 ARG B C 1
ATOM 2924 O O . ARG B 1 97 ? 14.258 -1.854 -22.297 1 83.12 97 ARG B O 1
ATOM 2931 N N . TYR B 1 98 ? 12.945 -3.693 -22.609 1 85.81 98 TYR B N 1
ATOM 2932 C CA . TYR B 1 98 ? 11.789 -3.107 -21.938 1 85.81 98 TYR B CA 1
ATOM 2933 C C . TYR B 1 98 ? 11.547 -3.76 -20.578 1 85.81 98 TYR B C 1
ATOM 2935 O O . TYR B 1 98 ? 10.484 -3.596 -19.984 1 85.81 98 TYR B O 1
ATOM 2943 N N . HIS B 1 99 ? 12.555 -4.465 -20.047 1 87.19 99 HIS B N 1
ATOM 2944 C CA . HIS B 1 99 ? 12.391 -5.195 -18.797 1 87.19 99 HIS B CA 1
ATOM 2945 C C . HIS B 1 99 ? 12.297 -4.246 -17.609 1 87.19 99 HIS B C 1
ATOM 2947 O O . HIS B 1 99 ? 11.812 -4.629 -16.531 1 87.19 99 HIS B O 1
ATOM 2953 N N . ASN B 1 100 ? 12.688 -3.016 -17.812 1 82.25 100 ASN B N 1
ATOM 2954 C CA . ASN B 1 100 ? 12.664 -2.062 -16.703 1 82.25 100 ASN B CA 1
ATOM 2955 C C . ASN B 1 100 ? 11.273 -1.461 -16.516 1 82.25 100 ASN B C 1
ATOM 2957 O O . ASN B 1 100 ? 11.008 -0.789 -15.516 1 82.25 100 ASN B O 1
ATOM 2961 N N . ILE B 1 101 ? 10.391 -1.705 -17.484 1 88.19 101 ILE B N 1
ATOM 2962 C CA . ILE B 1 101 ? 9.039 -1.172 -17.406 1 88.19 101 ILE B CA 1
ATOM 2963 C C . ILE B 1 101 ? 8.188 -2.068 -16.5 1 88.19 101 ILE B C 1
ATOM 2965 O O . ILE B 1 101 ? 8.125 -3.281 -16.719 1 88.19 101 ILE B O 1
ATOM 2969 N N . GLN B 1 102 ? 7.59 -1.462 -15.5 1 93.06 102 GLN B N 1
ATOM 2970 C CA . GLN B 1 102 ? 6.727 -2.205 -14.594 1 93.06 102 GLN B CA 1
ATOM 2971 C C . GLN B 1 102 ? 5.301 -2.297 -15.133 1 93.06 102 GLN B C 1
ATOM 2973 O O . GLN B 1 102 ? 4.555 -1.314 -15.102 1 93.06 102 GLN B O 1
ATOM 2978 N N . ILE B 1 103 ? 4.891 -3.455 -15.492 1 94.69 103 ILE B N 1
ATOM 2979 C CA . ILE B 1 103 ? 3.609 -3.67 -16.156 1 94.69 103 ILE B CA 1
ATOM 2980 C C . ILE B 1 103 ? 2.506 -3.832 -15.109 1 94.69 103 ILE B C 1
ATOM 2982 O O . ILE B 1 103 ? 1.37 -3.402 -15.328 1 94.69 103 ILE B O 1
ATOM 2986 N N . GLY B 1 104 ? 2.803 -4.449 -14.047 1 96.5 104 GLY B N 1
ATOM 2987 C CA . GLY B 1 104 ? 1.813 -4.742 -13.023 1 96.5 104 GLY B CA 1
ATOM 2988 C C . GLY B 1 104 ? 1.412 -3.521 -12.219 1 96.5 104 GLY B C 1
ATOM 2989 O O . GLY B 1 104 ? 0.287 -3.443 -11.719 1 96.5 104 GLY B O 1
ATOM 2990 N N . ALA B 1 105 ? 2.273 -2.496 -12.148 1 96.75 105 ALA B N 1
ATOM 2991 C CA . ALA B 1 105 ? 2.092 -1.347 -11.266 1 96.75 105 ALA B CA 1
ATOM 2992 C C . ALA B 1 105 ? 0.853 -0.545 -11.656 1 96.75 105 ALA B C 1
ATOM 2994 O O . ALA B 1 105 ? 0.037 -0.194 -10.805 1 96.75 105 ALA B O 1
ATOM 2995 N N . PRO B 1 106 ? 0.629 -0.25 -12.984 1 97.5 106 PRO B N 1
ATOM 2996 C CA . PRO B 1 106 ? -0.588 0.479 -13.352 1 97.5 106 PRO B CA 1
ATOM 2997 C C . PRO B 1 106 ? -1.861 -0.288 -13 1 97.5 106 PRO B C 1
ATOM 2999 O O . PRO B 1 106 ? -2.885 0.321 -12.672 1 97.5 106 PRO B O 1
ATOM 3002 N N . ILE B 1 107 ? -1.804 -1.584 -13.039 1 96.69 107 ILE B N 1
ATOM 3003 C CA . ILE B 1 107 ? -2.969 -2.406 -12.727 1 96.69 107 ILE B CA 1
ATOM 3004 C C . ILE B 1 107 ? -3.236 -2.373 -11.219 1 96.69 107 ILE B C 1
ATOM 3006 O O . ILE B 1 107 ? -4.387 -2.297 -10.789 1 96.69 107 ILE B O 1
ATOM 3010 N N . VAL B 1 108 ? -2.164 -2.482 -10.438 1 96.75 108 VAL B N 1
ATOM 3011 C CA . VAL B 1 108 ? -2.277 -2.352 -8.984 1 96.75 108 VAL B CA 1
ATOM 3012 C C . VAL B 1 108 ? -2.965 -1.033 -8.633 1 96.75 108 VAL B C 1
ATOM 3014 O O . VAL B 1 108 ? -3.918 -1.011 -7.855 1 96.75 108 VAL B O 1
ATOM 3017 N N . PHE B 1 109 ? -2.482 0.02 -9.258 1 97.81 109 PHE B N 1
ATOM 3018 C CA . PHE B 1 109 ? -3.014 1.343 -8.953 1 97.81 109 PHE B CA 1
ATOM 3019 C C . PHE B 1 109 ? -4.449 1.478 -9.445 1 97.81 109 PHE B C 1
ATOM 3021 O O . PHE B 1 109 ? -5.27 2.143 -8.812 1 97.81 109 PHE B O 1
ATOM 3028 N N . PHE B 1 110 ? -4.723 0.924 -10.578 1 96.62 110 PHE B N 1
ATOM 3029 C CA . PHE B 1 110 ? -6.09 0.897 -11.086 1 96.62 110 PHE B CA 1
ATOM 3030 C C . PHE B 1 110 ? -7.035 0.262 -10.078 1 96.62 110 PHE B C 1
ATOM 3032 O O . PHE B 1 110 ? -8.133 0.768 -9.844 1 96.62 110 PHE B O 1
ATOM 3039 N N . ALA B 1 111 ? -6.645 -0.844 -9.5 1 92.19 111 ALA B N 1
ATOM 3040 C CA . ALA B 1 111 ? -7.461 -1.522 -8.5 1 92.19 111 ALA B CA 1
ATOM 3041 C C . ALA B 1 111 ? -7.727 -0.616 -7.305 1 92.19 111 ALA B C 1
ATOM 3043 O O . ALA B 1 111 ? -8.844 -0.567 -6.789 1 92.19 111 ALA B O 1
ATOM 3044 N N . ILE B 1 112 ? -6.699 0.08 -6.848 1 94 112 ILE B N 1
ATOM 3045 C CA . ILE B 1 112 ? -6.832 0.992 -5.719 1 94 112 ILE B CA 1
ATOM 3046 C C . ILE B 1 112 ? -7.824 2.1 -6.059 1 94 112 ILE B C 1
ATOM 3048 O O . ILE B 1 112 ? -8.711 2.418 -5.258 1 94 112 ILE B O 1
ATOM 3052 N N . CYS B 1 113 ? -7.723 2.645 -7.27 1 95.06 113 CYS B N 1
ATOM 3053 C CA . CYS B 1 113 ? -8.633 3.697 -7.711 1 95.06 113 CYS B CA 1
ATOM 3054 C C . CYS B 1 113 ? -10.055 3.168 -7.848 1 95.06 113 CYS B C 1
ATOM 3056 O O . CYS B 1 113 ? -11.016 3.867 -7.527 1 95.06 113 CYS B O 1
ATOM 3058 N N . LEU B 1 114 ? -10.148 2.004 -8.328 1 89.44 114 LEU B N 1
ATOM 3059 C CA . LEU B 1 114 ? -11.469 1.391 -8.469 1 89.44 114 LEU B CA 1
ATOM 3060 C C . LEU B 1 114 ? -12.141 1.244 -7.105 1 89.44 114 LEU B C 1
ATOM 3062 O O . LEU B 1 114 ? -13.328 1.55 -6.961 1 89.44 114 LEU B O 1
ATOM 3066 N N . MET B 1 115 ? -11.398 0.792 -6.141 1 86.06 115 MET B N 1
ATOM 3067 C CA . MET B 1 115 ? -11.945 0.642 -4.793 1 86.06 115 MET B CA 1
ATOM 3068 C C . MET B 1 115 ? -12.312 1.998 -4.203 1 86.06 115 MET B C 1
ATOM 3070 O O . MET B 1 115 ? -13.273 2.105 -3.436 1 86.06 115 MET B O 1
ATOM 3074 N N . THR B 1 116 ? -11.531 3.012 -4.543 1 87.25 116 THR B N 1
ATOM 3075 C CA . THR B 1 116 ? -11.836 4.363 -4.082 1 87.25 116 THR B CA 1
ATOM 3076 C C . THR B 1 116 ? -13.195 4.824 -4.609 1 87.25 116 THR B C 1
ATOM 3078 O O . THR B 1 116 ? -13.984 5.406 -3.869 1 87.25 116 THR B O 1
ATOM 3081 N N . VAL B 1 117 ? -13.414 4.547 -5.848 1 84.5 117 VAL B N 1
ATOM 3082 C CA . VAL B 1 117 ? -14.68 4.91 -6.477 1 84.5 117 VAL B CA 1
ATOM 3083 C C . VAL B 1 117 ? -15.82 4.133 -5.832 1 84.5 117 VAL B C 1
ATOM 3085 O O . VAL B 1 117 ? -16.859 4.703 -5.5 1 84.5 117 VAL B O 1
ATOM 3088 N N . MET B 1 118 ? -15.633 2.93 -5.617 1 80.62 118 MET B N 1
ATOM 3089 C CA . MET B 1 118 ? -16.656 2.086 -5.016 1 80.62 118 MET B CA 1
ATOM 3090 C C . MET B 1 118 ? -16.969 2.543 -3.594 1 80.62 118 MET B C 1
ATOM 3092 O O . MET B 1 118 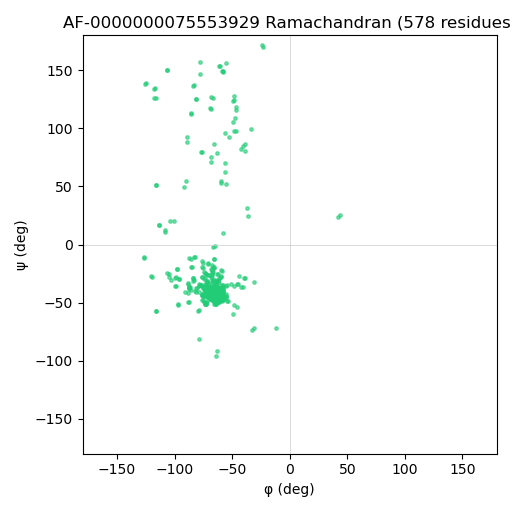? -18.141 2.58 -3.193 1 80.62 118 MET B O 1
ATOM 3096 N N . ASP B 1 119 ? -15.961 2.916 -2.881 1 78.25 119 ASP B N 1
ATOM 3097 C CA . ASP B 1 119 ? -16.125 3.396 -1.513 1 78.25 119 ASP B CA 1
ATOM 3098 C C . ASP B 1 119 ? -16.859 4.738 -1.486 1 78.25 119 ASP B C 1
ATOM 3100 O O . ASP B 1 119 ? -17.734 4.957 -0.648 1 78.25 119 ASP B O 1
ATOM 3104 N N . SER B 1 120 ? -16.453 5.656 -2.393 1 77.62 120 SER B N 1
ATOM 3105 C CA . SER B 1 120 ? -17.078 6.973 -2.463 1 77.62 120 SER B CA 1
ATOM 3106 C C . SER B 1 120 ? -18.547 6.875 -2.859 1 77.62 120 SER B C 1
ATOM 3108 O O . SER B 1 120 ? -19.375 7.648 -2.383 1 77.62 120 SER B O 1
ATOM 3110 N N . MET B 1 121 ? -18.797 6 -3.729 1 74.12 121 MET B N 1
ATOM 3111 C CA . MET B 1 121 ? -20.172 5.797 -4.156 1 74.12 121 MET B CA 1
ATOM 3112 C C . MET B 1 121 ? -21.016 5.207 -3.029 1 74.12 121 MET B C 1
ATOM 3114 O O . MET B 1 121 ? -22.203 5.512 -2.91 1 74.12 121 MET B O 1
ATOM 3118 N N . ALA B 1 122 ? -20.422 4.492 -2.248 1 65.69 122 ALA B N 1
ATOM 3119 C CA . ALA B 1 122 ? -21.125 3.885 -1.117 1 65.69 122 ALA B CA 1
ATOM 3120 C C . ALA B 1 122 ? -21.438 4.922 -0.044 1 65.69 122 ALA B C 1
ATOM 3122 O O . ALA B 1 122 ? -22.516 4.906 0.551 1 65.69 122 ALA B O 1
ATOM 3123 N N . HIS B 1 123 ? -20.516 5.977 0.247 1 60.78 123 HIS B N 1
ATOM 3124 C CA . HIS B 1 123 ? -20.688 6.984 1.288 1 60.78 123 HIS B CA 1
ATOM 3125 C C . HIS B 1 123 ? -21.469 8.18 0.767 1 60.78 123 HIS B C 1
ATOM 3127 O O . HIS B 1 123 ? -22.141 8.883 1.539 1 60.78 123 HIS B O 1
ATOM 3133 N N . GLY B 1 124 ? -21.156 8.859 -0.441 1 55.25 124 GLY B N 1
ATOM 3134 C CA . GLY B 1 124 ? -21.922 9.953 -1.007 1 55.25 124 GLY B CA 1
ATOM 3135 C C . GLY B 1 124 ? -23.422 9.695 -0.998 1 55.25 124 GLY B C 1
ATOM 3136 O O . GLY B 1 124 ? -24.219 10.633 -0.901 1 55.25 124 GLY B O 1
ATOM 3137 N N . MET B 1 125 ? -23.797 8.578 -1.158 1 47.38 125 MET B N 1
ATOM 3138 C CA . MET B 1 125 ? -25.234 8.281 -1.077 1 47.38 125 MET B CA 1
ATOM 3139 C C . MET B 1 125 ? -25.75 8.516 0.336 1 47.38 125 MET B C 1
ATOM 3141 O O . MET B 1 125 ? -26.938 8.797 0.525 1 47.38 125 MET B O 1
ATOM 3145 N N . GLU B 1 126 ? -24.797 8.688 1.315 1 45.69 126 GLU B N 1
ATOM 3146 C CA . GLU B 1 126 ? -25.25 8.945 2.68 1 45.69 126 GLU B CA 1
ATOM 3147 C C . GLU B 1 126 ? -25.469 10.438 2.916 1 45.69 126 GLU B C 1
ATOM 3149 O O . GLU B 1 126 ? -26.328 10.82 3.705 1 45.69 126 GLU B O 1
ATOM 3154 N N . GLY B 1 127 ? -24.641 11.383 2.389 1 40.31 127 GLY B N 1
ATOM 3155 C CA . GLY B 1 127 ? -24.703 12.789 2.762 1 40.31 127 GLY B CA 1
ATOM 3156 C C . GLY B 1 127 ? -25.891 13.508 2.176 1 40.31 127 GLY B C 1
ATOM 3157 O O . GLY B 1 127 ? -26.203 14.641 2.561 1 40.31 127 GLY B O 1
ATOM 3158 N N . HIS B 1 128 ? -26.234 13.266 0.95 1 38.25 128 HIS B N 1
ATOM 3159 C CA . HIS B 1 128 ? -27.312 14.102 0.449 1 38.25 128 HIS B CA 1
ATOM 3160 C C . HIS B 1 128 ? -28.625 13.836 1.199 1 38.25 128 HIS B C 1
ATOM 3162 O O . HIS B 1 128 ? -29.688 14.234 0.751 1 38.25 128 HIS B O 1
ATOM 3168 N N . GLY B 1 129 ? -28.719 12.969 2.113 1 35 129 GLY B N 1
ATOM 3169 C CA . GLY B 1 129 ? -30.031 12.93 2.738 1 35 129 GLY B CA 1
ATOM 3170 C C . GLY B 1 129 ? -30.344 14.164 3.57 1 35 129 GLY B C 1
ATOM 3171 O O . GLY B 1 129 ? -29.734 14.375 4.621 1 35 129 GLY B O 1
ATOM 3172 N N . ASP B 1 130 ? -30.562 15.273 3.041 1 34.22 130 ASP B N 1
ATOM 3173 C CA . ASP B 1 130 ? -31.312 16.359 3.672 1 34.22 130 ASP B CA 1
ATOM 3174 C C . ASP B 1 130 ? -32.281 15.828 4.73 1 34.22 130 ASP B C 1
ATOM 3176 O O . ASP B 1 130 ? -32.625 14.641 4.723 1 34.22 130 ASP B O 1
ATOM 3180 N N . GLU B 1 131 ? -33 16.875 5.617 1 35.94 131 GLU B N 1
ATOM 3181 C CA . GLU B 1 131 ? -33.938 17.094 6.707 1 35.94 131 GLU B CA 1
ATOM 3182 C C . GLU B 1 131 ? -35.219 16.281 6.508 1 35.94 131 GLU B C 1
ATOM 3184 O O . GLU B 1 131 ? -36.062 16.203 7.406 1 35.94 131 GLU B O 1
ATOM 3189 N N . GLY B 1 132 ? -35.875 16.406 5.301 1 35.41 132 GLY B N 1
ATOM 3190 C CA . GLY B 1 132 ? -37.312 16.172 5.457 1 35.41 132 GLY B CA 1
ATOM 3191 C C . GLY B 1 132 ? -37.625 14.758 5.895 1 35.41 132 GLY B C 1
ATOM 3192 O O . GLY B 1 132 ? -38.375 14.555 6.852 1 35.41 132 GLY B O 1
ATOM 3193 N N . SER B 1 133 ? -37.969 13.797 4.918 1 38.47 133 SER B N 1
ATOM 3194 C CA . SER B 1 133 ? -38.656 12.555 5.281 1 38.47 133 SER B CA 1
ATOM 3195 C C . SER B 1 133 ? -37.688 11.57 5.914 1 38.47 133 SER B C 1
ATOM 3197 O O . SER B 1 133 ? -36.719 11.133 5.27 1 38.47 133 SER B O 1
ATOM 3199 N N . HIS B 1 134 ? -37.281 11.641 7.266 1 39.94 134 HIS B N 1
ATOM 3200 C CA . HIS B 1 134 ? -36.438 11.219 8.359 1 39.94 134 HIS B CA 1
ATOM 3201 C C . HIS B 1 134 ? -36.031 9.75 8.219 1 39.94 134 HIS B C 1
ATOM 3203 O O . HIS B 1 134 ? -34.875 9.383 8.406 1 39.94 134 HIS B O 1
ATOM 3209 N N . THR B 1 135 ? -36.969 8.758 8.438 1 41.38 135 THR B N 1
ATOM 3210 C CA . THR B 1 135 ? -36.844 7.367 8.844 1 41.38 135 THR B CA 1
ATOM 3211 C C . THR B 1 135 ? -36.375 6.5 7.68 1 41.38 135 THR B C 1
ATOM 3213 O O . THR B 1 135 ? -35.531 5.621 7.855 1 41.38 135 THR B O 1
ATOM 3216 N N . GLY B 1 136 ? -36.938 6.594 6.527 1 44.25 136 GLY B N 1
ATOM 3217 C CA . GLY B 1 136 ? -36.75 5.676 5.418 1 44.25 136 GLY B CA 1
ATOM 3218 C C . GLY B 1 136 ? -35.438 5.887 4.672 1 44.25 136 GLY B C 1
ATOM 3219 O O . GLY B 1 136 ? -34.844 4.938 4.152 1 44.25 136 GLY B O 1
ATOM 3220 N N . SER B 1 137 ? -34.969 7.066 4.547 1 45.53 137 SER B N 1
ATOM 3221 C CA . SER B 1 137 ? -33.844 7.426 3.697 1 45.53 137 SER B CA 1
ATOM 3222 C C . SER B 1 137 ? -32.5 7.027 4.34 1 45.53 137 SER B C 1
ATOM 3224 O O . SER B 1 137 ? -31.578 6.617 3.65 1 45.53 137 SER B O 1
ATOM 3226 N N . MET B 1 138 ? -32.469 7.141 5.645 1 47.47 138 MET B N 1
ATOM 3227 C CA . MET B 1 138 ? -31.25 6.723 6.367 1 47.47 138 MET B CA 1
ATOM 3228 C C . MET B 1 138 ? -31.031 5.223 6.215 1 47.47 138 MET B C 1
ATOM 3230 O O . MET B 1 138 ? -29.891 4.773 6.078 1 47.47 138 MET B O 1
ATOM 3234 N N . GLU B 1 139 ? -32.156 4.449 6.266 1 47.91 139 GLU B N 1
ATOM 3235 C CA . GLU B 1 139 ? -32.062 2.998 6.125 1 47.91 139 GLU B CA 1
ATOM 3236 C C . GLU B 1 139 ? -31.594 2.607 4.734 1 47.91 139 GLU B C 1
ATOM 3238 O O . GLU B 1 139 ? -30.781 1.691 4.586 1 47.91 139 GLU B O 1
ATOM 3243 N N . ILE B 1 140 ? -32.094 3.322 3.73 1 44.91 140 ILE B N 1
ATOM 3244 C CA . ILE B 1 140 ? -31.719 3.021 2.352 1 44.91 140 ILE B CA 1
ATOM 3245 C C . ILE B 1 140 ? -30.25 3.367 2.123 1 44.91 140 ILE B C 1
ATOM 3247 O O . ILE B 1 140 ? -29.531 2.609 1.48 1 44.91 140 ILE B O 1
ATOM 3251 N N . LYS B 1 141 ? -29.906 4.422 2.689 1 46.38 141 LYS B N 1
ATOM 3252 C CA . LYS B 1 141 ? -28.531 4.867 2.531 1 46.38 141 LYS B CA 1
ATOM 3253 C C . LYS B 1 141 ? -27.562 3.922 3.24 1 46.38 141 LYS B C 1
ATOM 3255 O O . LYS B 1 141 ? -26.516 3.58 2.695 1 46.38 141 LYS B O 1
ATOM 3260 N N . LYS B 1 142 ? -27.969 3.572 4.395 1 52.12 142 LYS B N 1
ATOM 3261 C CA . LYS B 1 142 ? -27.188 2.572 5.117 1 52.12 142 LYS B CA 1
ATOM 3262 C C . LYS B 1 142 ? -27.141 1.254 4.352 1 52.12 142 LYS B C 1
ATOM 3264 O O . LYS B 1 142 ? -26.094 0.6 4.297 1 52.12 142 LYS B O 1
ATOM 3269 N N . LYS B 1 143 ? -28.297 1.025 3.648 1 52.41 143 LYS B N 1
ATOM 3270 C CA . LYS B 1 143 ? -28.375 -0.214 2.883 1 52.41 143 LYS B CA 1
ATOM 3271 C C . LYS B 1 143 ? -27.484 -0.166 1.649 1 52.41 143 LYS B C 1
ATOM 3273 O O 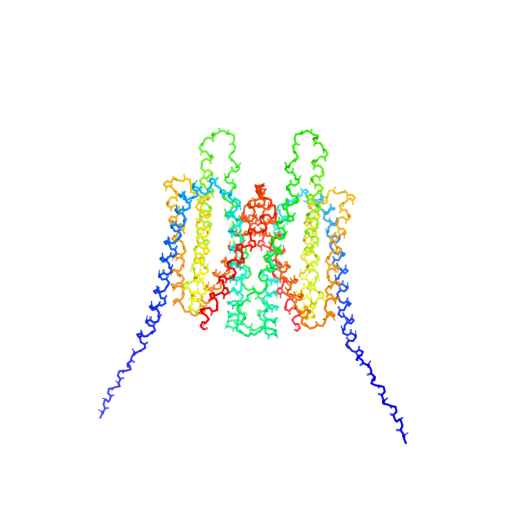. LYS B 1 143 ? -26.828 -1.152 1.316 1 52.41 143 LYS B O 1
ATOM 3278 N N . GLN B 1 144 ? -27.422 0.918 0.907 1 49.62 144 GLN B N 1
ATOM 3279 C CA . GLN B 1 144 ? -26.625 1.065 -0.301 1 49.62 144 GLN B CA 1
ATOM 3280 C C . GLN B 1 144 ? -25.141 1.088 0.031 1 49.62 144 GLN B C 1
ATOM 3282 O O . GLN B 1 144 ? -24.328 0.495 -0.685 1 49.62 144 GLN B O 1
ATOM 3287 N N . GLY B 1 145 ? -24.797 1.767 1.097 1 55 145 GLY B N 1
ATOM 3288 C CA . GLY B 1 145 ? -23.422 1.755 1.574 1 55 145 GLY B CA 1
ATOM 3289 C C . GLY B 1 145 ? -22.906 0.364 1.912 1 55 145 GLY B C 1
ATOM 3290 O O . GLY B 1 145 ? -21.797 -0 1.554 1 55 145 GLY B O 1
ATOM 3291 N N . ASN B 1 146 ? -23.906 -0.403 2.42 1 57.91 146 ASN B N 1
ATOM 3292 C CA . ASN B 1 146 ? -23.594 -1.779 2.783 1 57.91 146 ASN B CA 1
ATOM 3293 C C . ASN B 1 146 ? -23.406 -2.654 1.547 1 57.91 146 ASN B C 1
ATOM 3295 O O . ASN B 1 146 ? -22.5 -3.498 1.51 1 57.91 146 ASN B O 1
ATOM 3299 N N . ALA B 1 147 ? -24.234 -2.35 0.556 1 60.34 147 ALA B N 1
ATOM 3300 C CA . ALA B 1 147 ? -24.141 -3.16 -0.655 1 60.34 147 ALA B CA 1
ATOM 3301 C C . ALA B 1 147 ? -22.812 -2.92 -1.378 1 60.34 147 ALA B C 1
ATOM 3303 O O . ALA B 1 147 ? -22.188 -3.859 -1.876 1 60.34 147 ALA B O 1
ATOM 3304 N N . LEU B 1 148 ? -22.422 -1.718 -1.362 1 61.84 148 LEU B N 1
ATOM 3305 C CA . LEU B 1 148 ? -21.172 -1.39 -2.055 1 61.84 148 LEU B CA 1
ATOM 3306 C C . LEU B 1 148 ? -19.969 -1.938 -1.297 1 61.84 148 LEU B C 1
ATOM 3308 O O . LEU B 1 148 ? -19 -2.381 -1.909 1 61.84 148 LEU B O 1
ATOM 3312 N N . LEU B 1 149 ? -20.203 -1.949 -0.098 1 62.75 149 LEU B N 1
ATOM 3313 C CA . LEU B 1 149 ? -19.141 -2.541 0.707 1 62.75 149 LEU B CA 1
ATOM 3314 C C . LEU B 1 149 ? -19.047 -4.043 0.467 1 62.75 149 LEU B C 1
ATOM 3316 O O . LEU B 1 149 ? -17.953 -4.59 0.331 1 62.75 149 LEU B O 1
ATOM 3320 N N . ILE B 1 150 ? -20.234 -4.598 0.316 1 66.5 150 ILE B N 1
ATOM 3321 C CA . ILE B 1 150 ? -20.281 -6.035 0.075 1 66.5 150 ILE B CA 1
ATOM 3322 C C . ILE B 1 150 ? -19.703 -6.348 -1.304 1 66.5 150 ILE B C 1
ATOM 3324 O O . ILE B 1 150 ? -19 -7.348 -1.48 1 66.5 150 ILE B O 1
ATOM 3328 N N . LEU B 1 151 ? -20.031 -5.508 -2.164 1 70.88 151 LEU B N 1
ATOM 3329 C CA . LEU B 1 151 ? -19.5 -5.703 -3.512 1 70.88 151 LEU B CA 1
ATOM 3330 C C . LEU B 1 151 ? -17.984 -5.562 -3.533 1 70.88 151 LEU B C 1
ATOM 3332 O O . LEU B 1 151 ? -17.297 -6.359 -4.164 1 70.88 151 LEU B O 1
ATOM 3336 N N . ALA B 1 152 ? -17.578 -4.617 -2.838 1 69.12 152 ALA B N 1
ATOM 3337 C CA . ALA B 1 152 ? -16.141 -4.359 -2.812 1 69.12 152 ALA B CA 1
ATOM 3338 C C . ALA B 1 152 ? -15.391 -5.5 -2.133 1 69.12 152 ALA B C 1
ATOM 3340 O O . ALA B 1 152 ? -14.375 -5.977 -2.646 1 69.12 152 ALA B O 1
ATOM 3341 N N . VAL B 1 153 ? -15.945 -5.938 -1.093 1 72.12 153 VAL B N 1
ATOM 3342 C CA . VAL B 1 153 ? -15.305 -7.008 -0.335 1 72.12 153 VAL B CA 1
ATOM 3343 C C . VAL B 1 153 ? -15.453 -8.328 -1.082 1 72.12 153 VAL B C 1
ATOM 3345 O O . VAL B 1 153 ? -14.547 -9.164 -1.062 1 72.12 153 VAL B O 1
ATOM 3348 N N . GLY B 1 154 ? -16.609 -8.414 -1.708 1 79.38 154 GLY B N 1
ATOM 3349 C CA . GLY B 1 154 ? -16.812 -9.602 -2.514 1 79.38 154 GLY B CA 1
ATOM 3350 C C . GLY B 1 154 ? -15.875 -9.695 -3.701 1 79.38 154 GLY B C 1
ATOM 3351 O O . GLY B 1 154 ? -15.328 -10.766 -3.984 1 79.38 154 GLY B O 1
ATOM 3352 N N . LEU B 1 155 ? -15.688 -8.625 -4.328 1 77.19 155 LEU B N 1
ATOM 3353 C CA . LEU B 1 155 ? -14.766 -8.586 -5.461 1 77.19 155 LEU B CA 1
ATOM 3354 C C . LEU B 1 155 ? -13.344 -8.898 -5.012 1 77.19 155 LEU B C 1
ATOM 3356 O O . LEU B 1 155 ? -12.633 -9.672 -5.656 1 77.19 155 LEU B O 1
ATOM 3360 N N . HIS B 1 156 ? -13.016 -8.344 -3.977 1 75.5 156 HIS B N 1
ATOM 3361 C CA . HIS B 1 156 ? -11.695 -8.602 -3.4 1 75.5 156 HIS B CA 1
ATOM 3362 C C . HIS B 1 156 ? -11.516 -10.086 -3.104 1 75.5 156 HIS B C 1
ATOM 3364 O O . HIS B 1 156 ? -10.508 -10.688 -3.498 1 75.5 156 HIS B O 1
ATOM 3370 N N . SER B 1 157 ? -12.547 -10.594 -2.455 1 84.12 157 SER B N 1
ATOM 3371 C CA . SER B 1 157 ? -12.492 -12.008 -2.088 1 84.12 157 SER B CA 1
ATOM 3372 C C . SER B 1 157 ? -12.438 -12.898 -3.324 1 84.12 157 SER B C 1
ATOM 3374 O O . SER B 1 157 ? -11.742 -13.914 -3.334 1 84.12 157 SER B O 1
ATOM 3376 N N . PHE B 1 158 ? -13.133 -12.516 -4.363 1 86.25 158 PHE B N 1
ATOM 3377 C CA . PHE B 1 158 ? -13.125 -13.25 -5.625 1 86.25 158 PHE B CA 1
ATOM 3378 C C . PHE B 1 158 ? -11.742 -13.227 -6.262 1 86.25 158 PHE B C 1
ATOM 3380 O O . PHE B 1 158 ? -11.234 -14.266 -6.688 1 86.25 158 PHE B O 1
ATOM 3387 N N . LEU B 1 159 ? -11.109 -12.102 -6.258 1 80.38 159 LEU B N 1
ATOM 3388 C CA . LEU B 1 159 ? -9.82 -11.914 -6.91 1 80.38 159 LEU B CA 1
ATOM 3389 C C . LEU B 1 159 ? -8.711 -12.609 -6.125 1 80.38 159 LEU B C 1
ATOM 3391 O O . LEU B 1 159 ? -7.719 -13.047 -6.707 1 80.38 159 LEU B O 1
ATOM 3395 N N . GLU B 1 160 ? -8.953 -12.75 -4.906 1 78.38 160 GLU B N 1
ATOM 3396 C CA . GLU B 1 160 ? -7.973 -13.422 -4.059 1 78.38 160 GLU B CA 1
ATOM 3397 C C . GLU B 1 160 ? -7.914 -14.914 -4.363 1 78.38 160 GLU B C 1
ATOM 3399 O O . GLU B 1 160 ? -6.871 -15.547 -4.184 1 78.38 160 GLU B O 1
ATOM 3404 N N . GLY B 1 161 ? -9.078 -15.5 -4.723 1 83.5 161 GLY B N 1
ATOM 3405 C CA . GLY B 1 161 ? -9.141 -16.922 -5.016 1 83.5 161 GLY B CA 1
ATOM 3406 C C . GLY B 1 161 ? -8.555 -17.281 -6.367 1 83.5 161 GLY B C 1
ATOM 3407 O O . GLY B 1 161 ? -8.133 -18.422 -6.586 1 83.5 161 GLY B O 1
ATOM 3408 N N . LEU B 1 162 ? -8.43 -16.391 -7.254 1 81.69 162 LEU B N 1
ATOM 3409 C CA . LEU B 1 162 ? -8.062 -16.641 -8.641 1 81.69 162 LEU B CA 1
ATOM 3410 C C . LEU B 1 162 ? -6.648 -17.188 -8.734 1 81.69 162 LEU B C 1
ATOM 3412 O O . LEU B 1 162 ? -6.418 -18.203 -9.398 1 81.69 162 LEU B O 1
ATOM 3416 N N . PRO B 1 163 ? -5.715 -16.484 -8.016 1 75.94 163 PRO B N 1
ATOM 3417 C CA . PRO B 1 163 ? -4.344 -17 -8.125 1 75.94 163 PRO B CA 1
ATOM 3418 C C . PRO B 1 163 ? -4.207 -18.422 -7.613 1 75.94 163 PRO B C 1
ATOM 3420 O O . PRO B 1 163 ? -3.348 -19.172 -8.086 1 75.94 163 PRO B O 1
ATOM 3423 N N . VAL B 1 164 ? -4.977 -18.828 -6.707 1 80.12 164 VAL B N 1
ATOM 3424 C CA . VAL B 1 164 ? -4.93 -20.188 -6.176 1 80.12 164 VAL B CA 1
ATOM 3425 C C . VAL B 1 164 ? -5.309 -21.188 -7.27 1 80.12 164 VAL B C 1
ATOM 3427 O O . VAL B 1 164 ? -4.742 -22.281 -7.344 1 80.12 164 VAL B O 1
ATOM 3430 N N . GLY B 1 165 ? -6.211 -20.828 -8.094 1 81.56 165 GLY B N 1
ATOM 3431 C CA . GLY B 1 165 ? -6.656 -21.703 -9.164 1 81.56 165 GLY B CA 1
ATOM 3432 C C . GLY B 1 165 ? -5.648 -21.828 -10.297 1 81.56 165 GLY B C 1
ATOM 3433 O O . GLY B 1 165 ? -5.598 -22.844 -10.984 1 81.56 165 GLY B O 1
ATOM 3434 N N . VAL B 1 166 ? -4.922 -20.766 -10.43 1 75.06 166 VAL B N 1
ATOM 3435 C CA . VAL B 1 166 ? -3.975 -20.75 -11.539 1 75.06 166 VAL B CA 1
ATOM 3436 C C . VAL B 1 166 ? -2.645 -21.359 -11.086 1 75.06 166 VAL B C 1
ATOM 3438 O O . VAL B 1 166 ? -1.915 -21.938 -11.898 1 75.06 166 VAL B O 1
ATOM 3441 N N . GLU B 1 167 ? -2.33 -21.094 -9.734 1 67.06 167 GLU B N 1
ATOM 3442 C CA . GLU B 1 167 ? -1.032 -21.484 -9.195 1 67.06 167 GLU B CA 1
ATOM 3443 C C . GLU B 1 167 ? -0.908 -23 -9.109 1 67.06 167 GLU B C 1
ATOM 3445 O O . GLU B 1 167 ? -1.741 -23.672 -8.484 1 67.06 167 GLU B O 1
ATOM 3450 N N . THR B 1 168 ? 0.053 -23.562 -9.883 1 63.28 168 THR B N 1
ATOM 3451 C CA . THR B 1 168 ? 0.262 -25.016 -9.875 1 63.28 168 THR B CA 1
ATOM 3452 C C . THR B 1 168 ? 1.501 -25.375 -9.055 1 63.28 168 THR B C 1
ATOM 3454 O O . THR B 1 168 ? 1.539 -26.422 -8.406 1 63.28 168 THR B O 1
ATOM 3457 N N . LYS B 1 169 ? 2.465 -24.547 -8.992 1 62.81 169 LYS B N 1
ATOM 3458 C CA . LYS B 1 169 ? 3.74 -24.906 -8.375 1 62.81 169 LYS B CA 1
ATOM 3459 C C . LYS B 1 169 ? 3.727 -24.625 -6.875 1 62.81 169 LYS B C 1
ATOM 3461 O O . LYS B 1 169 ? 4.172 -25.453 -6.074 1 62.81 169 LYS B O 1
ATOM 3466 N N . ALA B 1 170 ? 3.189 -23.547 -6.508 1 68 170 ALA B N 1
ATOM 3467 C CA . ALA B 1 170 ? 3.232 -23.125 -5.113 1 68 170 ALA B CA 1
ATOM 3468 C C . ALA B 1 170 ? 1.831 -23.062 -4.512 1 68 170 ALA B C 1
ATOM 3470 O O . ALA B 1 170 ? 1.494 -22.109 -3.795 1 68 170 ALA B O 1
ATOM 3471 N N . PHE B 1 171 ? 1.105 -24.219 -4.711 1 75.19 171 PHE B N 1
ATOM 3472 C CA . PHE B 1 171 ? -0.299 -24.25 -4.316 1 75.19 171 PHE B CA 1
ATOM 3473 C C . PHE B 1 171 ? -0.441 -24.094 -2.807 1 75.19 171 PHE B C 1
ATOM 3475 O O . PHE B 1 171 ? -1.162 -23.219 -2.33 1 75.19 171 PHE B O 1
ATOM 3482 N N . TRP B 1 172 ? 0.291 -24.859 -2.029 1 75.19 172 TRP B N 1
ATOM 3483 C CA . TRP B 1 172 ? 0.127 -24.891 -0.58 1 75.19 172 TRP B CA 1
ATOM 3484 C C . TRP B 1 172 ? 0.701 -23.625 0.053 1 75.19 172 TRP B C 1
ATOM 3486 O O . TRP B 1 172 ? 0.132 -23.078 1.006 1 75.19 172 TRP B O 1
ATOM 3496 N N . SER B 1 173 ? 1.767 -23.156 -0.515 1 72.38 173 SER B N 1
ATOM 3497 C CA . SER B 1 173 ? 2.398 -21.938 0.015 1 72.38 173 SER B CA 1
ATOM 3498 C C . SER B 1 173 ? 1.512 -20.719 -0.19 1 72.38 173 SER B C 1
ATOM 3500 O O . SER B 1 173 ? 1.595 -19.75 0.569 1 72.38 173 SER B O 1
ATOM 3502 N N . THR B 1 174 ? 0.612 -20.859 -1.153 1 72.69 174 THR B N 1
ATOM 3503 C CA . THR B 1 174 ? -0.291 -19.75 -1.432 1 72.69 174 THR B CA 1
ATOM 3504 C C . THR B 1 174 ? -1.643 -19.969 -0.76 1 72.69 174 THR B C 1
ATOM 3506 O O . THR B 1 174 ? -2.217 -19.031 -0.19 1 72.69 174 THR B O 1
ATOM 3509 N N . SER B 1 175 ? -2.072 -21.219 -0.708 1 79.69 175 SER B N 1
ATOM 3510 C CA . SER B 1 175 ? -3.428 -21.516 -0.256 1 79.69 175 SER B CA 1
ATOM 3511 C C . SER B 1 175 ? -3.531 -21.453 1.264 1 79.69 175 SER B C 1
ATOM 3513 O O . SER B 1 175 ? -4.539 -20.984 1.803 1 79.69 175 SER B O 1
ATOM 3515 N N . ILE B 1 176 ? -2.521 -21.812 1.972 1 79.25 176 ILE B N 1
ATOM 3516 C CA . ILE B 1 176 ? -2.604 -21.906 3.426 1 79.25 176 ILE B CA 1
ATOM 3517 C C . ILE B 1 176 ? -2.625 -20.5 4.02 1 79.25 176 ILE B C 1
ATOM 3519 O O . ILE B 1 176 ? -3.516 -20.156 4.809 1 79.25 176 ILE B O 1
ATOM 3523 N N . PRO B 1 177 ? -1.703 -19.672 3.637 1 75.44 177 PRO B N 1
ATOM 3524 C CA . PRO B 1 177 ? -1.792 -18.297 4.148 1 75.44 177 PRO B CA 1
ATOM 3525 C C . PRO B 1 177 ? -3.105 -17.625 3.775 1 75.44 177 PRO B C 1
ATOM 3527 O O . PRO B 1 177 ? -3.664 -16.859 4.578 1 75.44 177 PRO B O 1
ATOM 3530 N N . LEU B 1 178 ? -3.566 -17.906 2.635 1 79 178 LEU B N 1
ATOM 3531 C CA . LEU B 1 178 ? -4.84 -17.344 2.207 1 79 178 LEU B CA 1
ATOM 3532 C C . LEU B 1 178 ? -5.98 -17.844 3.088 1 79 178 LEU B C 1
ATOM 3534 O O . LEU B 1 178 ? -6.852 -17.062 3.484 1 79 178 LEU B O 1
ATOM 3538 N N . GLY B 1 179 ? -5.906 -19.125 3.373 1 82.25 179 GLY B N 1
ATOM 3539 C CA . GLY B 1 179 ? -6.922 -19.688 4.25 1 82.25 179 GLY B CA 1
ATOM 3540 C C . GLY B 1 179 ? -6.918 -19.078 5.637 1 82.25 179 GLY B C 1
ATOM 3541 O O . GLY B 1 179 ? -7.98 -18.781 6.199 1 82.25 179 GLY B O 1
ATOM 3542 N N . LEU B 1 180 ? -5.789 -18.844 6.148 1 79.81 180 LEU B N 1
ATOM 3543 C CA . LEU B 1 180 ? -5.66 -18.266 7.48 1 79.81 180 LEU B CA 1
ATOM 3544 C C . LEU B 1 180 ? -6.164 -16.828 7.504 1 79.81 180 LEU B C 1
ATOM 3546 O O . LEU B 1 180 ? -6.863 -16.422 8.438 1 79.81 180 LEU B O 1
ATOM 3550 N N . HIS B 1 181 ? -5.812 -16.125 6.547 1 79.19 181 HIS B N 1
ATOM 3551 C CA . HIS B 1 181 ? -6.242 -14.742 6.508 1 79.19 181 HIS B CA 1
ATOM 3552 C C . HIS B 1 181 ? -7.75 -14.633 6.309 1 79.19 181 HIS B C 1
ATOM 3554 O O . HIS B 1 181 ? -8.375 -13.68 6.785 1 79.19 181 HIS B O 1
ATOM 3560 N N . LYS B 1 182 ? -8.336 -15.688 5.684 1 84.5 182 LYS B N 1
ATOM 3561 C CA . LYS B 1 182 ? -9.781 -15.68 5.465 1 84.5 182 LYS B CA 1
ATOM 3562 C C . LYS B 1 182 ? -10.539 -15.797 6.785 1 84.5 182 LYS B C 1
ATOM 3564 O O . LYS B 1 182 ? -11.641 -15.258 6.922 1 84.5 182 LYS B O 1
ATOM 3569 N N . ILE B 1 183 ? -9.875 -16.422 7.691 1 82.62 183 ILE B N 1
ATOM 3570 C CA . ILE B 1 183 ? -10.484 -16.547 9.008 1 82.62 183 ILE B CA 1
ATOM 3571 C C . ILE B 1 183 ? -10.641 -15.164 9.633 1 82.62 183 ILE B C 1
ATOM 3573 O O . ILE B 1 183 ? -11.734 -14.789 10.07 1 82.62 183 ILE B O 1
ATOM 3577 N N . VAL B 1 184 ? -9.586 -14.469 9.633 1 77.81 184 VAL B N 1
ATOM 3578 C CA . VAL B 1 184 ? -9.586 -13.141 10.234 1 77.81 184 VAL B CA 1
ATOM 3579 C C . VAL B 1 184 ? -10.508 -12.219 9.438 1 77.81 184 VAL B C 1
ATOM 3581 O O . VAL B 1 184 ? -11.273 -11.445 10.016 1 77.81 184 VAL B O 1
ATOM 3584 N N . GLU B 1 185 ? -10.438 -12.328 8.18 1 79.75 185 GLU B N 1
ATOM 3585 C CA . GLU B 1 185 ? -11.281 -11.508 7.309 1 79.75 185 GLU B CA 1
ATOM 3586 C C . GLU B 1 185 ? -12.758 -11.789 7.551 1 79.75 185 GLU B C 1
ATOM 3588 O O . GLU B 1 185 ? -13.57 -10.859 7.605 1 79.75 185 GLU B O 1
ATOM 3593 N N . ALA B 1 186 ? -13.086 -13.023 7.648 1 82.38 186 ALA B N 1
ATOM 3594 C CA . ALA B 1 186 ? -14.477 -13.414 7.863 1 82.38 186 ALA B CA 1
ATOM 3595 C C . ALA B 1 186 ? -15.016 -12.844 9.172 1 82.38 186 ALA B C 1
ATOM 3597 O O . ALA B 1 186 ? -16.156 -12.406 9.25 1 82.38 186 ALA B O 1
ATOM 3598 N N . ILE B 1 187 ? -14.172 -12.82 10.133 1 78 187 ILE B N 1
ATOM 3599 C CA . ILE B 1 187 ? -14.555 -12.273 11.43 1 78 187 ILE B CA 1
ATOM 3600 C C . ILE B 1 187 ? -14.797 -10.773 11.305 1 78 187 ILE B C 1
ATOM 3602 O O . ILE B 1 187 ? -15.797 -10.258 11.812 1 78 187 ILE B O 1
ATOM 3606 N N . THR B 1 188 ? -13.93 -10.125 10.633 1 72.75 188 THR B N 1
ATOM 3607 C CA . THR B 1 188 ? -14.039 -8.68 10.469 1 72.75 188 THR B CA 1
ATOM 3608 C C . THR B 1 188 ? -15.281 -8.328 9.648 1 72.75 188 THR B C 1
ATOM 3610 O O . THR B 1 188 ? -16 -7.383 9.984 1 72.75 188 THR B O 1
ATOM 3613 N N . VAL B 1 189 ? -15.492 -9.016 8.602 1 74.19 189 VAL B N 1
ATOM 3614 C CA . VAL B 1 189 ? -16.641 -8.766 7.738 1 74.19 189 VAL B CA 1
ATOM 3615 C C . VAL B 1 189 ? -17.938 -9.023 8.508 1 74.19 189 VAL B C 1
ATOM 3617 O O . VAL B 1 189 ? -18.891 -8.25 8.406 1 74.19 189 VAL B O 1
ATOM 3620 N N . ALA B 1 190 ? -17.938 -10.062 9.273 1 74.62 190 ALA B N 1
ATOM 3621 C CA . ALA B 1 190 ? -19.109 -10.383 10.07 1 74.62 190 ALA B CA 1
ATOM 3622 C C . ALA B 1 190 ? -19.375 -9.312 11.125 1 74.62 190 ALA B C 1
ATOM 3624 O O . ALA B 1 190 ? -20.531 -8.945 11.375 1 74.62 190 ALA B O 1
ATOM 3625 N N . ALA B 1 191 ? -18.312 -8.82 11.711 1 69.06 191 ALA B N 1
ATOM 3626 C CA . ALA B 1 191 ? -18.438 -7.793 12.742 1 69.06 191 ALA B CA 1
ATOM 3627 C C . ALA B 1 191 ? -18.984 -6.492 12.156 1 69.06 191 ALA B C 1
ATOM 3629 O O . ALA B 1 191 ? -19.672 -5.727 12.844 1 69.06 191 ALA B O 1
ATOM 3630 N N . THR B 1 192 ? -18.641 -6.273 10.969 1 62.22 192 THR B N 1
ATOM 3631 C CA . THR B 1 192 ? -19.062 -5.023 10.336 1 62.22 192 THR B CA 1
ATOM 3632 C C . THR B 1 192 ? -20.5 -5.121 9.844 1 62.22 192 THR B C 1
ATOM 3634 O O . THR B 1 192 ? -21.234 -4.133 9.852 1 62.22 192 THR B O 1
ATOM 3637 N N . PHE B 1 193 ? -20.844 -6.273 9.352 1 61.84 193 PHE B N 1
ATOM 3638 C CA . PHE B 1 193 ? -22.109 -6.352 8.625 1 61.84 193 PHE B CA 1
ATOM 3639 C C . PHE B 1 193 ? -23.156 -7.074 9.445 1 61.84 193 PHE B C 1
ATOM 3641 O O . PHE B 1 193 ? -24.359 -6.98 9.148 1 61.84 193 PHE B O 1
ATOM 3648 N N . MET B 1 194 ? -22.766 -7.844 10.281 1 58.47 194 MET B N 1
ATOM 3649 C CA . MET B 1 194 ? -23.734 -8.805 10.773 1 58.47 194 MET B CA 1
ATOM 3650 C C . MET B 1 194 ? -24.5 -8.25 11.977 1 58.47 194 MET B C 1
ATOM 3652 O O . MET B 1 194 ? -23.891 -7.848 12.969 1 58.47 194 MET B O 1
ATOM 3656 N N . HIS B 1 195 ? -25.625 -7.645 11.719 1 54.59 195 HIS B N 1
ATOM 3657 C CA . HIS B 1 195 ? -26.594 -7.246 12.734 1 54.59 195 HIS B CA 1
ATOM 3658 C C . HIS B 1 195 ? -27.641 -8.336 12.953 1 54.59 195 HIS B C 1
ATOM 3660 O O . HIS B 1 195 ? -28.734 -8.062 13.469 1 54.59 195 HIS B O 1
ATOM 3666 N N . ASN B 1 196 ? -27.156 -9.453 13.133 1 53.22 196 ASN B N 1
ATOM 3667 C CA . ASN B 1 196 ? -27.938 -10.633 13.508 1 53.22 196 ASN B CA 1
ATOM 3668 C C . ASN B 1 196 ? -29.219 -10.742 12.703 1 53.22 196 ASN B C 1
ATOM 3670 O O . ASN B 1 196 ? -30.234 -11.25 13.203 1 53.22 196 ASN B O 1
ATOM 3674 N N . THR B 1 197 ? -29.281 -10.203 11.555 1 61.31 197 THR B N 1
ATOM 3675 C CA . THR B 1 197 ? -30.5 -10.281 10.75 1 61.31 197 THR B CA 1
ATOM 3676 C C . THR B 1 197 ? -30.328 -11.258 9.594 1 61.31 197 THR B C 1
ATOM 3678 O O . THR B 1 197 ? -29.203 -11.625 9.258 1 61.31 197 THR B O 1
ATOM 3681 N N . LYS B 1 198 ? -31.484 -11.906 9.172 1 61.22 198 LYS B N 1
ATOM 3682 C CA . LYS B 1 198 ? -31.531 -12.805 8.023 1 61.22 198 LYS B CA 1
ATOM 3683 C C . LYS B 1 198 ? -30.734 -12.25 6.855 1 61.22 198 LYS B C 1
ATOM 3685 O O . LYS B 1 198 ? -30.016 -12.992 6.18 1 61.22 198 LYS B O 1
ATOM 3690 N N . GLY B 1 199 ? -30.75 -11.047 6.68 1 66.19 199 GLY B N 1
ATOM 3691 C CA . GLY B 1 199 ? -30 -10.383 5.629 1 66.19 199 GLY B CA 1
ATOM 3692 C C . GLY B 1 199 ? -28.5 -10.477 5.824 1 66.19 199 GLY B C 1
ATOM 3693 O O . GLY B 1 199 ? -27.734 -10.555 4.852 1 66.19 199 GLY B O 1
ATOM 3694 N N . SER B 1 200 ? -28.156 -10.75 6.984 1 71.5 200 SER B N 1
ATOM 3695 C CA . SER B 1 200 ? -26.734 -10.805 7.305 1 71.5 200 SER B CA 1
ATOM 3696 C C . SER B 1 200 ? -26.141 -12.172 6.957 1 71.5 200 SER B C 1
ATOM 3698 O O . SER B 1 200 ? -25.016 -12.25 6.477 1 71.5 200 SER B O 1
ATOM 3700 N N . PHE B 1 201 ? -27.078 -13.234 7.035 1 75.81 201 PHE B N 1
ATOM 3701 C CA . PHE B 1 201 ? -26.609 -14.586 6.734 1 75.81 201 PHE B CA 1
ATOM 3702 C C . PHE B 1 201 ? -26.422 -14.766 5.234 1 75.81 201 PHE B C 1
ATOM 3704 O O . PHE B 1 201 ? -25.469 -15.43 4.801 1 75.81 201 PHE B O 1
ATOM 3711 N N . LEU B 1 202 ? -27.266 -14.188 4.516 1 78.69 202 LEU B N 1
ATOM 3712 C CA . LEU B 1 202 ? -27.156 -14.258 3.064 1 78.69 202 LEU B CA 1
ATOM 3713 C C . LEU B 1 202 ? -25.906 -13.508 2.584 1 78.69 202 LEU B C 1
ATOM 3715 O O . LEU B 1 202 ? -25.203 -13.984 1.69 1 78.69 202 LEU B O 1
ATOM 3719 N N . ARG B 1 203 ? -25.688 -12.422 3.209 1 77.62 203 ARG B N 1
ATOM 3720 C CA . ARG B 1 203 ? -24.531 -11.617 2.834 1 77.62 203 ARG B CA 1
ATOM 3721 C C . ARG B 1 203 ? -23.234 -12.352 3.162 1 77.62 203 ARG B C 1
ATOM 3723 O O . ARG B 1 203 ? -22.281 -12.328 2.375 1 77.62 203 ARG B O 1
ATOM 3730 N N . LEU B 1 204 ? -23.266 -13.055 4.25 1 80.44 204 LEU B N 1
ATOM 3731 C CA . LEU B 1 204 ? -22.094 -13.82 4.641 1 80.44 204 LEU B CA 1
ATOM 3732 C C . LEU B 1 204 ? -21.891 -15.016 3.713 1 80.44 204 LEU B C 1
ATOM 3734 O O . LEU B 1 204 ? -20.75 -15.367 3.393 1 80.44 204 LEU B O 1
ATOM 3738 N N . GLY B 1 205 ? -22.984 -15.578 3.369 1 83.44 205 GLY B N 1
ATOM 3739 C CA . GLY B 1 205 ? -22.906 -16.688 2.43 1 83.44 205 GLY B CA 1
ATOM 3740 C C . GLY B 1 205 ? -22.344 -16.281 1.081 1 83.44 205 GLY B C 1
ATOM 3741 O O . GLY B 1 205 ? -21.5 -16.984 0.528 1 83.44 205 GLY B O 1
ATOM 3742 N N . VAL B 1 206 ? -22.812 -15.211 0.584 1 83 206 VAL B N 1
ATOM 3743 C CA . VAL B 1 206 ? -22.312 -14.695 -0.689 1 83 206 VAL B CA 1
ATOM 3744 C C . VAL B 1 206 ? -20.828 -14.375 -0.572 1 83 206 VAL B C 1
ATOM 3746 O O . VAL B 1 206 ? -20.031 -14.734 -1.445 1 83 206 VAL B O 1
ATOM 3749 N N . TYR B 1 207 ? -20.469 -13.766 0.525 1 84.44 207 TYR B N 1
ATOM 3750 C CA . TYR B 1 207 ? -19.062 -13.438 0.774 1 84.44 207 TYR B CA 1
ATOM 3751 C C . TYR B 1 207 ? -18.219 -14.703 0.825 1 84.44 207 TYR B C 1
ATOM 3753 O O . TYR B 1 207 ? -17.125 -14.75 0.236 1 84.44 207 TYR B O 1
ATOM 3761 N N . ALA B 1 208 ? -18.734 -15.695 1.49 1 87.31 208 ALA B N 1
ATOM 3762 C CA . ALA B 1 208 ? -18 -16.938 1.678 1 87.31 208 ALA B CA 1
ATOM 3763 C C . ALA B 1 208 ? -17.812 -17.672 0.352 1 87.31 208 ALA B C 1
ATOM 3765 O O . ALA B 1 208 ? -16.859 -18.438 0.188 1 87.31 208 ALA B O 1
ATOM 3766 N N . ALA B 1 209 ? -18.656 -17.406 -0.589 1 90.62 209 ALA B N 1
ATOM 3767 C CA . ALA B 1 209 ? -18.625 -18.109 -1.869 1 90.62 209 ALA B CA 1
ATOM 3768 C C . ALA B 1 209 ? -17.672 -17.422 -2.84 1 90.62 209 ALA B C 1
ATOM 3770 O O . ALA B 1 209 ? -17.281 -18 -3.861 1 90.62 209 ALA B O 1
ATOM 3771 N N . MET B 1 210 ? -17.25 -16.281 -2.518 1 89.19 210 MET B N 1
ATOM 3772 C CA . MET B 1 210 ? -16.516 -15.477 -3.488 1 89.19 210 MET B CA 1
ATOM 3773 C C . MET B 1 210 ? -15.117 -16.062 -3.723 1 89.19 210 MET B C 1
ATOM 3775 O O . MET B 1 210 ? -14.695 -16.219 -4.867 1 89.19 210 MET B O 1
ATOM 3779 N N . THR B 1 211 ? -14.414 -16.438 -2.678 1 89.38 211 THR B N 1
ATOM 3780 C CA . THR B 1 211 ? -13.07 -16.984 -2.832 1 89.38 211 THR B CA 1
ATOM 3781 C C . THR B 1 211 ? -13.117 -18.328 -3.555 1 89.38 211 THR B C 1
ATOM 3783 O O . THR B 1 211 ? -12.344 -18.578 -4.484 1 89.38 211 THR B O 1
ATOM 3786 N N . PRO B 1 212 ? -14.062 -19.203 -3.184 1 89.69 212 PRO B N 1
ATOM 3787 C CA . PRO B 1 212 ? -14.211 -20.453 -3.934 1 89.69 212 PRO B CA 1
ATOM 3788 C C . PRO B 1 212 ? -14.531 -20.219 -5.406 1 89.69 212 PRO B C 1
ATOM 3790 O O . PRO B 1 212 ? -13.984 -20.891 -6.277 1 89.69 212 PRO B O 1
ATOM 3793 N N . LEU B 1 213 ? -15.383 -19.312 -5.684 1 91.38 213 LEU B N 1
ATOM 3794 C CA . LEU B 1 213 ? -15.719 -19 -7.066 1 91.38 213 LEU B CA 1
ATOM 3795 C C . LEU B 1 213 ? -14.5 -18.469 -7.82 1 91.38 213 LEU B C 1
ATOM 3797 O O . LEU B 1 213 ? -14.273 -18.844 -8.977 1 91.38 213 LEU B O 1
ATOM 3801 N N . GLY B 1 214 ? -13.805 -17.688 -7.188 1 90.19 214 GLY B N 1
ATOM 3802 C CA . GLY B 1 214 ? -12.578 -17.188 -7.789 1 90.19 214 GLY B CA 1
ATOM 3803 C C . GLY B 1 214 ? -11.57 -18.281 -8.078 1 90.19 214 GLY B C 1
ATOM 3804 O O . GLY B 1 214 ? -10.953 -18.297 -9.148 1 90.19 214 GLY B O 1
ATOM 3805 N N . SER B 1 215 ? -11.391 -19.125 -7.105 1 89.31 215 SER B N 1
ATOM 3806 C CA . SER B 1 215 ? -10.445 -20.219 -7.281 1 89.31 215 SER B CA 1
ATOM 3807 C C . SER B 1 215 ? -10.852 -21.125 -8.43 1 89.31 215 SER B C 1
ATOM 3809 O O . SER B 1 215 ? -10.008 -21.562 -9.219 1 89.31 215 SER B O 1
ATOM 3811 N N . LEU B 1 216 ? -12.109 -21.391 -8.523 1 88.06 216 LEU B N 1
ATOM 3812 C CA . LEU B 1 216 ? -12.617 -22.234 -9.602 1 88.06 216 LEU B CA 1
ATOM 3813 C C . LEU B 1 216 ? -12.484 -21.531 -10.945 1 88.06 216 LEU B C 1
ATOM 3815 O O . LEU B 1 216 ? -12.172 -22.172 -11.953 1 88.06 216 LEU B O 1
ATOM 3819 N N . PHE B 1 217 ? -12.695 -20.266 -10.969 1 86.25 217 PHE B N 1
ATOM 3820 C CA . PHE B 1 217 ? -12.477 -19.484 -12.18 1 86.25 217 PHE B CA 1
ATOM 3821 C C . PHE B 1 217 ? -11.008 -19.5 -12.586 1 86.25 217 PHE B C 1
ATOM 3823 O O . PHE B 1 217 ? -10.688 -19.516 -13.773 1 86.25 217 PHE B O 1
ATOM 3830 N N . GLY B 1 218 ? -10.195 -19.453 -11.609 1 84.31 218 GLY B N 1
ATOM 3831 C CA . GLY B 1 218 ? -8.773 -19.547 -11.875 1 84.31 218 GLY B CA 1
ATOM 3832 C C . GLY B 1 218 ? -8.391 -20.828 -12.594 1 84.31 218 GLY B C 1
ATOM 3833 O O . GLY B 1 218 ? -7.555 -20.812 -13.5 1 84.31 218 GLY B O 1
ATOM 3834 N N . VAL B 1 219 ? -9 -21.938 -12.203 1 83.06 219 VAL B N 1
ATOM 3835 C CA . VAL B 1 219 ? -8.742 -23.219 -12.852 1 83.06 219 VAL B CA 1
ATOM 3836 C C . VAL B 1 219 ? -9.133 -23.141 -14.328 1 83.06 219 VAL B C 1
ATOM 3838 O O . VAL B 1 219 ? -8.422 -23.641 -15.195 1 83.06 219 VAL B O 1
ATOM 3841 N N . PHE B 1 220 ? -10.211 -22.5 -14.547 1 83 220 PHE B N 1
ATOM 3842 C CA . PHE B 1 220 ? -10.68 -22.328 -15.914 1 83 220 PHE B CA 1
ATOM 3843 C C . PHE B 1 220 ? -9.695 -21.516 -16.734 1 83 220 PHE B C 1
ATOM 3845 O O . PHE B 1 220 ? -9.414 -21.828 -17.891 1 83 220 PHE B O 1
ATOM 3852 N N . VAL B 1 221 ? -9.18 -20.516 -16.188 1 79.94 221 VAL B N 1
ATOM 3853 C CA . VAL B 1 221 ? -8.227 -19.641 -16.859 1 79.94 221 VAL B CA 1
ATOM 3854 C C . VAL B 1 221 ? -6.926 -20.406 -17.125 1 79.94 221 VAL B C 1
ATOM 3856 O O . VAL B 1 221 ? -6.297 -20.219 -18.172 1 79.94 221 VAL B O 1
ATOM 3859 N N . ALA B 1 222 ? -6.516 -21.203 -16.156 1 77.06 222 ALA B N 1
ATOM 3860 C CA . ALA B 1 222 ? -5.277 -21.969 -16.281 1 77.06 222 ALA B CA 1
ATOM 3861 C C . ALA B 1 222 ? -5.348 -22.969 -17.422 1 77.06 222 ALA B C 1
ATOM 3863 O O . ALA B 1 222 ? -4.316 -23.422 -17.922 1 77.06 222 ALA B O 1
ATOM 3864 N N . THR B 1 223 ? -6.492 -23.375 -17.766 1 76.31 223 THR B N 1
ATOM 3865 C CA . THR B 1 223 ? -6.641 -24.344 -18.844 1 76.31 223 THR B CA 1
ATOM 3866 C C . THR B 1 223 ? -6.445 -23.688 -20.203 1 76.31 223 THR B C 1
ATOM 3868 O O . THR B 1 223 ? -6.23 -24.359 -21.203 1 76.31 223 THR B O 1
ATOM 3871 N N . VAL B 1 224 ? -6.492 -22.438 -20.125 1 73 224 VAL B N 1
ATOM 3872 C CA . VAL B 1 224 ? -6.332 -21.719 -21.375 1 73 224 VAL B CA 1
ATOM 3873 C C . VAL B 1 224 ? -4.855 -21.688 -21.766 1 73 224 VAL B C 1
ATOM 3875 O O . VAL B 1 224 ? -3.977 -21.906 -20.938 1 73 224 VAL B O 1
ATOM 3878 N N . ASP B 1 225 ? -4.434 -21.516 -23.047 1 73 225 ASP B N 1
ATOM 3879 C CA . ASP B 1 225 ? -3.092 -21.562 -23.609 1 73 225 ASP B CA 1
ATOM 3880 C C . ASP B 1 225 ? -2.156 -20.594 -22.891 1 73 225 ASP B C 1
ATOM 3882 O O . ASP B 1 225 ? -2.576 -19.516 -22.469 1 73 225 ASP B O 1
ATOM 3886 N N . GLY B 1 226 ? -0.943 -20.719 -22.859 1 76.81 226 GLY B N 1
ATOM 3887 C CA . GLY B 1 226 ? 0.273 -20.375 -22.156 1 76.81 226 GLY B CA 1
ATOM 3888 C C . GLY B 1 226 ? 0.389 -18.875 -21.875 1 76.81 226 GLY B C 1
ATOM 3889 O O . GLY B 1 226 ? 0.448 -18.469 -20.719 1 76.81 226 GLY B O 1
ATOM 3890 N N . GLN B 1 227 ? 0.379 -18.094 -23.047 1 84.25 227 GLN B N 1
ATOM 3891 C CA . GLN B 1 227 ? 0.612 -16.656 -22.844 1 84.25 227 GLN B CA 1
ATOM 3892 C C . GLN B 1 227 ? -0.618 -15.984 -22.266 1 84.25 227 GLN B C 1
ATOM 3894 O O . GLN B 1 227 ? -0.493 -15.062 -21.453 1 84.25 227 GLN B O 1
ATOM 3899 N N . VAL B 1 228 ? -1.74 -16.438 -22.719 1 84.56 228 VAL B N 1
ATOM 3900 C CA . VAL B 1 228 ? -2.986 -15.859 -22.219 1 84.56 228 VAL B CA 1
ATOM 3901 C C . VAL B 1 228 ? -3.129 -16.141 -20.734 1 84.56 228 VAL B C 1
ATOM 3903 O O . VAL B 1 228 ? -3.488 -15.242 -19.953 1 84.56 228 VAL B O 1
ATOM 3906 N N . ALA B 1 229 ? -2.77 -17.266 -20.344 1 79.88 229 ALA B N 1
ATOM 3907 C CA . ALA B 1 229 ? -2.84 -17.641 -18.938 1 79.88 229 ALA B CA 1
ATOM 3908 C C . ALA B 1 229 ? -1.882 -16.797 -18.094 1 79.88 229 ALA B C 1
ATOM 3910 O O . ALA B 1 229 ? -2.24 -16.328 -17.016 1 79.88 229 ALA B O 1
ATOM 3911 N N . ASP B 1 230 ? -0.7 -16.609 -18.672 1 85.81 230 ASP B N 1
ATOM 3912 C CA . ASP B 1 230 ? 0.304 -15.82 -17.969 1 85.81 230 ASP B CA 1
ATOM 3913 C C . ASP B 1 230 ? -0.132 -14.359 -17.828 1 85.81 230 ASP B C 1
ATOM 3915 O O . ASP B 1 230 ? 0.089 -13.734 -16.797 1 85.81 230 ASP B O 1
ATOM 3919 N N . THR B 1 231 ? -0.752 -13.875 -18.891 1 89.75 231 THR B N 1
ATOM 3920 C CA . THR B 1 231 ? -1.228 -12.492 -18.875 1 89.75 231 THR B CA 1
ATOM 3921 C C . THR B 1 231 ? -2.355 -12.32 -17.875 1 89.75 231 THR B C 1
ATOM 3923 O O . THR B 1 231 ? -2.348 -11.367 -17.078 1 89.75 231 THR B O 1
ATOM 3926 N N . VAL B 1 232 ? -3.252 -13.219 -17.891 1 84.31 232 VAL B N 1
ATOM 3927 C CA . VAL B 1 232 ? -4.387 -13.156 -16.969 1 84.31 232 VAL B CA 1
ATOM 3928 C C . VAL B 1 232 ? -3.895 -13.273 -15.523 1 84.31 232 VAL B C 1
ATOM 3930 O O . VAL B 1 232 ? -4.367 -12.555 -14.641 1 84.31 232 VAL B O 1
ATOM 3933 N N . ASN B 1 233 ? -2.953 -14.125 -15.312 1 83.38 233 ASN B N 1
ATOM 3934 C CA . ASN B 1 233 ? -2.389 -14.281 -13.977 1 83.38 233 ASN B CA 1
ATOM 3935 C C . ASN B 1 233 ? -1.745 -12.984 -13.492 1 83.38 233 ASN B C 1
ATOM 3937 O O . ASN B 1 233 ? -1.939 -12.586 -12.344 1 83.38 233 ASN B O 1
ATOM 3941 N N . LEU B 1 234 ? -1.009 -12.414 -14.383 1 90.12 234 LEU B N 1
ATOM 3942 C CA . LEU B 1 234 ? -0.35 -11.164 -14.031 1 90.12 234 LEU B CA 1
ATOM 3943 C C . LEU B 1 234 ? -1.375 -10.094 -13.672 1 90.12 234 LEU B C 1
ATOM 3945 O O . LEU B 1 234 ? -1.213 -9.375 -12.688 1 90.12 234 LEU B O 1
ATOM 3949 N N . ILE B 1 235 ? -2.428 -10.039 -14.43 1 90.06 235 ILE B N 1
ATOM 3950 C CA . ILE B 1 235 ? -3.477 -9.047 -14.203 1 90.06 235 ILE B CA 1
ATOM 3951 C C . ILE B 1 235 ? -4.172 -9.328 -12.875 1 90.06 235 ILE B C 1
ATOM 3953 O O . ILE B 1 235 ? -4.375 -8.406 -12.07 1 90.06 235 ILE B O 1
ATOM 3957 N N . LEU B 1 236 ? -4.414 -10.508 -12.617 1 83.94 236 LEU B N 1
ATOM 3958 C CA . LEU B 1 236 ? -5.176 -10.875 -11.43 1 83.94 236 LEU B CA 1
ATOM 3959 C C . LEU B 1 236 ? -4.352 -10.664 -10.172 1 83.94 236 LEU B C 1
ATOM 3961 O O . LEU B 1 236 ? -4.859 -10.164 -9.164 1 83.94 236 LEU B O 1
ATOM 3965 N N . VAL B 1 237 ? -3.119 -11.094 -10.227 1 85.94 237 VAL B N 1
ATOM 3966 C CA . VAL B 1 237 ? -2.262 -10.891 -9.062 1 85.94 237 VAL B CA 1
ATOM 3967 C C . VAL B 1 237 ? -2.072 -9.398 -8.812 1 85.94 237 VAL B C 1
ATOM 3969 O O . VAL B 1 237 ? -2.074 -8.953 -7.664 1 85.94 237 VAL B O 1
ATOM 3972 N N . SER B 1 238 ? -1.931 -8.617 -9.867 1 93.31 238 SER B N 1
ATOM 3973 C CA . SER B 1 238 ? -1.78 -7.172 -9.734 1 93.31 238 SER B CA 1
ATOM 3974 C C . SER B 1 238 ? -3.018 -6.543 -9.102 1 93.31 238 SER B C 1
ATOM 3976 O O . SER B 1 238 ? -2.906 -5.715 -8.203 1 93.31 238 SER B O 1
ATOM 3978 N N . LEU B 1 239 ? -4.145 -6.992 -9.586 1 89.62 239 LEU B N 1
ATOM 3979 C CA . LEU B 1 239 ? -5.391 -6.492 -9.016 1 89.62 239 LEU B CA 1
ATOM 3980 C C . LEU B 1 239 ? -5.496 -6.852 -7.539 1 89.62 239 LEU B C 1
ATOM 3982 O O . LEU B 1 239 ? -5.934 -6.035 -6.723 1 89.62 239 LEU B O 1
ATOM 3986 N N . SER B 1 240 ? -5.082 -8.031 -7.219 1 83.75 240 SER B N 1
ATOM 3987 C CA . SER B 1 240 ? -5.137 -8.5 -5.836 1 83.75 240 SER B CA 1
ATOM 3988 C C . SER B 1 240 ? -4.254 -7.648 -4.93 1 83.75 240 SER B C 1
ATOM 3990 O O . SER B 1 240 ? -4.629 -7.344 -3.795 1 83.75 240 SER B O 1
ATOM 3992 N N . VAL B 1 241 ? -3.109 -7.277 -5.406 1 91.12 241 VAL B N 1
ATOM 3993 C CA . VAL B 1 241 ? -2.188 -6.449 -4.633 1 91.12 241 VAL B CA 1
ATOM 3994 C C . VAL B 1 241 ? -2.824 -5.086 -4.359 1 91.12 241 VAL B C 1
ATOM 3996 O O . VAL B 1 241 ? -2.754 -4.578 -3.236 1 91.12 241 VAL B O 1
ATOM 3999 N N . GLY B 1 242 ? -3.445 -4.504 -5.367 1 92.25 242 GLY B N 1
ATOM 4000 C CA . GLY B 1 242 ? -4.121 -3.232 -5.176 1 92.25 242 GLY B CA 1
ATOM 4001 C C . GLY B 1 242 ? -5.27 -3.309 -4.188 1 92.25 242 GLY B C 1
ATOM 4002 O O . GLY B 1 242 ? -5.406 -2.443 -3.32 1 92.25 242 GLY B O 1
ATOM 4003 N N . LEU B 1 243 ? -6.02 -4.352 -4.285 1 85.69 243 LEU B N 1
ATOM 4004 C CA . LEU B 1 243 ? -7.191 -4.52 -3.434 1 85.69 243 LEU B CA 1
ATOM 4005 C C . LEU B 1 243 ? -6.781 -4.719 -1.979 1 85.69 243 LEU B C 1
ATOM 4007 O O . LEU B 1 243 ? -7.355 -4.109 -1.077 1 85.69 243 LEU B O 1
ATOM 4011 N N . ILE B 1 244 ? -5.852 -5.566 -1.811 1 85.56 244 ILE B N 1
ATOM 4012 C CA . ILE B 1 244 ? -5.449 -5.879 -0.443 1 85.56 244 ILE B CA 1
ATOM 4013 C C . ILE B 1 244 ? -4.816 -4.648 0.202 1 85.56 244 ILE B C 1
ATOM 4015 O O . ILE B 1 244 ? -4.996 -4.406 1.398 1 85.56 244 ILE B O 1
ATOM 4019 N N . ASN B 1 245 ? -4.047 -3.92 -0.545 1 91.75 245 ASN B N 1
ATOM 4020 C CA . ASN B 1 245 ? -3.463 -2.697 -0.002 1 91.75 245 ASN B CA 1
ATOM 4021 C C . ASN B 1 245 ? -4.539 -1.678 0.362 1 91.75 245 ASN B C 1
ATOM 4023 O O . ASN B 1 245 ? -4.434 -0.995 1.383 1 91.75 245 ASN B O 1
ATOM 4027 N N . PHE B 1 246 ? -5.535 -1.549 -0.477 1 90.12 246 PHE B N 1
ATOM 4028 C CA . PHE B 1 246 ? -6.625 -0.627 -0.179 1 90.12 246 PHE B CA 1
ATOM 4029 C C . PHE B 1 246 ? -7.34 -1.031 1.104 1 90.12 246 PHE B C 1
ATOM 4031 O O . PHE B 1 246 ? -7.57 -0.197 1.983 1 90.12 246 PHE B O 1
ATOM 4038 N N . ILE B 1 247 ? -7.66 -2.246 1.232 1 82.88 247 ILE B N 1
ATOM 4039 C CA . ILE B 1 247 ? -8.398 -2.738 2.391 1 82.88 247 ILE B CA 1
ATOM 4040 C C . ILE B 1 247 ? -7.547 -2.594 3.648 1 82.88 247 ILE B C 1
ATOM 4042 O O . ILE B 1 247 ? -8.039 -2.178 4.699 1 82.88 247 ILE B O 1
ATOM 4046 N N . CYS B 1 248 ? -6.32 -2.912 3.531 1 88.5 248 CYS B N 1
ATOM 4047 C CA . CYS B 1 248 ? -5.406 -2.914 4.668 1 88.5 248 CYS B CA 1
ATOM 4048 C C . CYS B 1 248 ? -5.074 -1.49 5.098 1 88.5 248 CYS B C 1
ATOM 4050 O O . CYS B 1 248 ? -5.289 -1.123 6.258 1 88.5 248 CYS B O 1
ATOM 4052 N N . LEU B 1 249 ? -4.699 -0.666 4.129 1 93 249 LEU B N 1
ATOM 4053 C CA . LEU B 1 249 ? -4.07 0.601 4.488 1 93 249 LEU B CA 1
ATOM 4054 C C . LEU B 1 249 ? -5.078 1.743 4.438 1 93 249 LEU B C 1
ATOM 4056 O O . LEU B 1 249 ? -4.91 2.76 5.113 1 93 249 LEU B O 1
ATOM 4060 N N . THR B 1 250 ? -6.059 1.616 3.619 1 89.06 250 THR B N 1
ATOM 4061 C CA . THR B 1 250 ? -7.012 2.715 3.506 1 89.06 250 THR B CA 1
ATOM 4062 C C . THR B 1 250 ? -8.242 2.453 4.371 1 89.06 250 THR B C 1
ATOM 4064 O O . THR B 1 250 ? -8.578 3.256 5.242 1 89.06 250 THR B O 1
ATOM 4067 N N . GLU B 1 251 ? -8.797 1.376 4.215 1 82.94 251 GLU B N 1
ATOM 4068 C CA . GLU B 1 251 ? -10.055 1.109 4.898 1 82.94 251 GLU B CA 1
ATOM 4069 C C . GLU B 1 251 ? -9.828 0.733 6.359 1 82.94 251 GLU B C 1
ATOM 4071 O O . GLU B 1 251 ? -10.336 1.396 7.266 1 82.94 251 GLU B O 1
ATOM 4076 N N . SER B 1 252 ? -9.016 -0.316 6.621 1 85.19 252 SER B N 1
ATOM 4077 C CA . SER B 1 252 ? -8.836 -0.825 7.977 1 85.19 252 SER B CA 1
ATOM 4078 C C . SER B 1 252 ? -7.98 0.121 8.812 1 85.19 252 SER B C 1
ATOM 4080 O O . SER B 1 252 ? -8.359 0.489 9.93 1 85.19 252 SER B O 1
ATOM 4082 N N . LEU B 1 253 ? -6.871 0.466 8.266 1 91.94 253 LEU B N 1
ATOM 4083 C CA . LEU B 1 253 ? -5.988 1.354 9.016 1 91.94 253 LEU B CA 1
ATOM 4084 C C . LEU B 1 253 ? -6.633 2.725 9.203 1 91.94 253 LEU B C 1
ATOM 4086 O O . LEU B 1 253 ? -6.484 3.344 10.258 1 91.94 253 LEU B O 1
ATOM 4090 N N . GLY B 1 254 ? -7.379 3.158 8.195 1 86.44 254 GLY B N 1
ATOM 4091 C CA . GLY B 1 254 ? -8.125 4.398 8.344 1 86.44 254 GLY B CA 1
ATOM 4092 C C . GLY B 1 254 ? -9.125 4.359 9.484 1 86.44 254 GLY B C 1
ATOM 4093 O O . GLY B 1 254 ? -9.266 5.336 10.227 1 86.44 254 GLY B O 1
ATOM 4094 N N . ALA B 1 255 ? -9.758 3.268 9.602 1 82.12 255 ALA B N 1
ATOM 4095 C CA . ALA B 1 255 ? -10.734 3.1 10.68 1 82.12 255 ALA B CA 1
ATOM 4096 C C . ALA B 1 255 ? -10.055 3.119 12.039 1 82.12 255 ALA B C 1
ATOM 4098 O O . ALA B 1 255 ? -10.578 3.703 12.992 1 82.12 255 ALA B O 1
ATOM 4099 N N . VAL B 1 256 ? -8.93 2.543 12.117 1 86.94 256 VAL B N 1
ATOM 4100 C CA . VAL B 1 256 ? -8.188 2.471 13.367 1 86.94 256 VAL B CA 1
ATOM 4101 C C . VAL B 1 256 ? -7.699 3.863 13.758 1 86.94 256 VAL B C 1
ATOM 4103 O O . VAL B 1 256 ? -7.711 4.227 14.938 1 86.94 256 VAL B O 1
ATOM 4106 N N . LEU B 1 257 ? -7.32 4.664 12.828 1 85.31 257 LEU B N 1
ATOM 4107 C CA . LEU B 1 257 ? -6.812 6.008 13.086 1 85.31 257 LEU B CA 1
ATOM 4108 C C . LEU B 1 257 ? -7.93 6.926 13.57 1 85.31 257 LEU B C 1
ATOM 4110 O O . LEU B 1 257 ? -7.68 7.863 14.336 1 85.31 257 LEU B O 1
ATOM 4114 N N . ARG B 1 258 ? -9.094 6.574 13.172 1 79.19 258 ARG B N 1
ATOM 4115 C CA . ARG B 1 258 ? -10.234 7.398 13.562 1 79.19 258 ARG B CA 1
ATOM 4116 C C . ARG B 1 258 ? -10.758 6.992 14.93 1 79.19 258 ARG B C 1
ATOM 4118 O O . ARG B 1 258 ? -11.508 7.742 15.562 1 79.19 258 ARG B O 1
ATOM 4125 N N . SER B 1 259 ? -10.367 5.805 15.266 1 78.75 259 SER B N 1
ATOM 4126 C CA . SER B 1 259 ? -10.844 5.312 16.547 1 78.75 259 SER B CA 1
ATOM 4127 C C . SER B 1 259 ? -9.969 5.812 17.688 1 78.75 259 SER B C 1
ATOM 4129 O O . SER B 1 259 ? -8.742 5.84 17.578 1 78.75 259 SER B O 1
ATOM 4131 N N . HIS B 1 260 ? -10.562 6.23 18.719 1 74.44 260 HIS B N 1
ATOM 4132 C CA . HIS B 1 260 ? -9.836 6.715 19.891 1 74.44 260 HIS B CA 1
ATOM 4133 C C . HIS B 1 260 ? -9.945 5.727 21.047 1 74.44 260 HIS B C 1
ATOM 4135 O O . HIS B 1 260 ? -9.578 6.051 22.188 1 74.44 260 HIS B O 1
ATOM 4141 N N . GLU B 1 261 ? -10.375 4.574 20.875 1 75.75 261 GLU B N 1
ATOM 4142 C CA . GLU B 1 261 ? -10.664 3.602 21.922 1 75.75 261 GLU B CA 1
ATOM 4143 C C . GLU B 1 261 ? -9.391 2.98 22.469 1 75.75 261 GLU B C 1
ATOM 4145 O O . GLU B 1 261 ? -9.344 2.561 23.625 1 75.75 261 GLU B O 1
ATOM 4150 N N . CYS B 1 262 ? -8.281 2.877 21.688 1 79.5 262 CYS B N 1
ATOM 4151 C CA . CYS B 1 262 ? -7.035 2.24 22.094 1 79.5 262 CYS B CA 1
ATOM 4152 C C . CYS B 1 262 ? -5.855 3.186 21.906 1 79.5 262 CYS B C 1
ATOM 4154 O O . CYS B 1 262 ? -5.84 3.99 20.984 1 79.5 262 CYS B O 1
ATOM 4156 N N . GLY B 1 263 ? -5.008 3.121 22.938 1 86.06 263 GLY B N 1
ATOM 4157 C CA . GLY B 1 263 ? -3.811 3.934 22.812 1 86.06 263 GLY B CA 1
ATOM 4158 C C . GLY B 1 263 ? -2.955 3.566 21.625 1 86.06 263 GLY B C 1
ATOM 4159 O O . GLY B 1 263 ? -3.018 2.439 21.125 1 86.06 263 GLY B O 1
ATOM 4160 N N . ALA B 1 264 ? -2.227 4.488 21.141 1 86.81 264 ALA B N 1
ATOM 4161 C CA . ALA B 1 264 ? -1.396 4.328 19.953 1 86.81 264 ALA B CA 1
ATOM 4162 C C . ALA B 1 264 ? -0.392 3.193 20.125 1 86.81 264 ALA B C 1
ATOM 4164 O O . ALA B 1 264 ? -0.132 2.428 19.203 1 86.81 264 ALA B O 1
ATOM 4165 N N . GLY B 1 265 ? 0.159 3.094 21.312 1 90.69 265 GLY B N 1
ATOM 4166 C CA . GLY B 1 265 ? 1.115 2.033 21.578 1 90.69 265 GLY B CA 1
ATOM 4167 C C . GLY B 1 265 ? 0.502 0.647 21.531 1 90.69 265 GLY B C 1
ATOM 4168 O O . GLY B 1 265 ? 1.123 -0.29 21.016 1 90.69 265 GLY B O 1
ATOM 4169 N N . VAL B 1 266 ? -0.664 0.526 22.047 1 91.75 266 VAL B N 1
ATOM 4170 C CA . VAL B 1 266 ? -1.366 -0.752 22.047 1 91.75 266 VAL B CA 1
ATOM 4171 C C . VAL B 1 266 ? -1.696 -1.156 20.609 1 91.75 266 VAL B C 1
ATOM 4173 O O . VAL B 1 266 ? -1.528 -2.318 20.219 1 91.75 266 VAL B O 1
ATOM 4176 N N . LYS B 1 267 ? -2.189 -0.162 19.859 1 92.75 267 LYS B N 1
ATOM 4177 C CA . LYS B 1 267 ? -2.459 -0.418 18.453 1 92.75 267 LYS B CA 1
ATOM 4178 C C . LYS B 1 267 ? -1.216 -0.946 17.734 1 92.75 267 LYS B C 1
ATOM 4180 O O . LYS B 1 267 ? -1.288 -1.926 17 1 92.75 267 LYS B O 1
ATOM 4185 N N . PHE B 1 268 ? -0.106 -0.322 18.047 1 95.12 268 PHE B N 1
ATOM 4186 C CA . PHE B 1 268 ? 1.17 -0.707 17.453 1 95.12 268 PHE B CA 1
ATOM 4187 C C . PHE B 1 268 ? 1.51 -2.152 17.797 1 95.12 268 PHE B C 1
ATOM 4189 O O . PHE B 1 268 ? 1.847 -2.941 16.906 1 95.12 268 PHE B O 1
ATOM 4196 N N . VAL B 1 269 ? 1.377 -2.498 18.969 1 96.5 269 VAL B N 1
ATOM 4197 C CA . VAL B 1 269 ? 1.788 -3.812 19.453 1 96.5 269 VAL B CA 1
ATOM 4198 C C . VAL B 1 269 ? 0.873 -4.887 18.859 1 96.5 269 VAL B C 1
ATOM 4200 O O . VAL B 1 269 ? 1.342 -5.941 18.438 1 96.5 269 VAL B O 1
ATOM 4203 N N . ILE B 1 270 ? -0.392 -4.637 18.812 1 94.75 270 ILE B N 1
ATOM 4204 C CA . ILE B 1 270 ? -1.338 -5.621 18.281 1 94.75 270 ILE B CA 1
ATOM 4205 C C . ILE B 1 270 ? -1.092 -5.832 16.797 1 94.75 270 ILE B C 1
ATOM 4207 O O . ILE B 1 270 ? -1.047 -6.973 16.328 1 94.75 270 ILE B O 1
ATOM 4211 N N . MET B 1 271 ? -0.885 -4.758 16.078 1 96.81 271 MET B N 1
ATOM 4212 C CA . MET B 1 271 ? -0.64 -4.859 14.633 1 96.81 271 MET B CA 1
ATOM 4213 C C . MET B 1 271 ? 0.656 -5.613 14.359 1 96.81 271 MET B C 1
ATOM 4215 O O . MET B 1 271 ? 0.684 -6.523 13.523 1 96.81 271 MET B O 1
ATOM 4219 N N . MET B 1 272 ? 1.686 -5.254 15.109 1 97.75 272 MET B N 1
ATOM 4220 C CA . MET B 1 272 ? 2.982 -5.895 14.906 1 97.75 272 MET B CA 1
ATOM 4221 C C . MET B 1 272 ? 2.93 -7.363 15.312 1 97.75 272 MET B C 1
ATOM 4223 O O . MET B 1 272 ? 3.477 -8.227 14.625 1 97.75 272 MET B O 1
ATOM 4227 N N . SER B 1 273 ? 2.297 -7.629 16.406 1 97.38 273 SER B N 1
ATOM 4228 C CA . SER B 1 273 ? 2.201 -9.008 16.875 1 97.38 273 SER B CA 1
ATOM 4229 C C . SER B 1 273 ? 1.45 -9.883 15.883 1 97.38 273 SER B C 1
ATOM 4231 O O . SER B 1 273 ? 1.89 -10.992 15.57 1 97.38 273 SER B O 1
ATOM 4233 N N . SER B 1 274 ? 0.309 -9.406 15.414 1 94.69 274 SER B N 1
ATOM 4234 C CA . SER B 1 274 ? -0.461 -10.172 14.438 1 94.69 274 SER B CA 1
ATOM 4235 C C . SER B 1 274 ? 0.323 -10.367 13.148 1 94.69 274 SER B C 1
ATOM 4237 O O . SER B 1 274 ? 0.263 -11.43 12.531 1 94.69 274 SER B O 1
ATOM 4239 N N . PHE B 1 275 ? 1.095 -9.367 12.727 1 96.44 275 PHE B N 1
ATOM 4240 C CA . PHE B 1 275 ? 1.96 -9.492 11.555 1 96.44 275 PHE B CA 1
ATOM 4241 C C . PHE B 1 275 ? 2.988 -10.594 11.758 1 96.44 275 PHE B C 1
ATOM 4243 O O . PHE B 1 275 ? 3.174 -11.445 10.883 1 96.44 275 PHE B O 1
ATOM 4250 N N . PHE B 1 276 ? 3.59 -10.609 12.875 1 96.75 276 PHE B N 1
ATOM 4251 C CA . PHE B 1 276 ? 4.676 -11.555 13.125 1 96.75 276 PHE B CA 1
ATOM 4252 C C . PHE B 1 276 ? 4.133 -12.969 13.281 1 96.75 276 PHE B C 1
ATOM 4254 O O . PHE B 1 276 ? 4.801 -13.938 12.906 1 96.75 276 PHE B O 1
ATOM 4261 N N . VAL B 1 277 ? 2.953 -13.094 13.797 1 92.88 277 VAL B N 1
ATOM 4262 C CA . VAL B 1 277 ? 2.326 -14.406 13.852 1 92.88 277 VAL B CA 1
ATOM 4263 C C . VAL B 1 277 ? 2.131 -14.945 12.438 1 92.88 277 VAL B C 1
ATOM 4265 O O . VAL B 1 277 ? 2.529 -16.078 12.133 1 92.88 277 VAL B O 1
ATOM 4268 N N . MET B 1 278 ? 1.582 -14.164 11.609 1 90.5 278 MET B N 1
ATOM 4269 C CA . MET B 1 278 ? 1.355 -14.578 10.227 1 90.5 278 MET B CA 1
ATOM 4270 C C . MET B 1 278 ? 2.68 -14.789 9.5 1 90.5 278 MET B C 1
ATOM 4272 O O . MET B 1 278 ? 2.803 -15.703 8.688 1 90.5 278 MET B O 1
ATOM 4276 N N . TYR B 1 279 ? 3.627 -13.891 9.797 1 93 279 TYR B N 1
ATOM 4277 C CA . TYR B 1 279 ? 4.957 -14 9.203 1 93 279 TYR B CA 1
ATOM 4278 C C . TYR B 1 279 ? 5.613 -15.32 9.57 1 93 279 TYR B C 1
ATOM 4280 O O . TYR B 1 279 ? 6.23 -15.969 8.719 1 93 279 TYR B O 1
ATOM 4288 N N . SER B 1 280 ? 5.5 -15.695 10.82 1 91.19 280 SER B N 1
ATOM 4289 C CA . SER B 1 280 ? 6.055 -16.969 11.281 1 91.19 280 SER B CA 1
ATOM 4290 C C . SER B 1 280 ? 5.402 -18.141 10.57 1 91.19 280 SER B C 1
ATOM 4292 O O . SER B 1 280 ? 6.082 -19.094 10.188 1 91.19 280 SER B O 1
ATOM 4294 N N . PHE B 1 281 ? 4.137 -18.094 10.328 1 83.62 281 PHE B N 1
ATOM 4295 C CA . PHE B 1 281 ? 3.438 -19.141 9.594 1 83.62 281 PHE B CA 1
ATOM 4296 C C . PHE B 1 281 ? 3.918 -19.203 8.148 1 83.62 281 PHE B C 1
ATOM 4298 O O . PHE B 1 281 ? 4.062 -20.297 7.578 1 83.62 281 PHE B O 1
ATOM 4305 N N . SER B 1 282 ? 4.121 -18.031 7.602 1 83.19 282 SER B N 1
ATOM 4306 C CA . SER B 1 282 ? 4.59 -17.969 6.219 1 83.19 282 SER B CA 1
ATOM 4307 C C . SER B 1 282 ? 5.969 -18.609 6.074 1 83.19 282 SER B C 1
ATOM 4309 O O . SER B 1 282 ? 6.23 -19.328 5.102 1 83.19 282 SER B O 1
ATOM 4311 N N . ILE B 1 283 ? 6.816 -18.406 7.055 1 84.62 283 ILE B N 1
ATOM 4312 C CA . ILE B 1 283 ? 8.164 -18.969 7.031 1 84.62 283 ILE B CA 1
ATOM 4313 C C . ILE B 1 283 ? 8.094 -20.5 7.172 1 84.62 283 ILE B C 1
ATOM 4315 O O . ILE B 1 283 ? 8.742 -21.219 6.422 1 84.62 283 ILE B O 1
ATOM 4319 N N . VAL B 1 284 ? 7.262 -20.953 8.039 1 81.06 284 VAL B N 1
ATOM 4320 C CA . VAL B 1 284 ? 7.16 -22.375 8.32 1 81.06 284 VAL B CA 1
ATOM 4321 C C . VAL B 1 284 ? 6.586 -23.109 7.105 1 81.06 284 VAL B C 1
ATOM 4323 O O . VAL B 1 284 ? 7.082 -24.156 6.715 1 81.06 284 VAL B O 1
ATOM 4326 N N . THR B 1 285 ? 5.566 -22.484 6.465 1 75.81 285 THR B N 1
ATOM 4327 C CA . THR B 1 285 ? 4.926 -23.125 5.324 1 75.81 285 THR B CA 1
ATOM 4328 C C . THR B 1 285 ? 5.844 -23.109 4.105 1 75.81 285 THR B C 1
ATOM 4330 O O . THR B 1 285 ? 5.844 -24.047 3.307 1 75.81 285 THR B O 1
ATOM 4333 N N . SER B 1 286 ? 6.578 -22.031 3.955 1 74 286 SER B N 1
ATOM 4334 C CA . SER B 1 286 ? 7.52 -21.969 2.844 1 74 286 SER B CA 1
ATOM 4335 C C . SER B 1 286 ? 8.625 -23.016 2.98 1 74 286 SER B C 1
ATOM 4337 O O . SER B 1 286 ? 9.07 -23.578 1.984 1 74 286 SER B O 1
ATOM 4339 N N . GLN B 1 287 ? 8.961 -23.328 4.188 1 74.56 287 GLN B N 1
ATOM 4340 C CA . GLN B 1 287 ? 10.008 -24.312 4.441 1 74.56 287 GLN B CA 1
ATOM 4341 C C . GLN B 1 287 ? 9.453 -25.734 4.379 1 74.56 287 GLN B C 1
ATOM 4343 O O . GLN B 1 287 ? 10.148 -26.656 3.953 1 74.56 287 GLN B O 1
ATOM 4348 N N . ALA B 1 288 ? 8.203 -25.781 4.746 1 70.5 288 ALA B N 1
ATOM 4349 C CA . ALA B 1 288 ? 7.586 -27.109 4.82 1 70.5 288 ALA B CA 1
ATOM 4350 C C . ALA B 1 288 ? 7.199 -27.609 3.43 1 70.5 288 ALA B C 1
ATOM 4352 O O . ALA B 1 288 ? 7.242 -28.812 3.166 1 70.5 288 ALA B O 1
ATOM 4353 N N . PHE B 1 289 ? 6.684 -26.719 2.625 1 61.31 289 PHE B N 1
ATOM 4354 C CA . PHE B 1 289 ? 6.195 -27.141 1.32 1 61.31 289 PHE B CA 1
ATOM 4355 C C . PHE B 1 289 ? 7.176 -26.75 0.22 1 61.31 289 PHE B C 1
ATOM 4357 O O . PHE B 1 289 ? 6.781 -26.594 -0.937 1 61.31 289 PHE B O 1
ATOM 4364 N N . LYS B 1 290 ? 8.484 -26.469 0.467 1 57.88 290 LYS B N 1
ATOM 4365 C CA . LYS B 1 290 ? 9.555 -26.234 -0.498 1 57.88 290 LYS B CA 1
ATOM 4366 C C . LYS B 1 290 ? 9.695 -27.406 -1.451 1 57.88 290 LYS B C 1
ATOM 4368 O O . LYS B 1 290 ? 10.047 -28.516 -1.03 1 57.88 290 LYS B O 1
ATOM 4373 N N . ASP B 1 291 ? 8.672 -27.547 -2.346 1 44.38 291 ASP B N 1
ATOM 4374 C CA . ASP B 1 291 ? 9.102 -28.562 -3.311 1 44.38 291 ASP B CA 1
ATOM 4375 C C . ASP B 1 291 ? 10.359 -28.109 -4.047 1 44.38 291 ASP B C 1
ATOM 4377 O O . ASP B 1 291 ? 10.562 -26.922 -4.277 1 44.38 291 ASP B O 1
#

InterPro domains:
  IPR003689 Zinc/iron permease [PF02535] (146-253)

Nearest PDB structures (foldseek):
  8j1m-assembly1_A  TM=6.086E-01  e=5.282E-05  Bordetella bronchiseptica RB50
  8ght-assembly1_B  TM=6.490E-01  e=1.936E-04  Bordetella bronchiseptica
  7z6n-assembly1_B  TM=6.314E-01  e=1.936E-04  Bordetella bronchiseptica
  5i20-assembly5_E  TM=1.499E-01  e=2.840E-01  Ancylobacter novellus DSM 506
  6h2x-assembly1_A  TM=1.450E-01  e=3.659E+00  Escherichia coli K-12

Solvent-accessible surface area (backbone atoms only — not comparable to full-atom values): 29279 Å² total; per-residue (Å²): 136,83,80,75,72,76,75,78,78,77,79,63,72,60,69,63,59,55,47,52,50,47,52,52,48,48,52,43,50,50,49,25,50,50,44,27,50,45,22,42,47,35,18,52,42,28,52,59,46,29,62,58,38,54,74,73,47,58,70,56,56,56,39,27,36,43,31,10,38,40,47,33,45,38,49,58,43,38,47,52,48,36,53,51,48,47,51,54,50,31,71,74,74,42,65,78,92,56,60,84,58,63,71,48,33,63,44,17,50,48,31,34,42,49,51,49,31,43,52,33,58,17,50,58,60,48,68,71,64,70,82,74,82,67,74,64,54,57,52,50,23,53,49,47,28,47,48,35,47,47,49,52,51,28,50,44,34,20,41,58,16,23,56,55,24,47,40,76,84,54,38,65,61,49,44,49,60,50,48,55,49,36,37,53,47,22,31,53,52,24,67,73,58,45,74,88,40,76,70,29,55,54,51,44,49,54,45,22,44,20,30,28,49,16,20,54,49,14,39,58,44,51,70,41,66,69,67,59,30,51,51,51,48,43,51,41,44,16,32,35,41,14,39,46,46,37,47,27,38,27,53,36,44,40,50,45,64,71,44,79,88,60,56,45,67,57,47,40,51,43,20,50,50,33,20,48,53,49,45,51,50,52,51,50,39,50,66,69,62,62,121,138,83,80,76,74,77,75,77,78,78,76,72,80,53,67,65,62,51,45,54,50,46,52,53,48,48,52,44,50,50,50,25,50,49,45,27,51,46,22,41,48,34,17,52,43,30,53,59,46,29,62,58,39,55,77,73,46,57,69,57,55,56,38,27,37,43,31,10,39,42,47,33,45,37,50,56,44,39,46,52,48,38,54,51,48,47,50,53,49,31,72,75,75,42,63,76,92,54,62,82,58,64,73,48,34,63,44,16,50,47,31,35,42,51,51,50,31,44,51,37,56,16,50,58,59,48,68,71,64,73,81,74,81,68,74,65,54,56,54,49,24,54,47,49,28,46,48,35,47,46,49,52,51,27,49,46,34,20,41,58,16,22,56,54,24,47,41,74,85,54,39,65,62,48,43,50,59,51,48,54,49,36,38,53,48,22,32,52,52,25,68,72,57,46,74,86,40,77,70,28,54,54,53,45,50,55,44,23,45,19,29,28,51,16,20,54,50,14,39,59,45,50,70,42,66,69,68,61,29,52,50,49,48,42,52,41,44,16,32,35,41,14,38,48,46,38,47,26,38,27,52,36,44,40,52,46,65,71,45,80,89,60,57,44,68,57,49,39,50,43,20,52,49,33,20,48,53,50,44,52,51,51,53,51,39,48,66,69,62,62,120

Secondary structure (DSSP, 8-state):
--------------HHHHHHHHHHHHHHHHHHHHHHHHHHHHHHHHHHHHHHHTTTS-HHHHHHHHHHHHHHIIIIIIHHHHHHHHHHHHHHHS-GGGTTS-SHHHHHHHHHHHHHHHHHHHHHHHHT--SSSHHHHHHHHHHHHHHHHHHHHHHHHHHHHHHHHH-SSSHHHHHHHHHHHHHHHHHHHHHHH--SSHHHHHHHHHHHHHHHHHHHHHHHHHTS-HHHHHHHHHHHHHHHHHHHHIIIIIIIHHHHHH--SS-HHHHHHHHHHHHHHHHHHHHHHHHHS--/-------------SHHHHHHHHHHHHHHHHHHHHHHHHHHHHHHHHHHHHHHHHTTS-HHHHHHHHHHHHHHIIIIIIHHHHHHHHHHHHHHHS-GGGTTS-SHHHHHHHHHHHHHHHHHHHHHHHHT--SSSHHHHHHHHHHHHHHHHHHHHHHHHHHHHHHHHH-SSSHHHHHHHHHHHHHHHHHHHHHHH--SSHHHHHHHHHHHHHHHHHHHHHHHHHTS-HHHHHHHHHHHHHHHHHHHHIIIIIIIHHHHHH--SS-HHHHHHHHHHHHHHHHHHHHHHHHHS--

Sequence (582 aa):
MDCSTPAPQNDTMPLTMATAEGAAILKVVGFALTCFITTLCSGLGSVTLLSWIKKWVNMTVIQCVSIGVFGCLAFVHFVPELIEHEMEYKMKYIPSRYHNIQIGAPIVFFAICLMTVMDSMAHGMEGHGDEGSHTGSMEIKKKQGNALLILAVGLHSFLEGLPVGVETKAFWSTSIPLGLHKIVEAITVAATFMHNTKGSFLRLGVYAAMTPLGSLFGVFVATVDGQVADTVNLILVSLSVGLINFICLTESLGAVLRSHECGAGVKFVIMMSSFFVMYSFSIVTSQAFKDMDCSTPAPQNDTMPLTMATAEGAAILKVVGFALTCFITTLCSGLGSVTLLSWIKKWVNMTVIQCVSIGVFGCLAFVHFVPELIEHEMEYKMKYIPSRYHNIQIGAPIVFFAICLMTVMDSMAHGMEGHGDEGSHTGSMEIKKKQGNALLILAVGLHSFLEGLPVGVETKAFWSTSIPLGLHKIVEAITVAATFMHNTKGSFLRLGVYAAMTPLGSLFGVFVATVDGQVADTVNLILVSLSVGLINFICLTESLGAVLRSHECGAGVKFVIMMSSFFVMYSFSIVTSQAFKD

pLDDT: mean 75.83, std 17.22, range [28.89, 97.88]